Protein AF-A0A2C5YET3-F1 (afdb_monomer)

Mean predicted aligned error: 18.85 Å

Radius of gyration: 35.13 Å; Cα contacts (8 Å, |Δi|>4): 952; chains: 1; bounding box: 105×64×110 Å

pLDDT: mean 70.45, std 21.03, range [26.92, 97.88]

Nearest PDB structures (foldseek):
  9exk-assembly1_A  TM=1.403E-01  e=2.705E+00  synthetic construct

Secondary structure (DSSP, 8-state):
-PPP--EEETTEEEETTEE--S-EEEE-GGGTT-HHHHHHHHHH-TTSSEEEEETTSEEEEES---TTT-EE-TT--EEEE--BTTEEEEETEE--S-EEEE----SSHHHHHHHHHHHHHT-TTSPPP-EEETT-EEES---SSPEE-TT--TT-EEEEE--BTTEEEEETB---S-EEEE-GGGTT-HHHHHHHHHHTGGGT--EEETTSEEES---SSPPBPTT--TT-EEEEE--BTTEEEEETEE--S-EEEE-TT--HHHHHHHHHT-TT--EEETTSEEESS--SSPEEPSS-S-TT-EEEEE-TTSHHHHHH-HHHHHHHHHHHHHHHHHHHHHHH---HHHHHHHHHHHHHHHHHHHHHHHTTSS-HHHHHHHHHHHHHHHHHHHHHHHHTHHHHHHSS-GGG--TTTHHHHHHHHHHHHHHT-HHHHHHHHHHHHHHHHHHHHHHHHHHHHHHH-SSHHHHHHHHHHHHHHHHHHSS---STTGGGS-HHHHHHHHHHHHHHHHS-TTTHHHHHHHHTT-S-HHHHHHHHHHHHHHHHHHHHHHHHTTT-HHHHHHHHHHHHHHHH--HHHHHHHHHHHHHHHTTS-----------------------

Sequence (619 aa):
MSIPTGTRDGSFVKFEGWDIPGNDVAYYNKYQGDVKRLKDIVSIDKKWAFCAFNTNGWVKAVPFINGSSFKQAPGTDLYVRVEYPGWKFFAGKDHSGNDLYRITEYNTFPSLTAEIDSRTALKTEDPQVAAFNTNGYVKYKIQFPLYDWTSASSLDGIYVKTDFLGFNFFPQADSPSNDIARVTAMARDVPSLIQECRKRDDQGALGFNTWGWVKNRITVPPPAATSVDETEGIYVQTEWPDFVYLPGVDSNGSDNARLEGKNVAELIKEARKDAKNVAFNTNGWIKNDVADKAQVFSPLPSVLFGTYVKVPTEPKLLQANPALALRMSLFILKGTAAFWAFYMLPDSAARLEYSKAVAEGCKEITEYVAQSKLKVEEGVQMALNLRQQLLVWARQKSSALGQELFQKDYAGLTRLQTPQVMKAVLEHAGRASPKITLALKGAGMLCKALVPMSVANSLVSVAIAPDWDPELAEQMSAWSRAISSRSLPREGGVLMSKPGAILGGIAGTIVATIVDNNQFPVLTDWFYGGTSRESASAVLGHVYEPTRQAVIHMLEATGKEHHVHGVYASHVAAIEGDDSRAAEIAEAIVSTSGKGGQSADDEVPPPLIGNTATSDCLC

Solvent-accessible surface area (backbone atoms only — not comparable to full-atom values): 33700 Å² total; per-residue (Å²): 104,72,58,72,84,42,46,84,52,85,57,26,31,38,28,82,36,26,36,60,83,67,54,66,77,46,77,39,69,96,40,45,70,37,57,69,61,50,50,52,56,51,70,66,56,78,91,44,35,35,37,28,34,35,36,68,22,41,31,26,45,38,53,73,90,53,24,74,53,55,39,85,31,82,95,28,35,22,35,38,53,63,52,51,94,51,35,48,56,40,67,30,24,40,71,87,67,56,59,76,50,70,53,87,86,59,57,20,59,57,56,43,51,49,51,50,47,56,65,49,71,76,36,97,80,58,75,50,73,31,29,34,35,73,84,30,41,31,14,39,51,50,58,76,80,61,45,78,38,87,85,46,42,61,83,26,23,24,35,36,52,55,63,46,93,41,34,48,66,38,68,29,15,38,50,87,64,53,63,80,42,78,42,59,94,38,35,42,20,60,54,59,44,51,51,55,28,61,76,31,46,92,74,20,37,41,25,35,33,42,68,19,39,27,19,48,51,71,58,64,82,45,49,75,42,95,84,52,54,93,87,28,22,25,36,37,55,62,47,50,99,55,32,46,63,26,48,32,21,44,51,70,64,52,66,74,47,75,44,76,95,53,52,70,48,54,47,50,54,60,33,65,76,37,87,58,37,41,25,34,35,68,81,24,39,33,11,54,49,72,34,96,56,61,43,71,55,80,80,60,94,32,79,71,37,22,23,36,33,47,48,58,79,46,68,66,49,38,70,75,38,42,70,59,28,34,50,43,28,44,33,54,30,48,24,49,50,50,40,48,31,61,76,58,34,61,50,66,65,49,32,48,53,52,51,47,54,53,51,50,53,48,48,51,45,51,50,33,35,74,69,68,76,32,56,57,70,53,38,27,51,50,31,48,50,49,36,53,51,49,50,54,49,42,61,54,35,80,72,45,49,30,45,66,81,72,72,26,56,36,71,67,54,51,87,76,53,42,55,55,56,49,50,53,53,53,57,56,58,32,76,78,34,73,66,51,38,49,51,51,48,46,49,50,50,48,51,66,48,42,40,59,50,16,51,51,39,32,51,49,51,25,73,70,36,96,58,37,68,66,44,43,52,49,36,52,48,31,24,50,50,8,33,74,62,58,37,74,73,84,60,85,62,47,87,73,46,58,72,22,29,41,39,23,19,53,35,22,17,51,49,48,68,68,52,52,82,85,49,40,60,56,54,49,33,51,76,72,74,45,98,48,76,67,60,52,40,73,76,40,43,93,52,47,55,65,52,50,50,53,48,50,56,55,33,55,75,67,73,53,60,72,54,60,56,51,56,50,30,59,50,46,41,74,71,69,75,43,63,67,62,28,45,56,50,49,49,52,48,54,63,58,58,66,75,77,70,80,80,87,79,86,87,85,84,85,88,82,90,80,89,74,90,77,91,78,84,90,134

Structure (mmCIF, N/CA/C/O backbone):
data_AF-A0A2C5YET3-F1
#
_entry.id   AF-A0A2C5YET3-F1
#
loop_
_atom_site.group_PDB
_atom_site.id
_atom_site.type_symbol
_atom_site.label_atom_id
_atom_site.label_alt_id
_atom_site.label_comp_id
_atom_site.label_asym_id
_atom_site.label_entity_id
_atom_site.label_seq_id
_atom_site.pdbx_PDB_ins_code
_atom_site.Cartn_x
_atom_site.Cartn_y
_atom_site.Cartn_z
_atom_site.occupancy
_atom_site.B_iso_or_equiv
_atom_site.auth_seq_id
_atom_site.auth_comp_id
_atom_site.auth_asym_id
_atom_site.auth_atom_id
_atom_site.pdbx_PDB_model_num
ATOM 1 N N . MET A 1 1 ? 11.191 9.296 -35.577 1.00 77.00 1 MET A N 1
ATOM 2 C CA . MET A 1 1 ? 11.703 7.908 -35.508 1.00 77.00 1 MET A CA 1
ATOM 3 C C . MET A 1 1 ? 10.740 7.097 -34.664 1.00 77.00 1 MET A C 1
ATOM 5 O O . MET A 1 1 ? 10.255 7.637 -33.674 1.00 77.00 1 MET A O 1
ATOM 9 N N . SER A 1 2 ? 10.435 5.862 -35.064 1.00 86.75 2 SER A N 1
ATOM 10 C CA . SER A 1 2 ? 9.678 4.915 -34.238 1.00 86.75 2 SER A CA 1
ATOM 11 C C . SER A 1 2 ? 10.538 4.418 -33.074 1.00 86.75 2 SER A C 1
ATOM 13 O O . SER A 1 2 ? 11.762 4.362 -33.193 1.00 86.75 2 SER A O 1
ATOM 15 N N . ILE A 1 3 ? 9.909 4.083 -31.946 1.00 88.44 3 ILE A N 1
ATOM 16 C CA . ILE A 1 3 ? 10.585 3.387 -30.842 1.00 88.44 3 ILE A CA 1
ATOM 17 C C . ILE A 1 3 ? 10.988 1.992 -31.354 1.00 88.44 3 ILE A C 1
ATOM 19 O O . ILE A 1 3 ? 10.165 1.345 -32.010 1.00 88.44 3 ILE A O 1
ATOM 23 N N . PRO A 1 4 ? 12.234 1.537 -31.128 1.00 92.31 4 PRO A N 1
ATOM 24 C CA . PRO A 1 4 ? 12.650 0.199 -31.532 1.00 92.31 4 PRO A CA 1
ATOM 25 C C . PRO A 1 4 ? 11.820 -0.878 -30.835 1.00 92.31 4 PRO A C 1
ATOM 27 O O . PRO A 1 4 ? 11.287 -0.661 -29.752 1.00 92.31 4 PRO A O 1
ATOM 30 N N . THR A 1 5 ? 11.707 -2.057 -31.439 1.00 93.62 5 THR A N 1
ATOM 31 C CA . THR A 1 5 ? 10.966 -3.165 -30.828 1.00 93.62 5 THR A CA 1
ATOM 32 C C . THR A 1 5 ? 11.719 -3.681 -29.603 1.00 93.62 5 THR A C 1
ATOM 34 O O . THR A 1 5 ? 12.829 -4.193 -29.725 1.00 93.62 5 THR A O 1
ATOM 37 N N . GLY A 1 6 ? 11.119 -3.533 -28.423 1.00 92.88 6 GLY A N 1
ATOM 38 C CA . GLY A 1 6 ? 11.618 -4.107 -27.177 1.00 92.88 6 GLY A CA 1
ATOM 39 C C . GLY A 1 6 ? 10.924 -5.419 -26.806 1.00 92.88 6 GLY A C 1
ATOM 40 O O . GLY A 1 6 ? 9.817 -5.704 -27.261 1.00 92.88 6 GLY A O 1
ATOM 41 N N . THR A 1 7 ? 11.564 -6.207 -25.942 1.00 93.75 7 THR A N 1
ATOM 42 C CA . THR A 1 7 ? 11.032 -7.469 -25.400 1.00 93.75 7 THR A CA 1
ATOM 43 C C . THR A 1 7 ? 10.668 -7.303 -23.926 1.00 93.75 7 THR A C 1
ATOM 45 O O . THR A 1 7 ? 11.432 -6.716 -23.159 1.00 93.75 7 THR A O 1
ATOM 48 N N . ARG A 1 8 ? 9.503 -7.814 -23.508 1.00 89.88 8 ARG A N 1
ATOM 49 C CA . ARG A 1 8 ? 9.072 -7.784 -22.102 1.00 89.88 8 ARG A CA 1
ATOM 50 C C . ARG A 1 8 ? 10.014 -8.622 -21.237 1.00 89.88 8 ARG A C 1
ATOM 52 O O . ARG A 1 8 ? 10.281 -9.772 -21.562 1.00 89.88 8 ARG A O 1
ATOM 59 N N . ASP A 1 9 ? 10.462 -8.063 -20.118 1.00 91.38 9 ASP A N 1
ATOM 60 C CA . ASP A 1 9 ? 11.334 -8.748 -19.164 1.00 91.38 9 ASP A CA 1
ATOM 61 C C . ASP A 1 9 ? 10.977 -8.360 -17.717 1.00 91.38 9 ASP A C 1
ATOM 63 O O . ASP A 1 9 ? 11.537 -7.427 -17.124 1.00 91.38 9 ASP A O 1
ATOM 67 N N . GLY A 1 10 ? 9.994 -9.069 -17.154 1.00 88.44 10 GLY A N 1
ATOM 68 C CA . GLY A 1 10 ? 9.436 -8.769 -15.833 1.00 88.44 10 GLY A CA 1
ATOM 69 C C . GLY A 1 10 ? 8.844 -7.364 -15.811 1.00 88.44 10 GLY A C 1
ATOM 70 O O . GLY A 1 10 ? 8.123 -7.005 -16.727 1.00 88.44 10 GLY A O 1
ATOM 71 N N . SER A 1 11 ? 9.202 -6.537 -14.828 1.00 87.25 11 SER A N 1
ATOM 72 C CA . SER A 1 11 ? 8.753 -5.138 -14.719 1.00 87.25 11 SER A CA 1
ATOM 73 C C . SER A 1 11 ? 9.398 -4.167 -15.729 1.00 87.25 11 SER A C 1
ATOM 75 O O . SER A 1 11 ? 9.132 -2.962 -15.693 1.00 87.25 11 SER A O 1
ATOM 77 N N . PHE A 1 12 ? 10.217 -4.674 -16.658 1.00 93.06 12 PHE A N 1
ATOM 78 C CA . PHE A 1 12 ? 10.981 -3.895 -17.635 1.00 93.06 12 PHE A CA 1
ATOM 79 C C . PHE A 1 12 ? 10.658 -4.286 -19.084 1.00 93.06 12 PHE A C 1
ATOM 81 O O . PHE A 1 12 ? 10.035 -5.316 -19.359 1.00 93.06 12 PHE A O 1
ATOM 88 N N . VAL A 1 13 ? 11.088 -3.442 -20.018 1.00 93.25 13 VAL A N 1
ATOM 89 C CA . VAL A 1 13 ? 11.182 -3.735 -21.451 1.00 93.25 13 VAL A CA 1
ATOM 90 C C . VAL A 1 13 ? 12.647 -3.602 -21.857 1.00 93.25 13 VAL A C 1
ATOM 92 O O . VAL A 1 13 ? 13.256 -2.555 -21.636 1.00 93.25 13 VAL A O 1
ATOM 95 N N . LYS A 1 14 ? 13.207 -4.677 -22.412 1.00 96.38 14 LYS A N 1
ATOM 96 C CA . LYS A 1 14 ? 14.585 -4.772 -22.895 1.00 96.38 14 LYS A CA 1
ATOM 97 C C . LYS A 1 14 ? 14.669 -4.332 -24.359 1.00 96.38 14 LYS A C 1
ATOM 99 O O . LYS A 1 14 ? 13.904 -4.823 -25.185 1.00 96.38 14 LYS A O 1
ATOM 104 N N . PHE A 1 15 ? 15.647 -3.497 -24.689 1.00 96.81 15 PHE A N 1
ATOM 105 C CA . PHE A 1 15 ? 16.007 -3.095 -26.047 1.00 96.81 15 PHE A CA 1
ATOM 106 C C . PHE A 1 15 ? 17.456 -3.503 -26.320 1.00 96.81 15 PHE A C 1
ATOM 108 O O . PHE A 1 15 ? 18.386 -2.923 -25.761 1.00 96.81 15 PHE A O 1
ATOM 115 N N . GLU A 1 16 ? 17.637 -4.527 -27.150 1.00 97.44 16 GLU A N 1
ATOM 116 C CA . GLU A 1 16 ? 18.946 -5.131 -27.416 1.00 97.44 16 GLU A CA 1
ATOM 117 C C . GLU A 1 16 ? 19.807 -4.266 -28.344 1.00 97.44 16 GLU A C 1
ATOM 119 O O . GLU A 1 16 ? 19.353 -3.876 -29.421 1.00 97.44 16 GLU A O 1
ATOM 124 N N . GLY A 1 17 ? 21.038 -3.954 -27.931 1.00 97.06 17 GLY A N 1
ATOM 125 C CA . GLY A 1 17 ? 21.948 -3.098 -28.707 1.00 97.06 17 GLY A CA 1
ATOM 126 C C . GLY A 1 17 ? 21.512 -1.631 -28.807 1.00 97.06 17 GLY A C 1
ATOM 127 O O . GLY A 1 17 ? 21.958 -0.908 -29.701 1.00 97.06 17 GLY A O 1
ATOM 128 N N . TRP A 1 18 ? 20.625 -1.182 -27.921 1.00 97.56 18 TRP A N 1
ATOM 129 C CA . TRP A 1 18 ? 20.150 0.198 -27.870 1.00 97.56 18 TRP A CA 1
ATOM 130 C C . TRP A 1 18 ? 20.550 0.867 -26.563 1.00 97.56 18 TRP A C 1
ATOM 132 O O . TRP A 1 18 ? 20.660 0.226 -25.522 1.00 97.56 18 TRP A O 1
ATOM 142 N N . ASP A 1 19 ? 20.691 2.187 -26.619 1.00 96.50 19 ASP A N 1
ATOM 143 C CA . ASP A 1 19 ? 20.823 3.045 -25.451 1.00 96.50 19 ASP A CA 1
ATOM 144 C C . ASP A 1 19 ? 19.995 4.327 -25.617 1.00 96.50 19 ASP A C 1
ATOM 146 O O . ASP A 1 19 ? 19.553 4.673 -26.718 1.00 96.50 19 ASP A O 1
ATOM 150 N N . ILE A 1 20 ? 19.812 5.053 -24.517 1.00 93.56 20 ILE A N 1
ATOM 151 C CA . ILE A 1 20 ? 19.370 6.450 -24.524 1.00 93.56 20 ILE A CA 1
ATOM 152 C C . ILE A 1 20 ? 20.550 7.299 -24.036 1.00 93.56 20 ILE A C 1
ATOM 154 O O . ILE A 1 20 ? 20.786 7.365 -22.828 1.00 93.56 20 ILE A O 1
ATOM 158 N N . PRO A 1 21 ? 21.336 7.918 -24.936 1.00 90.88 21 PRO A N 1
ATOM 159 C CA . PRO A 1 21 ? 22.508 8.688 -24.529 1.00 90.88 21 PRO A CA 1
ATOM 160 C C . PRO A 1 21 ? 22.153 9.918 -23.691 1.00 90.88 21 PRO A C 1
ATOM 162 O O . PRO A 1 21 ? 21.168 10.611 -23.958 1.00 90.88 21 PRO A O 1
ATOM 165 N N . GLY A 1 22 ? 23.000 10.205 -22.701 1.00 87.31 22 GLY A N 1
ATOM 166 C CA . GLY A 1 22 ? 22.760 11.251 -21.713 1.00 87.31 22 GLY A CA 1
ATOM 167 C C . GLY A 1 22 ? 21.665 10.877 -20.713 1.00 87.31 22 GLY A C 1
ATOM 168 O O . GLY A 1 22 ? 21.253 9.722 -20.615 1.00 87.31 22 GLY A O 1
ATOM 169 N N . ASN A 1 23 ? 21.185 11.876 -19.965 1.00 84.19 23 ASN A N 1
ATOM 170 C CA . ASN A 1 23 ? 20.199 11.702 -18.887 1.00 84.19 23 ASN A CA 1
ATOM 171 C C . ASN A 1 23 ? 20.642 10.711 -17.796 1.00 84.19 23 ASN A C 1
ATOM 173 O O . ASN A 1 23 ? 19.810 10.148 -17.082 1.00 84.19 23 ASN A O 1
ATOM 177 N N . ASP A 1 24 ? 21.949 10.491 -17.683 1.00 92.31 24 ASP A N 1
ATOM 178 C CA . ASP A 1 24 ? 22.550 9.628 -16.683 1.00 92.31 24 ASP A CA 1
ATOM 179 C C . ASP A 1 24 ? 22.443 10.304 -15.311 1.00 92.31 24 ASP A C 1
ATOM 181 O O . ASP A 1 24 ? 22.915 11.424 -15.113 1.00 92.31 24 ASP A O 1
ATOM 185 N N . VAL A 1 25 ? 21.805 9.629 -14.360 1.00 90.31 25 VAL A N 1
ATOM 186 C CA . VAL A 1 25 ? 21.631 10.124 -12.983 1.00 90.31 25 VAL A CA 1
ATOM 187 C C . VAL A 1 25 ? 22.514 9.396 -11.984 1.00 90.31 25 VAL A C 1
ATOM 189 O O . VAL A 1 25 ? 22.769 9.909 -10.897 1.00 90.31 25 VAL A O 1
ATOM 192 N N . ALA A 1 26 ? 22.993 8.208 -12.345 1.00 92.12 26 ALA A N 1
ATOM 193 C CA . ALA A 1 26 ? 23.941 7.454 -11.548 1.00 92.12 26 ALA A CA 1
ATOM 194 C C . ALA A 1 26 ? 24.716 6.462 -12.418 1.00 92.12 26 ALA A C 1
ATOM 196 O O . ALA A 1 26 ? 24.238 6.010 -13.460 1.00 92.12 26 ALA A O 1
ATOM 197 N N . TYR A 1 27 ? 25.903 6.089 -11.944 1.00 95.00 27 TYR A N 1
ATOM 198 C CA . TYR A 1 27 ? 26.736 5.066 -12.557 1.00 95.00 27 TYR A CA 1
ATOM 199 C C . TYR A 1 27 ? 27.133 4.020 -11.527 1.00 95.00 27 TYR A C 1
ATOM 201 O O . TYR A 1 27 ? 27.705 4.342 -10.484 1.00 95.00 27 TYR A O 1
ATOM 209 N N . TYR A 1 28 ? 26.855 2.759 -11.837 1.00 92.94 28 TYR A N 1
ATOM 210 C CA . TYR A 1 28 ? 27.158 1.625 -10.979 1.00 92.94 28 TYR A CA 1
ATOM 211 C C . TYR A 1 28 ? 28.111 0.660 -11.681 1.00 92.94 28 TYR A C 1
ATOM 213 O O . TYR A 1 28 ? 27.729 -0.455 -12.030 1.00 92.94 28 TYR A O 1
ATOM 221 N N . ASN A 1 29 ? 29.372 1.073 -11.844 1.00 95.88 29 ASN A N 1
ATOM 222 C CA . ASN A 1 29 ? 30.411 0.268 -12.504 1.00 95.88 29 ASN A CA 1
ATOM 223 C C . ASN A 1 29 ? 30.504 -1.176 -11.974 1.00 95.88 29 ASN A C 1
ATOM 225 O O . ASN A 1 29 ? 30.633 -2.119 -12.744 1.00 95.88 29 ASN A O 1
ATOM 229 N N . LYS A 1 30 ? 30.370 -1.363 -10.658 1.00 95.56 30 LYS A N 1
ATOM 230 C CA . LYS A 1 30 ? 30.446 -2.662 -9.981 1.00 95.56 30 LYS A CA 1
ATOM 231 C C . LYS A 1 30 ? 29.319 -3.632 -10.342 1.00 95.56 30 LYS A C 1
ATOM 233 O O . LYS A 1 30 ? 29.406 -4.797 -9.978 1.00 95.56 30 LYS A O 1
ATOM 238 N N . TYR A 1 31 ? 28.260 -3.152 -10.993 1.00 95.00 31 TYR A N 1
ATOM 239 C CA . TYR A 1 31 ? 27.114 -3.956 -11.418 1.00 95.00 31 TYR A CA 1
ATOM 240 C C . TYR A 1 31 ? 26.980 -3.998 -12.947 1.00 95.00 31 TYR A C 1
ATOM 242 O O . TYR A 1 31 ? 25.924 -4.361 -13.460 1.00 95.00 31 TYR A O 1
ATOM 250 N N . GLN A 1 32 ? 28.030 -3.631 -13.689 1.00 96.44 32 GLN A N 1
ATOM 251 C CA . GLN A 1 32 ? 28.064 -3.800 -15.139 1.00 96.44 32 GLN A CA 1
ATOM 252 C C . GLN A 1 32 ? 27.833 -5.276 -15.506 1.00 96.44 32 GLN A C 1
ATOM 254 O O . GLN A 1 32 ? 28.480 -6.173 -14.972 1.00 96.44 32 GLN A O 1
ATOM 259 N N . GLY A 1 33 ? 26.873 -5.524 -16.396 1.00 94.31 33 GLY A N 1
ATOM 260 C CA . GLY A 1 33 ? 26.420 -6.862 -16.786 1.00 94.31 33 GLY A CA 1
ATOM 261 C C . GLY A 1 33 ? 25.474 -7.546 -15.788 1.00 94.31 33 GLY A C 1
ATOM 262 O O . GLY A 1 33 ? 24.764 -8.472 -16.177 1.00 94.31 33 GLY A O 1
ATOM 263 N N . ASP A 1 34 ? 25.379 -7.078 -14.538 1.00 96.62 34 ASP A N 1
ATOM 264 C CA . ASP A 1 34 ? 24.451 -7.613 -13.532 1.00 96.62 34 ASP A CA 1
ATOM 265 C C . ASP A 1 34 ? 23.062 -6.970 -13.676 1.00 96.62 34 ASP A C 1
ATOM 267 O O . ASP A 1 34 ? 22.635 -6.099 -12.911 1.00 96.62 34 ASP A O 1
ATOM 271 N N . VAL A 1 35 ? 22.340 -7.417 -14.708 1.00 96.56 35 VAL A N 1
ATOM 272 C CA . VAL A 1 35 ? 20.994 -6.932 -15.053 1.00 96.56 35 VAL A CA 1
ATOM 273 C C . VAL A 1 35 ? 20.036 -7.048 -13.872 1.00 96.56 35 VAL A C 1
ATOM 275 O O . VAL A 1 35 ? 19.236 -6.143 -13.646 1.00 96.56 35 VAL A O 1
ATOM 278 N N . LYS A 1 36 ? 20.107 -8.142 -13.105 1.00 94.12 36 LYS A N 1
ATOM 279 C CA . LYS A 1 36 ? 19.218 -8.351 -11.960 1.00 94.12 36 LYS A CA 1
ATOM 280 C C . LYS A 1 36 ? 19.441 -7.262 -10.913 1.00 94.12 36 LYS A C 1
ATOM 282 O O . LYS A 1 36 ? 18.480 -6.614 -10.505 1.00 94.12 36 LYS A O 1
ATOM 287 N N . ARG A 1 37 ? 20.696 -6.993 -10.540 1.00 89.81 37 ARG A N 1
ATOM 288 C CA . ARG A 1 37 ? 21.003 -5.964 -9.540 1.00 89.81 37 ARG A CA 1
ATOM 289 C C . ARG A 1 37 ? 20.649 -4.558 -10.013 1.00 89.81 37 ARG A C 1
ATOM 291 O O . ARG A 1 37 ? 20.166 -3.755 -9.216 1.00 89.81 37 ARG A O 1
ATOM 298 N N . LEU A 1 38 ? 20.852 -4.259 -11.295 1.00 92.69 38 LEU A N 1
ATOM 299 C CA . LEU A 1 38 ? 20.462 -2.974 -11.878 1.00 92.69 38 LEU A CA 1
ATOM 300 C C . LEU A 1 38 ? 18.933 -2.790 -11.904 1.00 92.69 38 LEU A C 1
ATOM 302 O O . LEU A 1 38 ? 18.459 -1.701 -11.573 1.00 92.69 38 LEU A O 1
ATOM 306 N N . LYS A 1 39 ? 18.155 -3.849 -12.190 1.00 92.50 39 LYS A N 1
ATOM 307 C CA . LYS A 1 39 ? 16.685 -3.829 -12.054 1.00 92.50 39 LYS A CA 1
ATOM 308 C C . LYS A 1 39 ? 16.252 -3.524 -10.629 1.00 92.50 39 LYS A C 1
ATOM 310 O O . LYS A 1 39 ? 15.347 -2.708 -10.454 1.00 92.50 39 LYS A O 1
ATOM 315 N N . ASP A 1 40 ? 16.890 -4.135 -9.632 1.00 85.50 40 ASP A N 1
ATOM 316 C CA . ASP A 1 40 ? 16.572 -3.885 -8.224 1.00 85.50 40 ASP A CA 1
ATOM 317 C C . ASP A 1 40 ? 16.796 -2.403 -7.882 1.00 85.50 40 ASP A C 1
ATOM 319 O O . ASP A 1 40 ? 15.875 -1.734 -7.415 1.00 85.50 40 ASP A O 1
ATOM 323 N N . ILE A 1 41 ? 17.977 -1.857 -8.210 1.00 85.38 41 ILE A N 1
ATOM 324 C CA . ILE A 1 41 ? 18.342 -0.446 -7.967 1.00 85.38 41 ILE A CA 1
ATOM 325 C C . ILE A 1 41 ? 17.326 0.507 -8.598 1.00 85.38 41 ILE A C 1
ATOM 327 O O . ILE A 1 41 ? 16.806 1.408 -7.939 1.00 85.38 41 ILE A O 1
ATOM 331 N N . VAL A 1 42 ? 17.008 0.285 -9.873 1.00 85.38 42 VAL A N 1
ATOM 332 C CA . VAL A 1 42 ? 16.056 1.111 -10.619 1.00 85.38 42 VAL A CA 1
ATOM 333 C C . VAL A 1 42 ? 14.618 0.959 -10.102 1.00 85.38 42 VAL A C 1
ATOM 335 O O . VAL A 1 42 ? 13.814 1.893 -10.177 1.00 85.38 42 VAL A O 1
ATOM 338 N N . SER A 1 43 ? 14.273 -0.194 -9.535 1.00 79.94 43 SER A N 1
ATOM 339 C CA . SER A 1 43 ? 12.950 -0.423 -8.954 1.00 79.94 43 SER A CA 1
ATOM 340 C C . SER A 1 43 ? 12.745 0.331 -7.634 1.00 79.94 43 SER A C 1
ATOM 342 O O . SER A 1 43 ? 11.605 0.706 -7.324 1.00 79.94 43 SER A O 1
ATOM 344 N N . ILE A 1 44 ? 13.834 0.603 -6.904 1.00 67.44 44 ILE A N 1
ATOM 345 C CA . ILE A 1 44 ? 13.855 1.290 -5.604 1.00 67.44 44 ILE A CA 1
ATOM 346 C C . ILE A 1 44 ? 13.738 2.812 -5.752 1.00 67.44 44 ILE A C 1
ATOM 348 O O . ILE A 1 44 ? 12.973 3.439 -5.012 1.00 67.44 44 ILE A O 1
ATOM 352 N N . ASP A 1 45 ? 14.470 3.420 -6.692 1.00 63.84 45 ASP A N 1
ATOM 353 C CA . ASP A 1 45 ? 14.506 4.880 -6.812 1.00 63.84 45 ASP A CA 1
ATOM 354 C C . ASP A 1 45 ? 13.242 5.424 -7.496 1.00 63.84 45 ASP A C 1
ATOM 356 O O . ASP A 1 45 ? 13.088 5.399 -8.718 1.00 63.84 45 ASP A O 1
ATOM 360 N N . LYS A 1 46 ? 12.309 5.916 -6.673 1.00 59.72 46 LYS A N 1
ATOM 361 C CA . LYS A 1 46 ? 11.045 6.530 -7.111 1.00 59.72 46 LYS A CA 1
ATOM 362 C C . LYS A 1 46 ? 11.183 8.003 -7.486 1.00 59.72 46 LYS A C 1
ATOM 364 O O . LYS A 1 46 ? 10.177 8.623 -7.827 1.00 59.72 46 LYS A O 1
ATOM 369 N N . LYS A 1 47 ? 12.377 8.596 -7.371 1.00 56.62 47 LYS A N 1
ATOM 370 C CA . LYS A 1 47 ? 12.548 10.022 -7.674 1.00 56.62 47 LYS A CA 1
ATOM 371 C C . LYS A 1 47 ? 12.436 10.324 -9.162 1.00 56.62 47 LYS A C 1
ATOM 373 O O . LYS A 1 47 ? 12.200 11.480 -9.505 1.00 56.62 47 LYS A O 1
ATOM 378 N N . TRP A 1 48 ? 12.591 9.322 -10.027 1.00 55.41 48 TRP A N 1
ATOM 379 C CA . TRP A 1 48 ? 12.744 9.552 -11.455 1.00 55.41 48 TRP A CA 1
ATOM 380 C C . TRP A 1 48 ? 11.618 8.975 -12.308 1.00 55.41 48 TRP A C 1
ATOM 382 O O . TRP A 1 48 ? 10.927 8.020 -11.969 1.00 55.41 48 TRP A O 1
ATOM 392 N N . ALA A 1 49 ? 11.469 9.642 -13.443 1.00 51.09 49 ALA A N 1
ATOM 393 C CA . ALA A 1 49 ? 10.344 9.657 -14.347 1.00 51.09 49 ALA A CA 1
ATOM 394 C C . ALA A 1 49 ? 10.068 8.339 -15.088 1.00 51.09 49 ALA A C 1
ATOM 396 O O . ALA A 1 49 ? 9.086 7.637 -14.851 1.00 51.09 49 ALA A O 1
ATOM 397 N N . PHE A 1 50 ? 10.984 8.008 -15.986 1.00 62.69 50 PHE A N 1
ATOM 398 C CA . PHE A 1 50 ? 11.224 6.680 -16.499 1.00 62.69 50 PHE A CA 1
ATOM 399 C C . PHE A 1 50 ? 12.641 6.360 -16.087 1.00 62.69 50 PHE A C 1
ATOM 401 O O . PHE A 1 50 ? 13.601 6.944 -16.597 1.00 62.69 50 PHE A O 1
ATOM 408 N N . CYS A 1 51 ? 12.757 5.473 -15.111 1.00 80.19 51 CYS A N 1
ATOM 409 C CA . CYS A 1 51 ? 14.045 4.923 -14.782 1.00 80.19 51 CYS A CA 1
ATOM 410 C C . CYS A 1 51 ? 14.360 3.865 -15.836 1.00 80.19 51 CYS A C 1
ATOM 412 O O 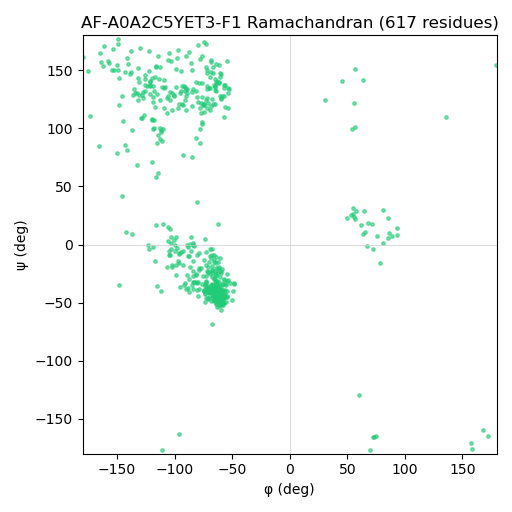. CYS A 1 51 ? 13.644 2.867 -15.979 1.00 80.19 51 CYS A O 1
ATOM 414 N N . ALA A 1 52 ? 15.426 4.105 -16.577 1.00 90.44 52 ALA A N 1
ATOM 415 C CA . ALA A 1 52 ? 16.037 3.098 -17.410 1.00 90.44 52 ALA A CA 1
ATOM 416 C C . ALA A 1 52 ? 17.432 2.795 -16.876 1.00 90.44 52 ALA A C 1
ATOM 418 O O . ALA A 1 52 ? 18.009 3.569 -16.113 1.00 90.44 52 ALA A O 1
ATOM 419 N N . PHE A 1 53 ? 17.991 1.672 -17.277 1.00 94.75 53 PHE A N 1
ATOM 420 C CA . PHE A 1 53 ? 19.418 1.451 -17.138 1.00 94.75 53 PHE A CA 1
ATOM 421 C C . PHE A 1 53 ? 19.933 0.740 -18.369 1.00 94.75 53 PHE A C 1
ATOM 423 O O . PHE A 1 53 ? 19.176 0.051 -19.052 1.00 94.75 53 PHE A O 1
ATOM 430 N N . ASN A 1 54 ? 21.218 0.897 -18.642 1.00 97.12 54 ASN A N 1
ATOM 431 C CA . ASN A 1 54 ? 21.883 0.080 -19.638 1.00 97.12 54 ASN A CA 1
ATOM 432 C C . ASN A 1 54 ? 22.786 -0.963 -18.962 1.00 97.12 54 ASN A C 1
ATOM 434 O O . ASN A 1 54 ? 23.161 -0.816 -17.796 1.00 97.12 54 ASN A O 1
ATOM 438 N N . THR A 1 55 ? 23.126 -2.043 -19.662 1.00 97.31 55 THR A N 1
ATOM 439 C CA . THR A 1 55 ? 23.969 -3.121 -19.109 1.00 97.31 55 THR A CA 1
ATOM 440 C C . THR A 1 55 ? 25.371 -2.660 -18.732 1.00 97.31 55 THR A C 1
ATOM 442 O O . THR A 1 55 ? 26.040 -3.353 -17.974 1.00 97.31 55 THR A O 1
ATOM 445 N N . ASN A 1 56 ? 25.806 -1.484 -19.187 1.00 97.00 56 ASN A N 1
ATOM 446 C CA . ASN A 1 56 ? 27.043 -0.860 -18.725 1.00 97.00 56 ASN A CA 1
ATOM 447 C C . ASN A 1 56 ? 26.948 -0.292 -17.299 1.00 97.00 56 ASN A C 1
ATOM 449 O O . ASN A 1 56 ? 27.964 0.105 -16.746 1.00 97.00 56 ASN A O 1
ATOM 453 N N . GLY A 1 57 ? 25.766 -0.289 -16.675 1.00 95.25 57 GLY A N 1
ATOM 454 C CA . GLY A 1 57 ? 25.563 0.150 -15.292 1.00 95.25 57 GLY A CA 1
ATOM 455 C C . GLY A 1 57 ? 25.174 1.621 -15.153 1.00 95.25 57 GLY A C 1
ATOM 456 O O . GLY A 1 57 ? 25.115 2.131 -14.031 1.00 95.25 57 GLY A O 1
ATOM 457 N N . TRP A 1 58 ? 24.898 2.315 -16.260 1.00 96.31 58 TRP A N 1
ATOM 458 C CA . TRP A 1 58 ? 24.356 3.671 -16.228 1.00 96.31 58 TRP A CA 1
ATOM 459 C C . TRP A 1 58 ? 22.860 3.628 -15.958 1.00 96.31 58 TRP A C 1
ATOM 461 O O . TRP A 1 58 ? 22.110 3.006 -16.711 1.00 96.31 58 TRP A O 1
ATOM 471 N N . VAL A 1 59 ? 22.429 4.308 -14.897 1.00 94.00 59 VAL A N 1
ATOM 472 C CA . VAL A 1 59 ? 21.017 4.547 -14.599 1.00 94.00 59 VAL A CA 1
ATOM 473 C C . VAL A 1 59 ? 20.627 5.893 -15.178 1.00 94.00 59 VAL A C 1
ATOM 475 O O . VAL A 1 59 ? 21.308 6.899 -14.972 1.00 94.00 59 VAL A O 1
ATOM 478 N N . LYS A 1 60 ? 19.507 5.899 -15.889 1.00 91.81 60 LYS A N 1
ATOM 479 C CA . LYS A 1 60 ? 19.024 7.011 -16.693 1.00 91.81 60 LYS A CA 1
ATOM 480 C C . LYS A 1 60 ? 17.655 7.442 -16.206 1.00 91.81 60 LYS A C 1
ATOM 482 O O . LYS A 1 60 ? 16.790 6.605 -15.948 1.00 91.81 60 LYS A O 1
ATOM 487 N N . ALA A 1 61 ? 17.463 8.749 -16.119 1.00 86.50 61 ALA A N 1
ATOM 488 C CA . ALA A 1 61 ? 16.187 9.367 -15.805 1.00 86.50 61 ALA A CA 1
ATOM 489 C C . ALA A 1 61 ? 15.762 10.232 -16.980 1.00 86.50 61 ALA A C 1
ATOM 491 O O . ALA A 1 61 ? 16.218 11.362 -17.133 1.00 86.50 61 ALA A O 1
ATOM 492 N N . VAL A 1 62 ? 14.868 9.707 -17.807 1.00 76.19 62 VAL A N 1
ATOM 493 C CA . VAL A 1 62 ? 14.327 10.461 -18.937 1.00 76.19 62 VAL A CA 1
ATOM 494 C C . VAL A 1 62 ? 12.919 10.927 -18.610 1.00 76.19 62 VAL A C 1
ATOM 496 O O . VAL A 1 62 ? 12.114 10.106 -18.165 1.00 76.19 62 VAL A O 1
ATOM 499 N N . PRO A 1 63 ? 12.595 12.216 -18.823 1.00 67.19 63 PRO A N 1
ATOM 500 C CA . PRO A 1 63 ? 11.223 12.669 -18.691 1.00 67.19 63 PRO A CA 1
ATOM 501 C C . PRO A 1 63 ? 10.357 11.956 -19.740 1.00 67.19 63 PRO A C 1
ATOM 503 O O . PRO A 1 63 ? 9.418 11.232 -19.427 1.00 67.19 63 PRO A O 1
ATOM 506 N N . PHE A 1 64 ? 10.745 12.035 -21.006 1.00 72.19 64 PHE A N 1
ATOM 507 C CA . PHE A 1 64 ? 9.971 11.451 -22.087 1.00 72.19 64 PHE A CA 1
ATOM 508 C C . PHE A 1 64 ? 10.825 10.506 -22.925 1.00 72.19 64 PHE A C 1
ATOM 510 O O . PHE A 1 64 ? 11.935 10.850 -23.340 1.00 72.19 64 PHE A O 1
ATOM 517 N N . ILE A 1 65 ? 10.291 9.313 -23.190 1.00 78.50 65 ILE A N 1
ATOM 518 C CA . ILE A 1 65 ? 10.899 8.345 -24.097 1.00 78.50 65 ILE A CA 1
ATOM 519 C C . ILE A 1 65 ? 10.141 8.397 -25.417 1.00 78.50 65 ILE A C 1
ATOM 521 O O . ILE A 1 65 ? 8.969 8.047 -25.492 1.00 78.50 65 ILE A O 1
ATOM 525 N N . ASN A 1 66 ? 10.831 8.812 -26.474 1.00 84.88 66 ASN A N 1
ATOM 526 C CA . ASN A 1 66 ? 10.343 8.697 -27.842 1.00 84.88 66 ASN A CA 1
ATOM 527 C C . ASN A 1 66 ? 11.411 8.051 -28.719 1.00 84.88 66 ASN A C 1
ATOM 529 O O . ASN A 1 66 ? 12.567 7.927 -28.319 1.00 84.88 66 ASN A O 1
ATOM 533 N N . GLY A 1 67 ? 11.043 7.675 -29.943 1.00 85.69 67 GLY A N 1
ATOM 534 C CA . GLY A 1 67 ? 11.967 6.981 -30.838 1.00 85.69 67 GLY A CA 1
ATOM 535 C C . GLY A 1 67 ? 13.223 7.777 -31.209 1.00 85.69 67 GLY A C 1
ATOM 536 O O . GLY A 1 67 ? 14.203 7.174 -31.622 1.00 85.69 67 GLY A O 1
ATOM 537 N N . SER A 1 68 ? 13.244 9.109 -31.055 1.00 88.94 68 SER A N 1
ATOM 538 C CA . SER A 1 68 ? 14.459 9.909 -31.296 1.00 88.94 68 SER A CA 1
ATOM 539 C C . SER A 1 68 ? 15.468 9.860 -30.143 1.00 88.94 68 SER A C 1
ATOM 541 O O . SER A 1 68 ? 16.653 10.113 -30.374 1.00 88.94 68 SER A O 1
ATOM 543 N N . SER A 1 69 ? 15.019 9.486 -28.938 1.00 90.38 69 SER A N 1
ATOM 544 C CA . SER A 1 69 ? 15.871 9.297 -27.759 1.00 90.38 69 SER A CA 1
ATOM 545 C C . SER A 1 69 ? 16.761 8.057 -27.876 1.00 90.38 69 SER A C 1
ATOM 547 O O . SER A 1 69 ? 17.806 7.995 -27.237 1.00 90.38 69 SER A O 1
ATOM 549 N N . PHE A 1 70 ? 16.366 7.078 -28.693 1.00 94.06 70 PHE A N 1
ATOM 550 C CA . PHE A 1 70 ? 17.103 5.832 -28.870 1.00 94.06 70 PHE A CA 1
ATOM 551 C C . PHE A 1 70 ? 18.260 6.008 -29.850 1.00 94.06 70 PHE A C 1
ATOM 553 O O . PHE A 1 70 ? 18.091 6.524 -30.960 1.00 94.06 70 PHE A O 1
ATOM 560 N N . LYS A 1 71 ? 19.438 5.521 -29.462 1.00 96.44 71 LYS A N 1
ATOM 561 C CA . LYS A 1 71 ? 20.605 5.383 -30.335 1.00 96.44 71 LYS A CA 1
ATOM 562 C C . LYS A 1 71 ? 21.105 3.950 -30.294 1.00 96.44 71 LYS A C 1
ATOM 564 O O . LYS A 1 71 ? 21.086 3.307 -29.250 1.00 96.44 71 LYS A O 1
ATOM 569 N N . GLN A 1 72 ? 21.545 3.467 -31.449 1.00 97.06 72 GLN A N 1
ATOM 570 C CA . GLN A 1 72 ? 22.260 2.202 -31.541 1.00 97.06 72 GLN A CA 1
ATOM 571 C C . GLN A 1 72 ? 23.532 2.291 -30.699 1.00 97.06 72 GLN A C 1
ATOM 573 O O . GLN A 1 72 ? 24.311 3.234 -30.845 1.00 97.06 72 GLN A O 1
ATOM 578 N N . ALA A 1 73 ? 23.711 1.320 -29.814 1.00 95.81 73 ALA A N 1
ATOM 579 C CA . ALA A 1 73 ? 24.831 1.228 -28.896 1.00 95.81 73 ALA A CA 1
ATOM 580 C C . ALA A 1 73 ? 25.251 -0.247 -28.788 1.00 95.81 73 ALA A C 1
ATOM 582 O O . ALA A 1 73 ? 24.841 -0.951 -27.864 1.00 95.81 73 ALA A O 1
ATOM 583 N N . PRO A 1 74 ? 26.042 -0.745 -29.756 1.00 94.50 74 PRO A N 1
ATOM 584 C CA . PRO A 1 74 ? 26.505 -2.125 -29.740 1.00 94.50 74 PRO A CA 1
ATOM 585 C C . PRO A 1 74 ? 27.242 -2.447 -28.436 1.00 94.50 74 PRO A C 1
ATOM 587 O O . PRO A 1 74 ? 28.049 -1.651 -27.957 1.00 94.50 74 PRO A O 1
ATOM 590 N N . GLY A 1 75 ? 26.973 -3.624 -27.869 1.00 93.62 75 GLY A N 1
ATOM 591 C CA . GLY A 1 75 ? 27.592 -4.067 -26.617 1.00 93.62 75 GLY A CA 1
ATOM 592 C C . GLY A 1 75 ? 26.891 -3.584 -25.346 1.00 93.62 75 GLY A C 1
ATOM 593 O O . GLY A 1 75 ? 27.388 -3.847 -24.253 1.00 93.62 75 GLY A O 1
ATOM 594 N N . THR A 1 76 ? 25.737 -2.919 -25.456 1.00 96.56 76 THR A N 1
ATOM 595 C CA . THR A 1 76 ? 24.868 -2.670 -24.307 1.00 96.56 76 THR A CA 1
ATOM 596 C C . THR A 1 76 ? 23.396 -2.866 -24.643 1.00 96.56 76 THR A C 1
ATOM 598 O O . THR A 1 76 ? 22.954 -2.556 -25.743 1.00 96.56 76 THR A O 1
ATOM 601 N N . ASP A 1 77 ? 22.632 -3.329 -23.657 1.00 97.88 77 ASP A N 1
ATOM 602 C CA . ASP A 1 77 ? 21.174 -3.401 -23.734 1.00 97.88 77 ASP A CA 1
ATOM 603 C C . ASP A 1 77 ? 20.561 -2.363 -22.803 1.00 97.88 77 ASP A C 1
ATOM 605 O O . ASP A 1 77 ? 21.053 -2.167 -21.689 1.00 97.88 77 ASP A O 1
ATOM 609 N N . LEU A 1 78 ? 19.474 -1.733 -23.234 1.00 97.25 78 LEU A N 1
ATOM 610 C CA . LEU A 1 78 ? 18.701 -0.794 -22.430 1.00 97.25 78 LEU A CA 1
ATOM 611 C C . LEU A 1 78 ? 17.481 -1.492 -21.831 1.00 97.25 78 LEU A C 1
ATOM 613 O O . LEU A 1 78 ? 16.739 -2.179 -22.526 1.00 97.25 78 LEU A O 1
ATOM 617 N N . TYR A 1 79 ? 17.225 -1.253 -20.554 1.00 96.25 79 TYR A N 1
ATOM 618 C CA . TYR A 1 79 ? 16.046 -1.720 -19.839 1.00 96.25 79 TYR A CA 1
ATOM 619 C C . TYR A 1 79 ? 15.245 -0.517 -19.374 1.00 96.25 79 TYR A C 1
ATOM 621 O O . TYR A 1 79 ? 15.732 0.278 -18.577 1.00 96.25 79 TYR A O 1
ATOM 629 N N . VAL A 1 80 ? 14.006 -0.397 -19.843 1.00 92.50 80 VAL A N 1
ATOM 630 C CA . VAL A 1 80 ? 13.080 0.668 -19.442 1.00 92.50 80 VAL A CA 1
ATOM 631 C C . VAL A 1 80 ? 12.049 0.086 -18.486 1.00 92.50 80 VAL A C 1
ATOM 633 O O . VAL A 1 80 ? 11.385 -0.897 -18.817 1.00 92.50 80 VAL A O 1
ATOM 636 N N . ARG A 1 81 ? 11.909 0.669 -17.293 1.00 90.25 81 ARG A N 1
ATOM 637 C CA . ARG A 1 81 ? 10.875 0.268 -16.335 1.00 90.25 81 ARG A CA 1
ATOM 638 C C . ARG A 1 81 ? 9.492 0.658 -16.857 1.00 90.25 81 ARG A C 1
ATOM 640 O O . ARG A 1 81 ? 9.298 1.792 -17.282 1.00 90.25 81 ARG A O 1
ATOM 647 N N . VAL A 1 82 ? 8.532 -0.259 -16.765 1.00 86.81 82 VAL A N 1
ATOM 648 C CA . VAL A 1 82 ? 7.128 -0.001 -17.141 1.00 86.81 82 VAL A CA 1
ATOM 649 C C . VAL A 1 82 ? 6.127 -0.586 -16.141 1.00 86.81 82 VAL A C 1
ATOM 651 O O . VAL A 1 82 ? 4.945 -0.623 -16.419 1.00 86.81 82 VAL A O 1
ATOM 654 N N . GLU A 1 83 ? 6.556 -1.082 -14.981 1.00 83.62 83 GLU A N 1
ATOM 655 C CA . GLU A 1 83 ? 5.647 -1.471 -13.892 1.00 83.62 83 GLU A CA 1
ATOM 656 C C . GLU A 1 83 ? 5.955 -0.686 -12.625 1.00 83.62 83 GLU A C 1
ATOM 658 O O . GLU A 1 83 ? 7.118 -0.466 -12.259 1.00 83.62 83 GLU A O 1
ATOM 663 N N . TYR A 1 84 ? 4.892 -0.282 -11.936 1.00 80.31 84 TYR A N 1
ATOM 664 C CA . TYR A 1 84 ? 4.964 0.605 -10.787 1.00 80.31 84 TYR A CA 1
ATOM 665 C C . TYR A 1 84 ? 4.014 0.119 -9.687 1.00 80.31 84 TYR A C 1
ATOM 667 O O . TYR A 1 84 ? 2.968 -0.448 -9.993 1.00 80.31 84 TYR A O 1
ATOM 675 N N . PRO A 1 85 ? 4.344 0.328 -8.399 1.00 71.69 85 PRO A N 1
ATOM 676 C CA . PRO A 1 85 ? 3.499 -0.132 -7.300 1.00 71.69 85 PRO A CA 1
ATOM 677 C C . PRO A 1 85 ? 2.053 0.363 -7.431 1.00 71.69 85 PRO A C 1
ATOM 679 O O . PRO A 1 85 ? 1.833 1.555 -7.642 1.00 71.69 85 PRO A O 1
ATOM 682 N N . GLY A 1 86 ? 1.092 -0.552 -7.298 1.00 73.12 86 GLY A N 1
ATOM 683 C CA . GLY A 1 86 ? -0.340 -0.281 -7.441 1.00 73.12 86 GLY A CA 1
ATOM 684 C C . GLY A 1 86 ? -0.866 -0.233 -8.876 1.00 73.12 86 GLY A C 1
ATOM 685 O O . GLY A 1 86 ? -2.063 -0.005 -9.063 1.00 73.12 86 GLY A O 1
ATOM 686 N N . TRP A 1 87 ? -0.009 -0.466 -9.876 1.00 81.88 87 TRP A N 1
ATOM 687 C CA . TRP A 1 87 ? -0.362 -0.428 -11.294 1.00 81.88 87 TRP A CA 1
ATOM 688 C C . TRP A 1 87 ? 0.245 -1.611 -12.056 1.00 81.88 87 TRP A C 1
ATOM 690 O O . TRP A 1 87 ? 1.455 -1.834 -12.027 1.00 81.88 87 TRP A O 1
ATOM 700 N N . LYS A 1 88 ? -0.585 -2.329 -12.815 1.00 83.81 88 LYS A N 1
ATOM 701 C CA . LYS A 1 88 ? -0.149 -3.362 -13.764 1.00 83.81 88 LYS A CA 1
ATOM 702 C C . LYS A 1 88 ? -0.165 -2.791 -15.177 1.00 83.81 88 LYS A C 1
ATOM 704 O O . LYS A 1 88 ? -1.174 -2.230 -15.600 1.00 83.81 88 LYS A O 1
ATOM 709 N N . PHE A 1 89 ? 0.944 -2.928 -15.896 1.00 88.25 89 PHE A N 1
ATOM 710 C CA . PHE A 1 89 ? 1.068 -2.447 -17.270 1.00 88.25 89 PHE A CA 1
ATOM 711 C C . PHE A 1 89 ? 0.785 -3.554 -18.278 1.00 88.25 89 PHE A C 1
ATOM 713 O O . PHE A 1 89 ? 1.367 -4.636 -18.212 1.00 88.25 89 PHE A O 1
ATOM 720 N N . PHE A 1 90 ? -0.075 -3.250 -19.242 1.00 87.62 90 PHE A N 1
ATOM 721 C CA . PHE A 1 90 ? -0.420 -4.122 -20.352 1.00 87.62 90 PHE A CA 1
ATOM 722 C C . PHE A 1 90 ? 0.134 -3.513 -21.643 1.00 87.62 90 PHE A C 1
ATOM 724 O O . PHE A 1 90 ? -0.466 -2.609 -22.231 1.00 87.62 90 PHE A O 1
ATOM 731 N N . ALA A 1 91 ? 1.307 -3.997 -22.054 1.00 88.75 91 ALA A N 1
ATOM 732 C CA . ALA A 1 91 ? 2.014 -3.521 -23.241 1.00 88.75 91 ALA A CA 1
ATOM 733 C C . ALA A 1 91 ? 1.220 -3.814 -24.522 1.00 88.75 91 ALA A C 1
ATOM 735 O O . ALA A 1 91 ? 0.683 -4.910 -24.687 1.00 88.75 91 ALA A O 1
ATOM 736 N N . GLY A 1 92 ? 1.148 -2.838 -25.425 1.00 89.81 92 GLY A N 1
ATOM 737 C CA . GLY A 1 92 ? 0.412 -2.944 -26.685 1.00 89.81 92 GLY A CA 1
ATOM 738 C C . GLY A 1 92 ? -1.103 -3.079 -26.524 1.00 89.81 92 GLY A C 1
ATOM 739 O O . GLY A 1 92 ? -1.790 -3.398 -27.490 1.00 89.81 92 GLY A O 1
ATOM 740 N N . LYS A 1 93 ? -1.637 -2.869 -25.317 1.00 93.19 93 LYS A N 1
ATOM 741 C CA . LYS A 1 93 ? -3.066 -2.975 -25.016 1.00 93.19 93 LYS A CA 1
ATOM 742 C C . LYS A 1 93 ? -3.655 -1.617 -24.669 1.00 93.19 93 LYS A C 1
ATOM 744 O O . LYS A 1 93 ? -2.971 -0.755 -24.122 1.00 93.19 93 LYS A O 1
ATOM 749 N N . ASP A 1 94 ? -4.944 -1.450 -24.927 1.00 93.12 94 ASP A N 1
ATOM 750 C CA . ASP A 1 94 ? -5.706 -0.291 -24.463 1.00 93.12 94 ASP A CA 1
ATOM 751 C C . ASP A 1 94 ? -7.180 -0.666 -24.212 1.00 93.12 94 ASP A C 1
ATOM 753 O O . ASP A 1 94 ? -7.611 -1.806 -24.418 1.00 93.12 94 ASP A O 1
ATOM 757 N N . HIS A 1 95 ? -7.951 0.301 -23.721 1.00 90.56 95 HIS A N 1
ATOM 758 C CA . HIS A 1 95 ? -9.392 0.225 -23.531 1.00 90.56 95 HIS A CA 1
ATOM 759 C C . HIS A 1 95 ? -10.065 1.502 -24.053 1.00 90.56 95 HIS A C 1
ATOM 761 O O . HIS A 1 95 ? -9.669 2.607 -23.693 1.00 90.56 95 HIS A O 1
ATOM 767 N N . SER A 1 96 ? -11.111 1.387 -24.871 1.00 87.38 96 SER A N 1
ATOM 768 C CA . SER A 1 96 ? -11.669 2.527 -25.604 1.00 87.38 96 SER A CA 1
ATOM 769 C C . SER A 1 96 ? -12.787 3.174 -24.798 1.00 87.38 96 SER A C 1
ATOM 771 O O . SER A 1 96 ? -13.639 2.471 -24.255 1.00 87.38 96 SER A O 1
ATOM 773 N N . GLY A 1 97 ? -12.815 4.507 -24.747 1.00 87.88 97 GLY A N 1
ATOM 774 C CA . GLY A 1 97 ? -13.803 5.258 -23.975 1.00 87.88 97 GLY A CA 1
ATOM 775 C C . GLY A 1 97 ? -13.571 5.197 -22.461 1.00 87.88 97 GLY A C 1
ATOM 776 O O . GLY A 1 97 ? -12.498 4.811 -21.992 1.00 87.88 97 GLY A O 1
ATOM 777 N N . ASN A 1 98 ? -14.598 5.598 -21.700 1.00 87.25 98 ASN A N 1
ATOM 778 C CA . ASN A 1 98 ? -14.553 5.824 -20.245 1.00 87.25 98 ASN A CA 1
ATOM 779 C C . ASN A 1 98 ? -13.451 6.804 -19.805 1.00 87.25 98 ASN A C 1
ATOM 781 O O . ASN A 1 98 ? -12.954 6.726 -18.678 1.00 87.25 98 ASN A O 1
ATOM 785 N N . ASP A 1 99 ? -13.060 7.708 -20.701 1.00 91.56 99 ASP A N 1
ATOM 786 C CA . ASP A 1 99 ? -12.044 8.715 -20.440 1.00 91.56 99 ASP A CA 1
ATOM 787 C C . ASP A 1 99 ? -12.635 9.804 -19.539 1.00 91.56 99 ASP A C 1
ATOM 789 O O . ASP A 1 99 ? -13.627 10.443 -19.882 1.00 91.56 99 ASP A O 1
ATOM 793 N N . LEU A 1 100 ? -12.029 10.010 -18.373 1.00 87.25 100 LEU A N 1
ATOM 794 C CA . LEU A 1 100 ? -12.347 11.123 -17.481 1.00 87.25 100 LEU A CA 1
ATOM 795 C C . LEU A 1 100 ? -11.799 12.432 -18.044 1.00 87.25 100 LEU A C 1
ATOM 797 O O . LEU A 1 100 ? -12.481 13.451 -18.093 1.00 87.25 100 LEU A O 1
ATOM 801 N N . TYR A 1 101 ? -10.527 12.402 -18.422 1.00 88.62 101 TYR A N 1
ATOM 802 C CA . TYR A 1 101 ? -9.788 13.519 -18.984 1.00 88.62 101 TYR A CA 1
ATOM 803 C C . TYR A 1 101 ? -8.504 12.987 -19.616 1.00 88.62 101 TYR A C 1
ATOM 805 O O . TYR A 1 101 ? -8.063 11.866 -19.349 1.00 88.62 101 TYR A O 1
ATOM 813 N N . ARG A 1 102 ? -7.881 13.820 -20.446 1.00 89.69 102 ARG A N 1
ATOM 814 C CA . ARG A 1 102 ? -6.549 13.564 -20.978 1.00 89.69 102 ARG A CA 1
ATOM 815 C C . ARG A 1 102 ? -5.561 14.486 -20.288 1.00 89.69 102 ARG A C 1
ATOM 817 O O . ARG A 1 102 ? -5.747 15.700 -20.290 1.00 89.69 102 ARG A O 1
ATOM 824 N N . ILE A 1 103 ? -4.514 13.918 -19.712 1.00 83.94 103 ILE A N 1
ATOM 825 C CA . ILE A 1 103 ? -3.347 14.690 -19.299 1.00 83.94 103 ILE A CA 1
ATOM 826 C C . ILE A 1 103 ? -2.471 14.791 -20.547 1.00 83.94 103 ILE A C 1
ATOM 828 O O . ILE A 1 103 ? -2.119 13.772 -21.119 1.00 83.94 103 ILE A O 1
ATOM 832 N N . THR A 1 104 ? -2.193 15.996 -21.036 1.00 80.38 104 THR A N 1
ATOM 833 C CA . THR A 1 104 ? -1.355 16.217 -22.235 1.00 80.38 104 THR A CA 1
ATOM 834 C C . THR A 1 104 ? 0.061 16.660 -21.884 1.00 80.38 104 THR A C 1
ATOM 836 O O . THR A 1 104 ? 0.965 16.522 -22.698 1.00 80.38 104 THR A O 1
ATOM 839 N N . GLU A 1 105 ? 0.250 17.165 -20.666 1.00 68.50 105 GLU A N 1
ATOM 840 C CA . GLU A 1 105 ? 1.500 17.735 -20.163 1.00 68.50 105 GLU A CA 1
ATOM 841 C C . GLU A 1 105 ? 2.042 16.897 -19.002 1.00 68.50 105 GLU A C 1
ATOM 843 O O . GLU A 1 105 ? 2.204 17.370 -17.880 1.00 68.50 105 GLU A O 1
ATOM 848 N N . TYR A 1 106 ? 2.284 15.612 -19.243 1.00 65.69 106 TYR A N 1
ATOM 849 C CA . TYR A 1 106 ? 3.016 14.791 -18.287 1.00 65.69 106 TYR A CA 1
ATOM 850 C C . TYR A 1 106 ? 4.378 14.470 -18.869 1.00 65.69 106 TYR A C 1
ATOM 852 O O . TYR A 1 106 ? 4.528 13.804 -19.890 1.00 65.69 106 TYR A O 1
ATOM 860 N N . ASN A 1 107 ? 5.386 14.952 -18.160 1.00 53.34 107 ASN A N 1
ATOM 861 C CA . ASN A 1 107 ? 6.763 14.689 -18.507 1.00 53.34 107 ASN A CA 1
ATOM 862 C C . ASN A 1 107 ? 7.230 13.359 -17.938 1.00 53.34 107 ASN A C 1
ATOM 864 O O . ASN A 1 107 ? 8.407 13.118 -18.066 1.00 53.34 107 ASN A O 1
ATOM 868 N N . THR A 1 108 ? 6.419 12.576 -17.210 1.00 57.56 108 THR A N 1
ATOM 869 C CA . THR A 1 108 ? 6.871 11.364 -16.505 1.00 57.56 108 THR A CA 1
ATOM 870 C C . THR A 1 108 ? 5.696 10.457 -16.078 1.00 57.56 108 THR A C 1
ATOM 872 O O . THR A 1 108 ? 4.591 10.961 -15.859 1.00 57.56 108 THR A O 1
ATOM 875 N N . PHE A 1 109 ? 5.917 9.150 -15.865 1.00 65.44 109 PHE A N 1
ATOM 876 C CA . PHE A 1 109 ? 4.916 8.279 -15.220 1.00 65.44 109 PHE A CA 1
ATOM 877 C C . PHE A 1 109 ? 4.603 8.703 -13.763 1.00 65.44 109 PHE A C 1
ATOM 879 O O . PHE A 1 109 ? 3.426 8.874 -13.455 1.00 65.44 109 PHE A O 1
ATOM 886 N N . PRO A 1 110 ? 5.587 8.975 -12.876 1.00 64.25 110 PRO A N 1
ATOM 887 C CA . PRO A 1 110 ? 5.338 9.492 -11.528 1.00 64.25 110 PRO A CA 1
ATOM 888 C C . PRO A 1 110 ? 4.532 10.790 -11.470 1.00 64.25 110 PRO A C 1
ATOM 890 O O . PRO A 1 110 ? 3.689 10.926 -10.596 1.00 64.25 110 PRO A O 1
ATOM 893 N N . SER A 1 111 ? 4.758 11.741 -12.381 1.00 66.25 111 SER A N 1
ATOM 894 C CA . SER A 1 111 ? 3.977 12.984 -12.466 1.00 66.25 111 SER A CA 1
ATOM 895 C C . SER A 1 111 ? 2.559 12.708 -12.935 1.00 66.25 111 SER A C 1
ATOM 897 O O . SER A 1 111 ? 1.638 13.347 -12.452 1.00 66.25 111 SER A O 1
ATOM 899 N N . LEU A 1 112 ? 2.376 11.738 -13.836 1.00 73.12 112 LEU A N 1
ATOM 900 C CA . LEU A 1 112 ? 1.053 11.307 -14.268 1.00 73.12 112 LEU A CA 1
ATOM 901 C C . LEU A 1 112 ? 0.296 10.644 -13.110 1.00 73.12 112 LEU A C 1
ATOM 903 O O . LEU A 1 112 ? -0.833 11.031 -12.831 1.00 73.12 112 LEU A O 1
ATOM 907 N N . THR A 1 113 ? 0.927 9.721 -12.375 1.00 71.69 113 THR A N 1
ATOM 908 C CA . THR A 1 113 ? 0.313 9.109 -11.188 1.00 71.69 113 THR A CA 1
ATOM 909 C C . THR A 1 113 ? 0.115 10.102 -10.054 1.00 71.69 113 THR A C 1
ATOM 911 O O . THR A 1 113 ? -0.921 10.057 -9.416 1.00 71.69 113 THR A O 1
ATOM 914 N N . ALA A 1 114 ? 1.051 11.023 -9.816 1.00 69.94 114 ALA A N 1
ATOM 915 C CA . ALA A 1 114 ? 0.915 12.047 -8.783 1.00 69.94 114 ALA A CA 1
ATOM 916 C C . ALA A 1 114 ? -0.188 13.052 -9.127 1.00 69.94 114 ALA A C 1
ATOM 918 O O . ALA A 1 114 ? -0.889 13.499 -8.230 1.00 69.94 114 ALA A O 1
ATOM 919 N N . GLU A 1 115 ? -0.369 13.381 -10.407 1.00 75.06 115 GLU A N 1
ATOM 920 C CA . GLU A 1 115 ? -1.472 14.218 -10.878 1.00 75.06 115 GLU A CA 1
ATOM 921 C C . GLU A 1 115 ? -2.815 13.480 -10.792 1.00 75.06 115 GLU A C 1
ATOM 923 O O . GLU A 1 115 ? -3.830 14.049 -10.398 1.00 75.06 115 GLU A O 1
ATOM 928 N N . ILE A 1 116 ? -2.830 12.185 -11.105 1.00 75.44 116 ILE A N 1
ATOM 929 C CA . ILE A 1 116 ? -3.993 11.321 -10.881 1.00 75.44 116 ILE A CA 1
ATOM 930 C C . ILE A 1 116 ? -4.328 11.259 -9.384 1.00 75.44 116 ILE A C 1
ATOM 932 O O . ILE A 1 116 ? -5.484 11.443 -8.999 1.00 75.44 116 ILE A O 1
ATOM 936 N N . ASP A 1 117 ? -3.331 11.037 -8.532 1.00 71.56 117 ASP A N 1
ATOM 937 C CA . ASP A 1 117 ? -3.486 10.945 -7.083 1.00 71.56 117 ASP A CA 1
ATOM 938 C C . ASP A 1 117 ? -3.901 12.298 -6.486 1.00 71.56 117 ASP A C 1
ATOM 940 O O . ASP A 1 117 ? -4.787 12.334 -5.639 1.00 71.56 117 ASP A O 1
ATOM 944 N N . SER A 1 118 ? -3.350 13.423 -6.956 1.00 69.44 118 SER A N 1
ATOM 945 C CA . SER A 1 118 ? -3.721 14.768 -6.491 1.00 69.44 118 SER A CA 1
ATOM 946 C C . SER A 1 118 ? -5.172 15.100 -6.845 1.00 69.44 118 SER A C 1
ATOM 948 O O . SER A 1 118 ? -5.928 15.573 -5.994 1.00 69.44 118 SER A O 1
ATOM 950 N N . ARG A 1 119 ? -5.600 14.782 -8.073 1.00 70.31 119 ARG A N 1
ATOM 951 C CA . ARG A 1 119 ? -6.975 15.007 -8.540 1.00 70.31 119 ARG A CA 1
ATOM 952 C C . ARG A 1 119 ? -7.983 14.101 -7.842 1.00 70.31 119 ARG A C 1
ATOM 954 O O . ARG A 1 119 ? -9.104 14.536 -7.592 1.00 70.31 119 ARG A O 1
ATOM 961 N N . THR A 1 120 ? -7.596 12.869 -7.514 1.00 65.31 120 THR A N 1
ATOM 962 C CA . THR A 1 120 ? -8.481 11.901 -6.843 1.00 65.31 120 THR A CA 1
ATOM 963 C C . THR A 1 120 ? -8.521 12.069 -5.324 1.00 65.31 120 THR A C 1
ATOM 965 O O . THR A 1 120 ? -9.575 11.875 -4.726 1.00 65.31 120 THR A O 1
ATOM 968 N N . ALA A 1 121 ? -7.429 12.499 -4.683 1.00 58.41 121 ALA A N 1
ATOM 969 C CA . ALA A 1 121 ? -7.387 12.751 -3.240 1.00 58.41 121 ALA A CA 1
ATOM 970 C C . ALA A 1 121 ? -8.313 13.899 -2.800 1.00 58.41 121 ALA A C 1
ATOM 972 O O . ALA A 1 121 ? -8.777 13.916 -1.663 1.00 58.41 121 ALA A O 1
ATOM 973 N N . LEU A 1 122 ? -8.598 14.848 -3.696 1.00 47.34 122 LEU A N 1
ATOM 974 C CA . LEU A 1 122 ? -9.431 16.017 -3.408 1.00 47.34 122 LEU A CA 1
ATOM 975 C C . LEU A 1 122 ? -10.939 15.738 -3.450 1.00 47.34 122 LEU A C 1
ATOM 977 O O . LEU A 1 122 ? -11.723 16.600 -3.058 1.00 47.34 122 LEU A O 1
ATOM 981 N N . LYS A 1 123 ? -11.367 14.561 -3.917 1.00 51.62 123 LYS A N 1
ATOM 982 C CA . LYS A 1 123 ? -12.786 14.249 -4.093 1.00 51.62 123 LYS A CA 1
ATOM 983 C C . LYS A 1 123 ? -13.091 12.843 -3.597 1.00 51.62 123 LYS A C 1
ATOM 985 O O . LYS A 1 123 ? -12.930 11.856 -4.306 1.00 51.62 123 LYS A O 1
ATOM 990 N N . THR A 1 124 ? -13.602 12.773 -2.374 1.00 51.69 124 THR A N 1
ATOM 991 C CA . THR A 1 124 ? -14.030 11.538 -1.699 1.00 51.69 124 THR A CA 1
ATOM 992 C C . THR A 1 124 ? -15.158 10.785 -2.416 1.00 51.69 124 THR A C 1
ATOM 994 O O . THR A 1 124 ? -15.424 9.637 -2.068 1.00 51.69 124 THR A O 1
ATOM 997 N N . GLU A 1 125 ? -15.794 11.401 -3.419 1.00 48.59 125 GLU A N 1
ATOM 998 C CA . GLU A 1 125 ? -16.932 10.851 -4.167 1.00 48.59 125 GLU A CA 1
ATOM 999 C C . GLU A 1 125 ? -16.681 10.669 -5.682 1.00 48.59 125 GLU A C 1
ATOM 1001 O O . GLU A 1 125 ? -17.563 10.160 -6.371 1.00 48.59 125 GLU A O 1
ATOM 1006 N N . ASP A 1 126 ? -15.511 11.047 -6.227 1.00 50.34 126 ASP A N 1
ATOM 1007 C CA . ASP A 1 126 ? -15.267 10.944 -7.682 1.00 50.34 126 ASP A CA 1
ATOM 1008 C C . ASP A 1 126 ? -15.068 9.477 -8.126 1.00 50.34 126 ASP A C 1
ATOM 1010 O O . ASP A 1 126 ? -14.588 8.644 -7.341 1.00 50.34 126 ASP A O 1
ATOM 1014 N N . PRO A 1 127 ? -15.387 9.136 -9.394 1.00 54.94 127 PRO A N 1
ATOM 1015 C CA . PRO A 1 127 ? -15.085 7.831 -9.961 1.00 54.94 127 PRO A CA 1
ATOM 1016 C C . PRO A 1 127 ? -13.598 7.533 -9.780 1.00 54.94 127 PRO A C 1
ATOM 1018 O O . PRO A 1 127 ? -12.736 8.254 -10.290 1.00 54.94 127 PRO A O 1
ATOM 1021 N N . GLN A 1 128 ? -13.290 6.484 -9.019 1.00 71.69 128 GLN A N 1
ATOM 1022 C CA . GLN A 1 128 ? -11.908 6.102 -8.770 1.00 71.69 128 GLN A CA 1
ATOM 1023 C C . GLN A 1 128 ? -11.234 5.813 -10.110 1.00 71.69 128 GLN A C 1
ATOM 1025 O O . GLN A 1 128 ? -11.747 5.032 -10.910 1.00 71.69 128 GLN A O 1
ATOM 1030 N N . VAL A 1 129 ? -10.088 6.449 -10.360 1.00 84.00 129 VAL A N 1
ATOM 1031 C CA . VAL A 1 129 ? -9.291 6.166 -11.555 1.00 84.00 129 VAL A CA 1
ATOM 1032 C C . VAL A 1 129 ? -8.963 4.675 -11.574 1.00 84.00 129 VAL A C 1
ATOM 1034 O O . VAL A 1 129 ? -8.318 4.163 -10.658 1.00 84.00 129 VAL A O 1
ATOM 1037 N N . ALA A 1 130 ? -9.433 3.996 -12.618 1.00 84.69 130 ALA A N 1
ATOM 1038 C CA . ALA A 1 130 ? -9.238 2.570 -12.839 1.00 84.69 130 ALA A CA 1
ATOM 1039 C C . ALA A 1 130 ? -7.985 2.299 -13.666 1.00 84.69 130 ALA A C 1
ATOM 1041 O O . ALA A 1 130 ? -7.344 1.265 -13.502 1.00 84.69 130 ALA A O 1
ATOM 1042 N N . ALA A 1 131 ? -7.659 3.211 -14.581 1.00 89.69 131 ALA A N 1
ATOM 1043 C CA . ALA A 1 131 ? -6.531 3.062 -15.478 1.00 89.69 131 ALA A CA 1
ATOM 1044 C C . ALA A 1 131 ? -6.099 4.388 -16.093 1.00 89.69 131 ALA A C 1
ATOM 1046 O O . ALA A 1 131 ? -6.814 5.388 -16.037 1.00 89.69 131 ALA A O 1
ATOM 1047 N N . PHE A 1 132 ? -4.959 4.363 -16.764 1.00 91.31 132 PHE A N 1
ATOM 1048 C CA . PHE A 1 132 ? -4.606 5.352 -17.768 1.00 91.31 132 PHE A CA 1
ATOM 1049 C C . PHE A 1 132 ? -3.717 4.719 -18.828 1.00 91.31 132 PHE A C 1
ATOM 1051 O O . PHE A 1 132 ? -2.967 3.785 -18.542 1.00 91.31 132 PHE A O 1
ATOM 1058 N N . ASN A 1 133 ? -3.789 5.218 -20.055 1.00 91.75 133 ASN A N 1
ATOM 1059 C CA . ASN A 1 133 ? -2.882 4.778 -21.106 1.00 91.75 133 ASN A CA 1
ATOM 1060 C C . ASN A 1 133 ? -1.691 5.729 -21.263 1.00 91.75 133 ASN A C 1
ATOM 1062 O O . ASN A 1 133 ? -1.645 6.841 -20.739 1.00 91.75 133 ASN A O 1
ATOM 1066 N N . THR A 1 134 ? -0.706 5.258 -22.006 1.00 87.44 134 THR A N 1
ATOM 1067 C CA . THR A 1 134 ? 0.548 5.960 -22.324 1.00 87.44 134 THR A CA 1
ATOM 1068 C C . THR A 1 134 ? 0.368 7.186 -23.223 1.00 87.44 134 THR A C 1
ATOM 1070 O O . THR A 1 134 ? 1.299 7.979 -23.321 1.00 87.44 134 THR A O 1
ATOM 1073 N N . ASN A 1 135 ? -0.837 7.406 -23.773 1.00 87.12 135 ASN A N 1
ATOM 1074 C CA . ASN A 1 135 ? -1.268 8.646 -24.441 1.00 87.12 135 ASN A CA 1
ATOM 1075 C C . ASN A 1 135 ? -1.898 9.685 -23.486 1.00 87.12 135 ASN A C 1
ATOM 1077 O O . ASN A 1 135 ? -2.335 10.756 -23.938 1.00 87.12 135 ASN A O 1
ATOM 1081 N N . GLY A 1 136 ? -1.985 9.355 -22.193 1.00 87.75 136 GLY A N 1
ATOM 1082 C CA . GLY A 1 136 ? -2.416 10.256 -21.128 1.00 87.75 136 GLY A CA 1
ATOM 1083 C C . GLY A 1 136 ? -3.917 10.255 -20.883 1.00 87.75 136 GLY A C 1
ATOM 1084 O O . GLY A 1 136 ? -4.407 11.080 -20.112 1.00 87.75 136 GLY A O 1
ATOM 1085 N N . TYR A 1 137 ? -4.668 9.362 -21.532 1.00 90.94 137 TYR A N 1
ATOM 1086 C CA . TYR A 1 137 ? -6.097 9.217 -21.279 1.00 90.94 137 TYR A CA 1
ATOM 1087 C C . TYR A 1 137 ? -6.300 8.498 -19.950 1.00 90.94 137 TYR A C 1
ATOM 1089 O O . TYR A 1 137 ? -5.938 7.328 -19.814 1.00 90.94 137 TYR A O 1
ATOM 1097 N N . VAL A 1 138 ? -6.870 9.207 -18.979 1.00 90.56 138 VAL A N 1
ATOM 1098 C CA . VAL A 1 138 ? -7.200 8.688 -17.650 1.00 90.56 138 VAL A CA 1
ATOM 1099 C C . VAL A 1 138 ? -8.622 8.153 -17.675 1.00 90.56 138 VAL A C 1
ATOM 1101 O O . VAL A 1 138 ? -9.530 8.836 -18.142 1.00 90.56 138 VAL A O 1
ATOM 1104 N N . LYS A 1 139 ? -8.829 6.943 -17.159 1.00 90.25 139 LYS A N 1
ATOM 1105 C CA . LYS A 1 139 ? -10.076 6.188 -17.294 1.00 90.25 139 LYS A CA 1
ATOM 1106 C C . LYS A 1 139 ? -10.665 5.853 -15.930 1.00 90.25 139 LYS A C 1
ATOM 1108 O O . LYS A 1 139 ? -9.949 5.401 -15.035 1.00 90.25 139 LYS A O 1
ATOM 1113 N N . TYR A 1 140 ? -11.977 6.022 -15.778 1.00 86.12 140 TYR A N 1
ATOM 1114 C CA . TYR A 1 140 ? -12.687 5.648 -14.544 1.00 86.12 140 TYR A CA 1
ATOM 1115 C C . TYR A 1 140 ? -13.160 4.195 -14.519 1.00 86.12 140 TYR A C 1
ATOM 1117 O O . TYR A 1 140 ? -13.621 3.715 -13.490 1.00 86.12 140 TYR A O 1
ATOM 1125 N N . LYS A 1 141 ? -13.080 3.499 -15.654 1.00 83.56 141 LYS A N 1
ATOM 1126 C CA . LYS A 1 141 ? -13.538 2.120 -15.816 1.00 83.56 141 LYS A CA 1
ATOM 1127 C C . LYS A 1 141 ? -12.673 1.400 -16.839 1.00 83.56 141 LYS A C 1
ATOM 1129 O O . LYS A 1 141 ? -12.299 1.982 -17.858 1.00 83.56 141 LYS A O 1
ATOM 1134 N N . ILE A 1 142 ? -12.420 0.121 -16.581 1.00 83.12 142 ILE A N 1
ATOM 1135 C CA . ILE A 1 142 ? -11.798 -0.815 -17.518 1.00 83.12 142 ILE A CA 1
ATOM 1136 C C . ILE A 1 142 ? -12.766 -1.954 -17.793 1.00 83.12 142 ILE A C 1
ATOM 1138 O O . ILE A 1 142 ? -13.484 -2.395 -16.900 1.00 83.12 142 ILE A O 1
ATOM 1142 N N . GLN A 1 143 ? -12.780 -2.427 -19.033 1.00 81.19 143 GLN A N 1
ATOM 1143 C CA . GLN A 1 143 ? -13.458 -3.652 -19.418 1.00 81.19 143 GLN A CA 1
ATOM 1144 C C . GLN A 1 143 ? -12.435 -4.603 -20.036 1.00 81.19 143 GLN A C 1
ATOM 1146 O O . GLN A 1 143 ? -11.683 -4.219 -20.928 1.00 81.19 143 GLN A O 1
ATOM 1151 N N . PHE A 1 144 ? -12.407 -5.843 -19.553 1.00 78.06 144 PHE A N 1
ATOM 1152 C CA . PHE A 1 144 ? -11.615 -6.911 -20.160 1.00 78.06 144 PHE A CA 1
ATOM 1153 C C . PHE A 1 144 ? -12.480 -7.733 -21.140 1.00 78.06 144 PHE A C 1
ATOM 1155 O O . PHE A 1 144 ? -13.683 -7.897 -20.887 1.00 78.06 144 PHE A O 1
ATOM 1162 N N . PRO A 1 145 ? -11.898 -8.309 -22.211 1.00 83.88 145 PRO A N 1
ATOM 1163 C CA . PRO A 1 145 ? -10.477 -8.237 -22.568 1.00 83.88 145 PRO A CA 1
ATOM 1164 C C . PRO A 1 145 ? -10.074 -6.848 -23.087 1.00 83.88 145 PRO A C 1
ATOM 1166 O O . PRO A 1 145 ? -10.874 -6.159 -23.714 1.00 83.88 145 PRO A O 1
ATOM 1169 N N . LEU A 1 146 ? -8.826 -6.449 -22.825 1.00 86.31 146 LEU A N 1
ATOM 1170 C CA . LEU A 1 146 ? -8.236 -5.258 -23.442 1.00 86.31 146 LEU A CA 1
ATOM 1171 C C . LEU A 1 146 ? -8.009 -5.523 -24.937 1.00 86.31 146 LEU A C 1
ATOM 1173 O O . LEU A 1 146 ? -7.634 -6.640 -25.309 1.00 86.31 146 LEU A O 1
ATOM 1177 N N . TYR A 1 147 ? -8.198 -4.514 -25.788 1.00 89.88 147 TYR A N 1
ATOM 1178 C CA . TYR A 1 147 ? -7.969 -4.674 -27.226 1.00 89.88 147 TYR A CA 1
ATOM 1179 C C . TYR A 1 147 ? -6.502 -4.427 -27.590 1.00 89.88 147 TYR A C 1
ATOM 1181 O O . TYR A 1 147 ? -5.774 -3.735 -26.875 1.00 89.88 147 TYR A O 1
ATOM 1189 N N . ASP A 1 148 ? -6.077 -5.000 -28.717 1.00 93.06 148 ASP A N 1
ATOM 1190 C CA . ASP A 1 148 ? -4.751 -4.770 -29.285 1.00 93.06 148 ASP A CA 1
ATOM 1191 C C . ASP A 1 148 ? -4.649 -3.368 -29.879 1.00 93.06 148 ASP A C 1
ATOM 1193 O O . ASP A 1 148 ? -5.329 -3.019 -30.848 1.00 93.06 148 ASP A O 1
ATOM 1197 N N . TRP A 1 149 ? -3.761 -2.558 -29.319 1.00 91.75 149 TRP A N 1
ATOM 1198 C CA . TRP A 1 149 ? -3.435 -1.255 -29.861 1.00 91.75 149 TRP A CA 1
ATOM 1199 C C . TRP A 1 149 ? -2.429 -1.438 -31.001 1.00 91.75 149 TRP A C 1
ATOM 1201 O O . TRP A 1 149 ? -1.220 -1.455 -30.811 1.00 91.75 149 TRP A O 1
ATOM 1211 N N . THR A 1 150 ? -2.941 -1.578 -32.223 1.00 89.94 150 THR A N 1
ATOM 1212 C CA . THR A 1 150 ? -2.150 -1.974 -33.404 1.00 89.94 150 THR A CA 1
ATOM 1213 C C . THR A 1 150 ? -1.018 -1.017 -33.782 1.00 89.94 150 THR A C 1
ATOM 1215 O O . THR A 1 150 ? -0.074 -1.429 -34.450 1.0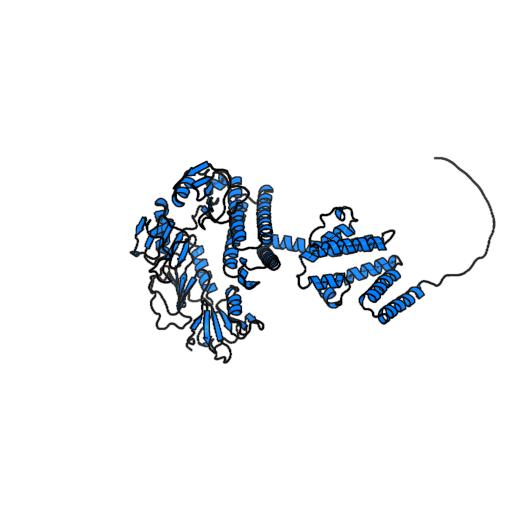0 89.94 150 THR A O 1
ATOM 1218 N N . SER A 1 151 ? -1.095 0.251 -33.373 1.00 89.00 151 SER A N 1
ATOM 1219 C CA . SER A 1 151 ? -0.049 1.252 -33.605 1.00 89.00 151 SER A CA 1
ATOM 1220 C C . SER A 1 151 ? 0.873 1.464 -32.398 1.00 89.00 151 SER A C 1
ATOM 1222 O O . SER A 1 151 ? 1.657 2.412 -32.410 1.00 89.00 151 SER A O 1
ATOM 1224 N N . ALA A 1 152 ? 0.735 0.657 -31.344 1.00 88.88 152 ALA A N 1
ATOM 1225 C CA . ALA A 1 152 ? 1.540 0.748 -30.135 1.00 88.88 152 ALA A CA 1
ATOM 1226 C C . ALA A 1 152 ? 2.978 0.278 -30.385 1.00 88.88 152 ALA A C 1
ATOM 1228 O O . ALA A 1 152 ? 3.223 -0.765 -30.994 1.00 88.88 152 ALA A O 1
ATOM 1229 N N . SER A 1 153 ? 3.942 1.025 -29.859 1.00 89.50 153 SER A N 1
ATOM 1230 C CA . SER A 1 153 ? 5.291 0.529 -29.613 1.00 89.50 153 SER A CA 1
ATOM 1231 C C . SER A 1 153 ? 5.328 -0.405 -28.398 1.00 89.50 153 SER A C 1
ATOM 1233 O O . SER A 1 153 ? 4.359 -0.534 -27.652 1.00 89.50 153 SER A O 1
ATOM 1235 N N . SER A 1 154 ? 6.484 -1.014 -28.131 1.00 87.44 154 SER A N 1
ATOM 1236 C CA . SER A 1 154 ? 6.691 -1.843 -26.934 1.00 87.44 154 SER A CA 1
ATOM 1237 C C . SER A 1 154 ? 6.641 -1.066 -25.609 1.00 87.44 154 SER A C 1
ATOM 1239 O O . SER A 1 154 ? 6.667 -1.688 -24.549 1.00 87.44 154 SER A O 1
ATOM 1241 N N . LEU A 1 155 ? 6.611 0.272 -25.651 1.00 88.88 155 LEU A N 1
ATOM 1242 C CA . LEU A 1 155 ? 6.412 1.134 -24.478 1.00 88.88 155 LEU A CA 1
ATOM 1243 C C . LEU A 1 155 ? 5.004 1.714 -24.399 1.00 88.88 155 LEU A C 1
ATOM 1245 O O . LEU A 1 155 ? 4.661 2.292 -23.371 1.00 88.88 155 LEU A O 1
ATOM 1249 N N . ASP A 1 156 ? 4.204 1.550 -25.448 1.00 89.31 156 ASP A N 1
ATOM 1250 C CA . ASP A 1 156 ? 2.813 1.965 -25.448 1.00 89.31 156 ASP A CA 1
ATOM 1251 C C . ASP A 1 156 ? 1.949 0.859 -24.838 1.00 89.31 156 ASP A C 1
ATOM 1253 O O . ASP A 1 156 ? 2.265 -0.331 -24.883 1.00 89.31 156 ASP A O 1
ATOM 1257 N N . GLY A 1 157 ? 0.856 1.261 -24.213 1.00 91.19 157 GLY A N 1
ATOM 1258 C CA . GLY A 1 157 ? 0.007 0.372 -23.434 1.00 91.19 157 GLY A CA 1
ATOM 1259 C C . GLY A 1 157 ? -0.829 1.103 -22.394 1.00 91.19 157 GLY A C 1
ATOM 1260 O O . GLY A 1 157 ? -0.860 2.341 -22.346 1.00 91.19 157 GLY A O 1
ATOM 1261 N N . ILE A 1 158 ? -1.470 0.315 -21.536 1.00 90.62 158 ILE A N 1
ATOM 1262 C CA . ILE A 1 158 ? -2.369 0.786 -20.485 1.00 90.62 158 ILE A CA 1
ATOM 1263 C C . ILE A 1 158 ? -1.928 0.296 -19.108 1.00 90.62 158 ILE A C 1
ATOM 1265 O O . ILE A 1 158 ? -1.569 -0.865 -18.921 1.00 90.62 158 ILE A O 1
ATOM 1269 N N . TYR A 1 159 ? -1.967 1.198 -18.135 1.00 89.38 159 TYR A N 1
ATOM 1270 C CA . TYR A 1 159 ? -1.749 0.914 -16.727 1.00 89.38 159 TYR A CA 1
ATOM 1271 C C . TYR A 1 159 ? -3.095 0.756 -16.048 1.00 89.38 159 TYR A C 1
ATOM 1273 O O . TYR A 1 159 ? -3.871 1.707 -15.997 1.00 89.38 159 TYR A O 1
ATOM 1281 N N . VAL A 1 160 ? -3.369 -0.430 -15.517 1.00 85.75 160 VAL A N 1
ATOM 1282 C CA . VAL A 1 160 ? -4.585 -0.725 -14.758 1.00 85.75 160 VAL A CA 1
ATOM 1283 C C . VAL A 1 160 ? -4.240 -0.735 -13.278 1.00 85.75 160 VAL A C 1
ATOM 1285 O O . VAL A 1 160 ? -3.268 -1.367 -12.859 1.00 85.75 160 VAL A O 1
ATOM 1288 N N . LYS A 1 161 ? -5.031 -0.019 -12.486 1.00 83.56 161 LYS A N 1
ATOM 1289 C CA . LYS A 1 161 ? -4.861 0.065 -11.041 1.00 83.56 161 LYS A CA 1
ATOM 1290 C C . LYS A 1 161 ? -5.158 -1.296 -10.417 1.00 83.56 161 LYS A C 1
ATOM 1292 O O . LYS A 1 161 ? -6.229 -1.859 -10.632 1.00 83.56 161 LYS A O 1
ATOM 1297 N N . THR A 1 162 ? -4.213 -1.829 -9.653 1.00 74.00 162 THR A N 1
ATOM 1298 C CA . THR A 1 162 ? -4.382 -3.093 -8.915 1.00 74.00 162 THR A CA 1
ATOM 1299 C C . THR A 1 162 ? -4.738 -2.857 -7.457 1.00 74.00 162 THR A C 1
ATOM 1301 O O . THR A 1 162 ? -5.409 -3.690 -6.851 1.00 74.00 162 THR A O 1
ATOM 1304 N N . ASP A 1 163 ? -4.334 -1.708 -6.915 1.00 69.94 163 ASP A N 1
ATOM 1305 C CA . ASP A 1 163 ? -4.478 -1.390 -5.500 1.00 69.94 163 ASP A CA 1
ATOM 1306 C C . ASP A 1 163 ? -5.595 -0.367 -5.315 1.00 69.94 163 ASP A C 1
ATOM 1308 O O . ASP A 1 163 ? -5.480 0.797 -5.710 1.00 69.94 163 ASP A O 1
ATOM 1312 N N . PHE A 1 164 ? -6.677 -0.794 -4.673 1.00 74.56 164 PHE A N 1
ATOM 1313 C CA . PHE A 1 164 ? -7.782 0.079 -4.306 1.00 74.56 164 PHE A CA 1
ATOM 1314 C C . PHE A 1 164 ? -7.804 0.244 -2.792 1.00 74.56 164 PHE A C 1
ATOM 1316 O O . PHE A 1 164 ? -7.641 -0.718 -2.048 1.00 74.56 164 PHE A O 1
ATOM 1323 N N . LEU A 1 165 ? -7.983 1.475 -2.310 1.00 68.94 165 LEU A N 1
ATOM 1324 C CA . LEU A 1 165 ? -7.969 1.733 -0.871 1.00 68.94 165 LEU A CA 1
ATOM 1325 C C . LEU A 1 165 ? -9.074 0.920 -0.175 1.00 68.94 165 LEU A C 1
ATOM 1327 O O . LEU A 1 165 ? -10.247 0.989 -0.558 1.00 68.94 165 LEU A O 1
ATOM 1331 N N . GLY A 1 166 ? -8.677 0.152 0.837 1.00 72.44 166 GLY A N 1
ATOM 1332 C CA . GLY A 1 166 ? -9.540 -0.765 1.571 1.00 72.44 166 GLY A CA 1
ATOM 1333 C C . GLY A 1 166 ? -9.889 -2.072 0.865 1.00 72.44 166 GLY A C 1
ATOM 1334 O O . GLY A 1 166 ? -10.704 -2.813 1.406 1.00 72.44 166 GLY A O 1
ATOM 1335 N N . PHE A 1 167 ? -9.291 -2.378 -0.292 1.00 80.88 167 PHE A N 1
ATOM 1336 C CA . PHE A 1 167 ? -9.441 -3.665 -0.970 1.00 80.88 167 PHE A CA 1
ATOM 1337 C C . PHE A 1 167 ? -8.087 -4.229 -1.404 1.00 80.88 167 PHE A C 1
ATOM 1339 O O . PHE A 1 167 ? -7.312 -3.572 -2.095 1.00 80.88 167 PHE A O 1
ATOM 1346 N N . ASN A 1 168 ? -7.834 -5.492 -1.071 1.00 76.50 168 ASN A N 1
ATOM 1347 C CA . ASN A 1 168 ? -6.671 -6.223 -1.563 1.00 76.50 168 ASN A CA 1
ATOM 1348 C C . ASN A 1 168 ? -7.087 -7.145 -2.709 1.00 76.50 168 ASN A C 1
ATOM 1350 O O . ASN A 1 168 ? -8.023 -7.932 -2.553 1.00 76.50 168 ASN A O 1
ATOM 1354 N N . PHE A 1 169 ? -6.377 -7.071 -3.836 1.00 81.62 169 PHE A N 1
ATOM 1355 C CA . PHE A 1 169 ? -6.574 -7.982 -4.958 1.00 81.62 169 PHE A CA 1
ATOM 1356 C C . PHE A 1 169 ? -5.780 -9.274 -4.770 1.00 81.62 169 PHE A C 1
ATOM 1358 O O . PHE A 1 169 ? -4.578 -9.243 -4.507 1.00 81.62 169 PHE A O 1
ATOM 1365 N N . PHE A 1 170 ? -6.446 -10.407 -4.958 1.00 76.62 170 PHE A N 1
ATOM 1366 C CA . PHE A 1 170 ? -5.837 -11.727 -5.012 1.00 76.62 170 PHE A CA 1
ATOM 1367 C C . PHE A 1 170 ? -5.994 -12.256 -6.443 1.00 76.62 170 PHE A C 1
ATOM 1369 O O . PHE A 1 170 ? -7.090 -12.699 -6.807 1.00 76.62 170 PHE A O 1
ATOM 1376 N N . PRO A 1 171 ? -4.937 -12.160 -7.272 1.00 77.00 171 PRO A N 1
ATOM 1377 C CA . PRO A 1 171 ? -4.995 -12.599 -8.657 1.00 77.00 171 PRO A CA 1
ATOM 1378 C C . PRO A 1 171 ? -5.168 -14.112 -8.724 1.00 77.00 171 PRO A C 1
ATOM 1380 O O . PRO A 1 171 ? -4.663 -14.849 -7.877 1.00 77.00 171 PRO A O 1
ATOM 1383 N N . GLN A 1 172 ? -5.879 -14.560 -9.752 1.00 84.44 172 GLN A N 1
ATOM 1384 C CA . GLN A 1 172 ? -6.159 -15.962 -10.039 1.00 84.44 172 GLN A CA 1
ATOM 1385 C C . GLN A 1 172 ? -6.784 -16.734 -8.870 1.00 84.44 172 GLN A C 1
ATOM 1387 O O . GLN A 1 172 ? -6.650 -17.952 -8.766 1.00 84.44 172 GLN A O 1
ATOM 1392 N N . ALA A 1 173 ? -7.467 -16.025 -7.978 1.00 84.69 173 ALA A N 1
ATOM 1393 C CA . ALA A 1 173 ? -8.123 -16.592 -6.819 1.00 84.69 173 ALA A CA 1
ATOM 1394 C C . ALA A 1 173 ? -9.612 -16.259 -6.837 1.00 84.69 173 ALA A C 1
ATOM 1396 O O . ALA A 1 173 ? -10.032 -15.209 -7.324 1.00 84.69 173 ALA A O 1
ATOM 1397 N N . ASP A 1 174 ? -10.415 -17.149 -6.272 1.00 90.44 174 ASP A N 1
ATOM 1398 C CA . ASP A 1 174 ? -11.835 -16.912 -6.045 1.00 90.44 174 ASP A CA 1
ATOM 1399 C C . ASP A 1 174 ? -12.234 -17.519 -4.702 1.00 90.44 174 ASP A C 1
ATOM 1401 O O . ASP A 1 174 ? -11.551 -18.380 -4.157 1.00 90.44 174 ASP A O 1
ATOM 1405 N N . SER A 1 175 ? -13.356 -17.079 -4.151 1.00 85.88 175 SER A N 1
ATOM 1406 C CA . SER A 1 175 ? -13.969 -17.731 -2.998 1.00 85.88 175 SER A CA 1
ATOM 1407 C C . SER A 1 175 ? -15.301 -18.316 -3.441 1.00 85.88 175 SER A C 1
ATOM 1409 O O . SER A 1 175 ? -16.290 -17.581 -3.459 1.00 85.88 175 SER A O 1
ATOM 1411 N N . PRO A 1 176 ? -15.355 -19.599 -3.837 1.00 84.12 176 PRO A N 1
ATOM 1412 C CA . PRO A 1 176 ? -16.581 -20.186 -4.356 1.00 84.12 176 PRO A CA 1
ATOM 1413 C C . PRO A 1 176 ? -17.699 -20.141 -3.306 1.00 84.12 176 PRO A C 1
ATOM 1415 O O . PRO A 1 176 ? -17.463 -20.368 -2.117 1.00 84.12 176 PRO A O 1
ATOM 1418 N N . SER A 1 177 ? -18.932 -19.919 -3.768 1.00 83.44 177 SER A N 1
ATOM 1419 C CA . SER A 1 177 ? -20.138 -19.752 -2.937 1.00 83.44 177 SER A CA 1
ATOM 1420 C C . SER A 1 177 ? -20.169 -18.448 -2.120 1.00 83.44 177 SER A C 1
ATOM 1422 O O . SER A 1 177 ? -19.268 -17.616 -2.199 1.00 83.44 177 SER A O 1
ATOM 1424 N N . ASN A 1 178 ? -21.215 -18.291 -1.297 1.00 86.62 178 ASN A N 1
ATOM 1425 C CA . ASN A 1 178 ? -21.445 -17.128 -0.424 1.00 86.62 178 ASN A CA 1
ATOM 1426 C C . ASN A 1 178 ? -21.670 -15.813 -1.187 1.00 86.62 178 ASN A C 1
ATOM 1428 O O . ASN A 1 178 ? -21.359 -14.723 -0.699 1.00 86.62 178 ASN A O 1
ATOM 1432 N N . ASP A 1 179 ? -22.211 -15.929 -2.397 1.00 93.81 179 ASP A N 1
ATOM 1433 C CA . ASP A 1 179 ? -22.580 -14.794 -3.221 1.00 93.81 179 ASP A CA 1
ATOM 1434 C C . ASP A 1 179 ? -23.892 -14.196 -2.705 1.00 93.81 179 ASP A C 1
ATOM 1436 O O . ASP A 1 179 ? -24.919 -14.872 -2.637 1.00 93.81 179 ASP A O 1
ATOM 1440 N N . ILE A 1 180 ? -23.863 -12.917 -2.346 1.00 94.00 180 ILE A N 1
ATOM 1441 C CA . ILE A 1 180 ? -25.060 -12.154 -1.961 1.00 94.00 180 ILE A CA 1
ATOM 1442 C C . ILE A 1 180 ? -25.628 -11.347 -3.123 1.00 94.00 180 ILE A C 1
ATOM 1444 O O . ILE A 1 180 ? -26.769 -10.892 -3.066 1.00 94.00 180 ILE A O 1
ATOM 1448 N N . ALA A 1 181 ? -24.844 -11.165 -4.185 1.00 96.62 181 ALA A N 1
ATOM 1449 C CA . ALA A 1 181 ? -25.300 -10.536 -5.408 1.00 96.62 181 ALA A CA 1
ATOM 1450 C C . ALA A 1 181 ? -24.482 -10.998 -6.610 1.00 96.62 181 ALA A C 1
ATOM 1452 O O . ALA A 1 181 ? -23.283 -11.264 -6.512 1.00 96.62 181 ALA A O 1
ATOM 1453 N N . ARG A 1 182 ? -25.145 -11.011 -7.766 1.00 96.81 182 ARG A N 1
ATOM 1454 C CA . ARG A 1 182 ? -24.527 -11.206 -9.073 1.00 96.81 182 ARG A CA 1
ATOM 1455 C C . ARG A 1 182 ? -24.787 -9.970 -9.930 1.00 96.81 182 ARG A C 1
ATOM 1457 O O . ARG A 1 182 ? -25.900 -9.777 -10.410 1.00 96.81 182 ARG A O 1
ATOM 1464 N N . VAL A 1 183 ? -23.762 -9.156 -10.146 1.00 95.00 183 VAL A N 1
ATOM 1465 C CA . VAL A 1 183 ? -23.807 -7.917 -10.936 1.00 95.00 183 VAL A CA 1
ATOM 1466 C C . VAL A 1 183 ? -22.943 -8.043 -12.190 1.00 95.00 183 VAL A C 1
ATOM 1468 O O . VAL A 1 183 ? -21.992 -7.300 -12.400 1.00 95.00 183 VAL A O 1
ATOM 1471 N N . THR A 1 184 ? -23.276 -8.991 -13.070 1.00 91.94 184 THR A N 1
ATOM 1472 C CA . THR A 1 184 ? -22.479 -9.273 -14.283 1.00 91.94 184 THR A CA 1
ATOM 1473 C C . THR A 1 184 ? -22.342 -8.084 -15.231 1.00 91.94 184 THR A C 1
ATOM 1475 O O . THR A 1 184 ? -21.364 -8.014 -15.965 1.00 91.94 184 THR A O 1
ATOM 1478 N N . ALA A 1 185 ? -23.274 -7.126 -15.209 1.00 90.94 185 ALA A N 1
ATOM 1479 C CA . ALA A 1 185 ? -23.147 -5.874 -15.964 1.00 90.94 185 ALA A CA 1
ATOM 1480 C C . ALA A 1 185 ? -21.958 -5.004 -15.498 1.00 90.94 185 ALA A C 1
ATOM 1482 O O . ALA A 1 185 ? -21.482 -4.147 -16.242 1.00 90.94 185 ALA A O 1
ATOM 1483 N N . MET A 1 186 ? -21.476 -5.235 -14.274 1.00 90.56 186 MET A N 1
ATOM 1484 C CA . MET A 1 186 ? -20.294 -4.613 -13.675 1.00 90.56 186 MET A CA 1
ATOM 1485 C C . MET A 1 186 ? -19.082 -5.553 -13.679 1.00 90.56 186 MET A C 1
ATOM 1487 O O . MET A 1 186 ? -18.059 -5.220 -13.088 1.00 90.56 186 MET A O 1
ATOM 1491 N N . ALA A 1 187 ? -19.161 -6.732 -14.309 1.00 89.00 187 ALA A N 1
ATOM 1492 C CA . ALA A 1 187 ? -18.008 -7.620 -14.406 1.00 89.00 187 ALA A CA 1
ATOM 1493 C C . ALA A 1 187 ? -16.819 -6.853 -15.002 1.00 89.00 187 ALA A C 1
ATOM 1495 O O . ALA A 1 187 ? -16.972 -6.113 -15.977 1.00 89.00 187 ALA A O 1
ATOM 1496 N N . ARG A 1 188 ? -15.646 -7.030 -14.389 1.00 83.06 188 ARG A N 1
ATOM 1497 C CA . ARG A 1 188 ? -14.365 -6.393 -14.727 1.00 83.06 188 ARG A CA 1
ATOM 1498 C C . ARG A 1 188 ? -14.298 -4.875 -14.497 1.00 83.06 188 ARG A C 1
ATOM 1500 O O . ARG A 1 188 ? -13.226 -4.301 -14.642 1.00 83.06 188 ARG A O 1
ATOM 1507 N N . ASP A 1 189 ? -15.382 -4.251 -14.041 1.00 85.75 189 ASP A N 1
ATOM 1508 C CA . ASP A 1 189 ? -15.439 -2.844 -13.643 1.00 85.75 189 ASP A CA 1
ATOM 1509 C C . ASP A 1 189 ? -15.179 -2.696 -12.137 1.00 85.75 189 ASP A C 1
ATOM 1511 O O . ASP A 1 189 ? -16.101 -2.542 -11.333 1.00 85.75 189 ASP A O 1
ATOM 1515 N N . VAL A 1 190 ? -13.905 -2.798 -11.745 1.00 85.75 190 VAL A N 1
ATOM 1516 C CA . VAL A 1 190 ? -13.497 -2.842 -10.330 1.00 85.75 190 VAL A CA 1
ATOM 1517 C C . VAL A 1 190 ? -14.026 -1.651 -9.513 1.00 85.75 190 VAL A C 1
ATOM 1519 O O . VAL A 1 190 ? -14.579 -1.902 -8.443 1.00 85.75 190 VAL A O 1
ATOM 1522 N N . PRO A 1 191 ? -13.966 -0.382 -9.971 1.00 84.12 191 PRO A N 1
ATOM 1523 C CA . PRO A 1 191 ? -14.554 0.730 -9.221 1.00 84.12 191 PRO A CA 1
ATOM 1524 C C . PRO A 1 191 ? -16.061 0.593 -8.985 1.00 84.12 191 PRO A C 1
ATOM 1526 O O . PRO A 1 191 ? -16.522 0.814 -7.863 1.00 84.12 191 PRO A O 1
ATOM 1529 N N . SER A 1 192 ? -16.835 0.191 -9.999 1.00 87.19 192 SER A N 1
ATOM 1530 C CA . SER A 1 192 ? -18.276 -0.040 -9.823 1.00 87.19 192 SER A CA 1
ATOM 1531 C C . SER A 1 192 ? -18.550 -1.215 -8.889 1.00 87.19 192 SER A C 1
ATOM 1533 O O . SER A 1 192 ? -19.457 -1.139 -8.063 1.00 87.19 192 SER A O 1
ATOM 1535 N N . LEU A 1 193 ? -17.738 -2.274 -8.952 1.00 91.50 193 LEU A N 1
ATOM 1536 C CA . LEU A 1 193 ? -17.840 -3.410 -8.037 1.00 91.50 193 LEU A CA 1
ATOM 1537 C C . LEU A 1 193 ? -17.478 -3.038 -6.593 1.00 91.50 193 LEU A C 1
ATOM 1539 O O . LEU A 1 193 ? -18.132 -3.520 -5.673 1.00 91.50 193 LEU A O 1
ATOM 1543 N N . ILE A 1 194 ? -16.520 -2.130 -6.373 1.00 88.38 194 ILE A N 1
ATOM 1544 C CA . ILE A 1 194 ? -16.237 -1.553 -5.047 1.00 88.38 194 ILE A CA 1
ATOM 1545 C C . ILE A 1 194 ? -17.461 -0.807 -4.522 1.00 88.38 194 ILE A C 1
ATOM 1547 O O . ILE A 1 194 ? -17.845 -0.996 -3.367 1.00 88.38 194 ILE A O 1
ATOM 1551 N N . GLN A 1 195 ? -18.081 0.037 -5.351 1.00 89.12 195 GLN A N 1
ATOM 1552 C CA . GLN A 1 195 ? -19.288 0.763 -4.956 1.00 89.12 195 GLN A CA 1
ATOM 1553 C C . GLN A 1 195 ? -20.439 -0.196 -4.644 1.00 89.12 195 GLN A C 1
ATOM 1555 O O . GLN A 1 195 ? -21.120 -0.018 -3.637 1.00 89.12 195 GLN A O 1
ATOM 1560 N N . GLU A 1 196 ? -20.643 -1.225 -5.466 1.00 93.62 196 GLU A N 1
ATOM 1561 C CA . GLU A 1 196 ? -21.680 -2.233 -5.244 1.00 93.62 196 GLU A CA 1
ATOM 1562 C C . GLU A 1 196 ? -21.420 -3.067 -3.984 1.00 93.62 196 GLU A C 1
ATOM 1564 O O . GLU A 1 196 ? -22.347 -3.327 -3.220 1.00 93.62 196 GLU A O 1
ATOM 1569 N N . CYS A 1 197 ? -20.163 -3.436 -3.726 1.00 91.81 197 CYS A N 1
ATOM 1570 C CA . CYS A 1 197 ? -19.757 -4.102 -2.492 1.00 91.81 197 CYS A CA 1
ATOM 1571 C C . CYS A 1 197 ? -20.107 -3.235 -1.276 1.00 91.81 197 CYS A C 1
ATOM 1573 O O . CYS A 1 197 ? -20.820 -3.695 -0.390 1.00 91.81 197 CYS A O 1
ATOM 1575 N N . ARG A 1 198 ? -19.718 -1.951 -1.291 1.00 87.69 198 ARG A N 1
ATOM 1576 C CA . ARG A 1 198 ? -19.994 -0.995 -0.202 1.00 87.69 198 ARG A CA 1
ATOM 1577 C C . ARG A 1 198 ? -21.484 -0.740 0.024 1.00 87.69 198 ARG A C 1
ATOM 1579 O O . ARG A 1 198 ? -21.926 -0.634 1.164 1.00 87.69 198 ARG A O 1
ATOM 1586 N N . LYS A 1 199 ? -22.288 -0.676 -1.045 1.00 89.19 199 LYS A N 1
ATOM 1587 C CA . LYS A 1 199 ? -23.759 -0.562 -0.945 1.00 89.19 199 LYS A CA 1
ATOM 1588 C C . LYS A 1 199 ? -24.393 -1.727 -0.185 1.00 89.19 199 LYS A C 1
ATOM 1590 O O . LYS A 1 199 ? -25.514 -1.586 0.288 1.00 89.19 199 LYS A O 1
ATOM 1595 N N . ARG A 1 200 ? -23.691 -2.859 -0.093 1.00 90.75 200 ARG A N 1
ATOM 1596 C CA . ARG A 1 200 ? -24.135 -4.102 0.546 1.00 90.75 200 ARG A CA 1
ATOM 1597 C C . ARG A 1 200 ? -23.380 -4.407 1.838 1.00 90.75 200 ARG A C 1
ATOM 1599 O O . ARG A 1 200 ? -23.435 -5.538 2.329 1.00 90.75 200 ARG A O 1
ATOM 1606 N N . ASP A 1 201 ? -22.711 -3.419 2.432 1.00 82.94 201 ASP A N 1
ATOM 1607 C CA . ASP A 1 201 ? -22.106 -3.549 3.765 1.00 82.94 201 ASP A CA 1
ATOM 1608 C C . ASP A 1 201 ? -23.158 -3.994 4.808 1.00 82.94 201 ASP A C 1
ATOM 1610 O O . ASP A 1 201 ? -22.892 -4.807 5.700 1.00 82.94 201 ASP A O 1
ATOM 1614 N N . ASP A 1 202 ? -24.405 -3.537 4.654 1.00 78.62 202 ASP A N 1
ATOM 1615 C CA . ASP A 1 202 ? -25.569 -3.915 5.466 1.00 78.62 202 ASP A CA 1
ATOM 1616 C C . ASP A 1 202 ? -26.011 -5.380 5.286 1.00 78.62 202 ASP A C 1
ATOM 1618 O O . ASP A 1 202 ? -26.661 -5.941 6.169 1.00 78.62 202 ASP A O 1
ATOM 1622 N N . GLN A 1 203 ? -25.591 -6.037 4.206 1.00 83.25 203 GLN A N 1
ATOM 1623 C CA . GLN A 1 203 ? -25.765 -7.468 3.921 1.00 83.25 203 GLN A CA 1
ATOM 1624 C C . GLN A 1 203 ? -24.502 -8.276 4.245 1.00 83.25 203 GLN A C 1
ATOM 1626 O O . GLN A 1 203 ? -24.488 -9.501 4.136 1.00 83.25 203 GLN A O 1
ATOM 1631 N N . GLY A 1 204 ? -23.458 -7.595 4.719 1.00 79.44 204 GLY A N 1
ATOM 1632 C CA . GLY A 1 204 ? -22.197 -8.195 5.118 1.00 79.44 204 GLY A CA 1
ATOM 1633 C C . GLY A 1 204 ? -21.255 -8.492 3.961 1.00 79.44 204 GLY A C 1
ATOM 1634 O O . GLY A 1 204 ? -20.497 -9.450 4.058 1.00 79.44 204 GLY A O 1
ATOM 1635 N N . ALA A 1 205 ? -21.305 -7.712 2.878 1.00 89.25 205 ALA A N 1
ATOM 1636 C CA . ALA A 1 205 ? -20.317 -7.797 1.809 1.00 89.25 205 ALA A CA 1
ATOM 1637 C C . ALA A 1 205 ? -18.885 -7.689 2.372 1.00 89.25 205 ALA A C 1
ATOM 1639 O O . ALA A 1 205 ? -18.594 -6.842 3.213 1.00 89.25 205 ALA A O 1
ATOM 1640 N N . LEU A 1 206 ? -18.005 -8.582 1.922 1.00 86.12 206 LEU A N 1
ATOM 1641 C CA . LEU A 1 206 ? -16.591 -8.649 2.305 1.00 86.12 206 LEU A CA 1
ATOM 1642 C C . LEU A 1 206 ? -15.659 -8.533 1.097 1.00 86.12 206 LEU A C 1
ATOM 1644 O O . LEU A 1 206 ? -14.442 -8.560 1.252 1.00 86.12 206 LEU A O 1
ATOM 1648 N N . GLY A 1 207 ? -16.205 -8.462 -0.112 1.00 91.56 207 GLY A N 1
ATOM 1649 C CA . GLY A 1 207 ? -15.429 -8.414 -1.336 1.00 91.56 207 GLY A CA 1
ATOM 1650 C C . GLY A 1 207 ? -16.235 -8.849 -2.547 1.00 91.56 207 GLY A C 1
ATOM 1651 O O . GLY A 1 207 ? -17.433 -9.131 -2.469 1.00 91.56 207 GLY A O 1
ATOM 1652 N N . PHE A 1 208 ? -15.560 -8.913 -3.683 1.00 94.81 208 PHE A N 1
ATOM 1653 C CA . PHE A 1 208 ? -16.148 -9.321 -4.948 1.00 94.81 208 PHE A CA 1
ATOM 1654 C C . PHE A 1 208 ? -15.082 -9.929 -5.849 1.00 94.81 208 PHE A C 1
ATOM 1656 O O . PHE A 1 208 ? -13.913 -9.552 -5.781 1.00 94.81 208 PHE A O 1
ATOM 1663 N N . ASN A 1 209 ? -15.472 -10.855 -6.718 1.00 94.06 209 ASN A N 1
ATOM 1664 C CA . ASN A 1 209 ? -14.584 -11.294 -7.790 1.00 94.06 209 ASN A CA 1
ATOM 1665 C C . ASN A 1 209 ? -14.776 -10.448 -9.054 1.00 94.06 209 ASN A C 1
ATOM 1667 O O . ASN A 1 209 ? -15.784 -9.756 -9.227 1.00 94.06 209 ASN A O 1
ATOM 1671 N N . THR A 1 210 ? -13.801 -10.498 -9.957 1.00 90.94 210 THR A N 1
ATOM 1672 C CA . THR A 1 210 ? -13.822 -9.723 -11.207 1.00 90.94 210 THR A CA 1
ATOM 1673 C C . THR A 1 210 ? -14.970 -10.115 -12.140 1.00 90.94 210 THR A C 1
ATOM 1675 O O . THR A 1 210 ? -15.254 -9.389 -13.085 1.00 90.94 210 THR A O 1
ATOM 1678 N N . TRP A 1 211 ? -15.689 -11.208 -11.876 1.00 92.19 211 TRP A N 1
ATOM 1679 C CA . TRP A 1 211 ? -16.864 -11.640 -12.644 1.00 92.19 211 TRP A CA 1
ATOM 1680 C C . TRP A 1 211 ? -18.173 -11.000 -12.151 1.00 92.19 211 TRP A C 1
ATOM 1682 O O . TRP A 1 211 ? -19.247 -11.255 -12.701 1.00 92.19 211 TRP A O 1
ATOM 1692 N N . GLY A 1 212 ? -18.088 -10.144 -11.130 1.00 94.38 212 GLY A N 1
ATOM 1693 C CA . GLY A 1 212 ? -19.217 -9.402 -10.585 1.00 94.38 212 GLY A CA 1
ATOM 1694 C C . GLY A 1 212 ? -20.022 -10.166 -9.541 1.00 94.38 212 GLY A C 1
ATOM 1695 O O . GLY A 1 212 ? -21.191 -9.852 -9.324 1.00 94.38 212 GLY A O 1
ATOM 1696 N N . TRP A 1 213 ? -19.434 -11.169 -8.893 1.00 96.06 213 TRP A N 1
ATOM 1697 C CA . TRP A 1 213 ? -20.049 -11.812 -7.736 1.00 96.06 213 TRP A CA 1
ATOM 1698 C C . TRP A 1 213 ? -19.609 -11.107 -6.457 1.00 96.06 213 TRP A C 1
ATOM 1700 O O . TRP A 1 213 ? -18.421 -11.114 -6.134 1.00 96.06 213 TRP A O 1
ATOM 1710 N N . VAL A 1 214 ? -20.558 -10.499 -5.741 1.00 96.00 214 VAL A N 1
ATOM 1711 C CA . VAL A 1 214 ? -20.324 -9.864 -4.433 1.00 96.00 214 VAL A CA 1
ATOM 1712 C C . VAL A 1 214 ? -20.531 -10.907 -3.348 1.00 96.00 214 VAL A C 1
ATOM 1714 O O . VAL A 1 214 ? -21.560 -11.585 -3.329 1.00 96.00 214 VAL A O 1
ATOM 1717 N N . LYS A 1 215 ? -19.570 -11.023 -2.434 1.00 93.25 215 LYS A N 1
ATOM 1718 C CA . LYS A 1 215 ? -19.473 -12.137 -1.489 1.00 93.25 215 LYS A CA 1
ATOM 1719 C C . LYS A 1 215 ? -19.569 -11.645 -0.054 1.00 93.25 215 LYS A C 1
ATOM 1721 O O . LYS A 1 215 ? -18.917 -10.666 0.298 1.00 93.25 215 LYS A O 1
ATOM 1726 N N . ASN A 1 216 ? -20.336 -12.340 0.786 1.00 88.31 216 ASN A N 1
ATOM 1727 C CA . ASN A 1 216 ? -20.423 -12.049 2.227 1.00 88.31 216 ASN A CA 1
ATOM 1728 C C . ASN A 1 216 ? -19.527 -12.943 3.097 1.00 88.31 216 ASN A C 1
ATOM 1730 O O . ASN A 1 216 ? -19.455 -12.780 4.315 1.00 88.31 216 ASN A O 1
ATOM 1734 N N . ARG A 1 217 ? -18.832 -13.898 2.476 1.00 82.75 217 ARG A N 1
ATOM 1735 C CA . ARG A 1 217 ? -17.834 -14.746 3.121 1.00 82.75 217 ARG A CA 1
ATOM 1736 C C . ARG A 1 217 ? -16.726 -15.055 2.130 1.00 82.75 217 ARG A C 1
ATOM 1738 O O . ARG A 1 217 ? -16.989 -15.521 1.025 1.00 82.75 217 ARG A O 1
ATOM 1745 N N . ILE A 1 218 ? -15.491 -14.801 2.546 1.00 77.81 218 ILE A N 1
ATOM 1746 C CA . ILE A 1 218 ? -14.295 -15.053 1.748 1.00 77.81 218 ILE A CA 1
ATOM 1747 C C . ILE A 1 218 ? -13.288 -15.799 2.618 1.00 77.81 218 ILE A C 1
ATOM 1749 O O . ILE A 1 218 ? -12.937 -15.336 3.703 1.00 77.81 218 ILE A O 1
ATOM 1753 N N . THR A 1 219 ? -12.838 -16.963 2.155 1.00 69.94 219 THR A N 1
ATOM 1754 C CA . THR A 1 219 ? -11.669 -17.633 2.743 1.00 69.94 219 THR A CA 1
ATOM 1755 C C . THR A 1 219 ? -10.430 -16.826 2.378 1.00 69.94 219 THR A C 1
ATOM 1757 O O . THR A 1 219 ? -10.301 -16.430 1.227 1.00 69.94 219 THR A O 1
ATOM 1760 N N . VAL A 1 220 ? -9.526 -16.563 3.325 1.00 56.75 220 VAL A N 1
ATOM 1761 C CA . VAL A 1 220 ? -8.291 -15.814 3.044 1.00 56.75 220 VAL A CA 1
ATOM 1762 C C . VAL A 1 220 ? -7.056 -16.577 3.564 1.00 56.75 220 VAL A C 1
ATOM 1764 O O . VAL A 1 220 ? -7.030 -16.936 4.746 1.00 56.75 220 VAL A O 1
ATOM 1767 N N . PRO A 1 221 ? -6.023 -16.788 2.720 1.00 58.84 221 PRO A N 1
ATOM 1768 C CA . PRO A 1 221 ? -6.000 -16.408 1.306 1.00 58.84 221 PRO A CA 1
ATOM 1769 C C . PRO A 1 221 ? -7.086 -17.165 0.513 1.00 58.84 221 PRO A C 1
ATOM 1771 O O . PRO A 1 221 ? -7.366 -18.326 0.824 1.00 58.84 221 PRO A O 1
ATOM 1774 N N . PRO A 1 222 ? -7.759 -16.499 -0.441 1.00 73.62 222 PRO A N 1
ATOM 1775 C CA . PRO A 1 222 ? -8.750 -17.154 -1.279 1.00 73.62 222 PRO A CA 1
ATOM 1776 C C . PRO A 1 222 ? -8.073 -18.269 -2.077 1.00 73.62 222 PRO A C 1
ATOM 1778 O O . PRO A 1 222 ? -6.928 -18.095 -2.508 1.00 73.62 222 PRO A O 1
ATOM 1781 N N . PRO A 1 223 ? -8.724 -19.435 -2.227 1.00 77.56 223 PRO A N 1
ATOM 1782 C CA . PRO A 1 223 ? -8.148 -20.530 -2.986 1.00 77.56 223 PRO A CA 1
ATOM 1783 C C . PRO A 1 223 ? -7.904 -20.105 -4.436 1.00 77.56 223 PRO A C 1
ATOM 1785 O O . PRO A 1 223 ? -8.651 -19.305 -5.004 1.00 77.56 223 PRO A O 1
ATOM 1788 N N . ALA A 1 224 ? -6.856 -20.667 -5.040 1.00 82.94 224 ALA A N 1
ATOM 1789 C CA . ALA A 1 224 ? -6.611 -20.498 -6.464 1.00 82.94 224 ALA A CA 1
ATOM 1790 C C . ALA A 1 224 ? -7.831 -20.990 -7.258 1.00 82.94 224 ALA A C 1
ATOM 1792 O O . ALA A 1 224 ? -8.378 -22.061 -6.980 1.00 82.94 224 ALA A O 1
ATOM 1793 N N . ALA A 1 225 ? -8.254 -20.207 -8.243 1.00 85.94 225 ALA A N 1
ATOM 1794 C CA . ALA A 1 225 ? -9.323 -20.571 -9.152 1.00 85.94 225 ALA A CA 1
ATOM 1795 C C . ALA A 1 225 ? -8.731 -21.279 -10.377 1.00 85.94 225 ALA A C 1
ATOM 1797 O O . ALA A 1 225 ? -7.717 -20.872 -10.937 1.00 85.94 225 ALA A O 1
ATOM 1798 N N . THR A 1 226 ? -9.363 -22.374 -10.792 1.00 78.12 226 THR A N 1
ATOM 1799 C CA . THR A 1 226 ? -8.838 -23.275 -11.831 1.00 78.12 226 THR A CA 1
ATOM 1800 C C . THR A 1 226 ? -9.032 -22.762 -13.261 1.00 78.12 226 THR A C 1
ATOM 1802 O O . THR A 1 226 ? -8.520 -23.3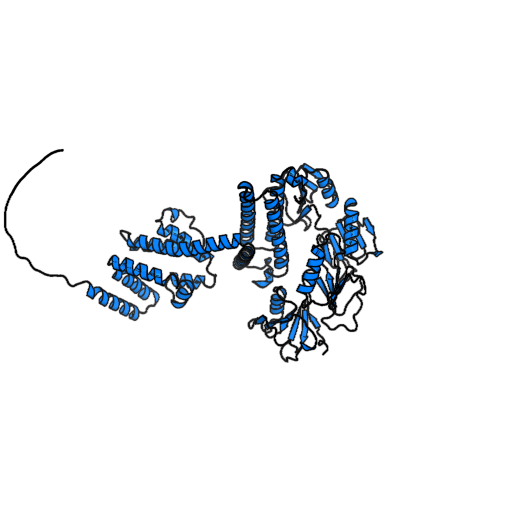77 -14.193 1.00 78.12 226 THR A O 1
ATOM 1805 N N . SER A 1 227 ? -9.765 -21.662 -13.460 1.00 72.94 227 SER A N 1
ATOM 1806 C CA . SER A 1 227 ? -10.217 -21.208 -14.783 1.00 72.94 227 SER A CA 1
ATOM 1807 C C . SER A 1 227 ? -10.268 -19.683 -14.924 1.00 72.94 227 SER A C 1
ATOM 1809 O O . SER A 1 227 ? -11.239 -19.146 -15.455 1.00 72.94 227 SER A O 1
ATOM 1811 N N . VAL A 1 228 ? -9.260 -18.986 -14.407 1.00 77.00 228 VAL A N 1
ATOM 1812 C CA . VAL A 1 228 ? -9.189 -17.519 -14.433 1.00 77.00 228 VAL A CA 1
ATOM 1813 C C . VAL A 1 228 ? -7.881 -17.061 -15.064 1.00 77.00 228 VAL A C 1
ATOM 1815 O O . VAL A 1 228 ? -6.815 -17.635 -14.816 1.00 77.00 228 VAL A O 1
ATOM 1818 N N . ASP A 1 229 ? -7.962 -16.043 -15.916 1.00 80.75 229 ASP A N 1
ATOM 1819 C CA . ASP A 1 229 ? -6.770 -15.433 -16.498 1.00 80.75 229 ASP A CA 1
ATOM 1820 C C . ASP A 1 229 ? -6.004 -14.584 -15.460 1.00 80.75 229 ASP A C 1
ATOM 1822 O O . ASP A 1 229 ? -6.446 -14.371 -14.332 1.00 80.75 229 ASP A O 1
ATOM 1826 N N . GLU A 1 230 ? -4.819 -14.098 -15.824 1.00 72.12 230 GLU A N 1
ATOM 1827 C CA . GLU A 1 230 ? -3.957 -13.300 -14.936 1.00 72.12 230 GLU A CA 1
ATOM 1828 C C . GLU A 1 230 ? -4.507 -11.904 -14.563 1.00 72.12 230 GLU A C 1
ATOM 1830 O O . GLU A 1 230 ? -3.862 -11.152 -13.821 1.00 72.12 230 GLU A O 1
ATOM 1835 N N . THR A 1 231 ? -5.646 -11.511 -15.131 1.00 71.81 231 THR A N 1
ATOM 1836 C CA . THR A 1 231 ? -6.367 -10.259 -14.853 1.00 71.81 231 THR A CA 1
ATOM 1837 C C . THR A 1 231 ? -7.606 -10.492 -13.998 1.00 71.81 231 THR A C 1
ATOM 1839 O O . THR A 1 231 ? -8.218 -9.547 -13.499 1.00 71.81 231 THR A O 1
ATOM 1842 N N . GLU A 1 232 ? -7.957 -11.756 -13.787 1.00 85.00 232 GLU A N 1
ATOM 1843 C CA . GLU A 1 232 ? -9.094 -12.179 -13.001 1.00 85.00 232 GLU A CA 1
ATOM 1844 C C . GLU A 1 232 ? -8.673 -12.587 -11.592 1.00 85.00 232 GLU A C 1
ATOM 1846 O O . GLU A 1 232 ? -7.542 -12.998 -11.333 1.00 85.00 232 GLU A O 1
ATOM 1851 N N . GLY A 1 233 ? -9.586 -12.420 -10.643 1.00 88.69 233 GLY A N 1
ATOM 1852 C CA . GLY A 1 233 ? -9.310 -12.698 -9.244 1.00 88.69 233 GLY A CA 1
ATOM 1853 C C . GLY A 1 233 ? -10.398 -12.159 -8.332 1.00 88.69 233 GLY A C 1
ATOM 1854 O O . GLY A 1 233 ? -11.513 -11.857 -8.769 1.00 88.69 233 GLY A O 1
ATOM 1855 N N . ILE A 1 234 ? -10.053 -11.989 -7.061 1.00 88.75 234 ILE A N 1
ATOM 1856 C CA . ILE A 1 234 ? -10.973 -11.525 -6.026 1.00 88.75 234 ILE A CA 1
ATOM 1857 C C . ILE A 1 234 ? -10.396 -10.335 -5.266 1.00 88.75 234 ILE A C 1
ATOM 1859 O O . ILE A 1 234 ? -9.250 -10.346 -4.826 1.00 88.75 234 ILE A O 1
ATOM 1863 N N . TYR A 1 235 ? -11.208 -9.296 -5.115 1.00 89.19 235 TYR A N 1
ATOM 1864 C CA . TYR A 1 235 ? -10.940 -8.160 -4.249 1.00 89.19 235 TYR A CA 1
ATOM 1865 C C . TYR A 1 235 ? -11.587 -8.423 -2.898 1.00 89.19 235 TYR A C 1
ATOM 1867 O O . TYR A 1 235 ? -12.801 -8.601 -2.811 1.00 89.19 235 TYR A O 1
ATOM 1875 N N . VAL A 1 236 ? -10.779 -8.439 -1.844 1.00 84.88 236 VAL A N 1
ATOM 1876 C CA . VAL A 1 236 ? -11.245 -8.619 -0.466 1.00 84.88 236 VAL A CA 1
ATOM 1877 C C . VAL A 1 236 ? -11.167 -7.284 0.244 1.00 84.88 236 VAL A C 1
ATOM 1879 O O . VAL A 1 236 ? -10.115 -6.646 0.234 1.00 84.88 236 VAL A O 1
ATOM 1882 N N . GLN A 1 237 ? -12.266 -6.871 0.860 1.00 84.56 237 GLN A N 1
ATOM 1883 C CA . GLN A 1 237 ? -12.319 -5.681 1.688 1.00 84.56 237 GLN A CA 1
ATOM 1884 C C . GLN A 1 237 ? -11.464 -5.895 2.940 1.00 84.56 237 GLN A C 1
ATOM 1886 O O . GLN A 1 237 ? -11.671 -6.836 3.705 1.00 84.56 237 GLN A O 1
ATOM 1891 N N . THR A 1 238 ? -10.474 -5.033 3.125 1.00 71.19 238 THR A N 1
ATOM 1892 C CA . THR A 1 238 ? -9.495 -5.102 4.219 1.00 71.19 238 THR A CA 1
ATOM 1893 C C . THR A 1 238 ? -9.558 -3.902 5.150 1.00 71.19 238 THR A C 1
ATOM 1895 O O . THR A 1 238 ? -9.010 -3.956 6.251 1.00 71.19 238 THR A O 1
ATOM 1898 N N . GLU A 1 239 ? -10.239 -2.832 4.743 1.00 69.38 239 GLU A N 1
ATOM 1899 C CA . GLU A 1 239 ? -10.445 -1.649 5.568 1.00 69.38 239 GLU A CA 1
ATOM 1900 C C . GLU A 1 239 ? -11.925 -1.264 5.556 1.00 69.38 239 GLU A C 1
ATOM 1902 O O . GLU A 1 239 ? -12.606 -1.298 4.525 1.00 69.38 239 GLU A O 1
ATOM 1907 N N . TRP A 1 240 ? -12.413 -0.868 6.726 1.00 77.25 240 TRP A N 1
ATOM 1908 C CA . TRP A 1 240 ? -13.717 -0.248 6.892 1.00 77.25 240 TRP A CA 1
ATOM 1909 C C . TRP A 1 240 ? -13.477 1.194 7.345 1.00 77.25 240 TRP A C 1
ATOM 1911 O O . TRP A 1 240 ? -12.545 1.424 8.114 1.00 77.25 240 TRP A O 1
ATOM 1921 N N . PRO A 1 241 ? -14.268 2.181 6.890 1.00 74.00 241 PRO A N 1
ATOM 1922 C CA . PRO A 1 241 ? -13.979 3.596 7.154 1.00 74.00 241 PRO A CA 1
ATOM 1923 C C . PRO A 1 241 ? -13.807 3.935 8.643 1.00 74.00 241 PRO A C 1
ATOM 1925 O O . PRO A 1 241 ? -13.032 4.816 9.003 1.00 74.00 241 PRO A O 1
ATOM 1928 N N . ASP A 1 242 ? -14.519 3.206 9.497 1.00 84.56 242 ASP A N 1
ATOM 1929 C CA . ASP A 1 242 ? -14.563 3.348 10.945 1.00 84.56 242 ASP A CA 1
ATOM 1930 C C . ASP A 1 242 ? -13.791 2.254 11.693 1.00 84.56 242 ASP A C 1
ATOM 1932 O O . ASP A 1 242 ? -13.798 2.286 12.916 1.00 84.56 242 ASP A O 1
ATOM 1936 N N . PHE A 1 243 ? -13.106 1.315 11.021 1.00 88.69 243 PHE A N 1
ATOM 1937 C CA . PHE A 1 243 ? -12.263 0.304 11.676 1.00 88.69 243 PHE A CA 1
ATOM 1938 C C . PHE A 1 243 ? -10.907 0.117 10.990 1.00 88.69 243 PHE A C 1
ATOM 1940 O O . PHE A 1 243 ? -10.803 -0.113 9.787 1.00 88.69 243 PHE A O 1
ATOM 1947 N N . VAL A 1 244 ? -9.852 0.080 11.802 1.00 86.88 244 VAL A N 1
ATOM 1948 C CA . VAL A 1 244 ? -8.532 -0.396 11.394 1.00 86.88 244 VAL A CA 1
ATOM 1949 C C . VAL A 1 244 ? -8.412 -1.882 11.676 1.00 86.88 244 VAL A C 1
ATOM 1951 O O . VAL A 1 244 ? -8.534 -2.311 12.824 1.00 86.88 244 VAL A O 1
ATOM 1954 N N . TYR A 1 245 ? -8.090 -2.653 10.642 1.00 88.50 245 TYR A N 1
ATOM 1955 C CA . TYR A 1 245 ? -7.680 -4.036 10.807 1.00 88.50 245 TYR A CA 1
ATOM 1956 C C . TYR A 1 245 ? -6.206 -4.138 11.220 1.00 88.50 245 TYR A C 1
ATOM 1958 O O . TYR A 1 245 ? -5.321 -3.584 10.563 1.00 88.50 245 TYR A O 1
ATOM 1966 N N . LEU A 1 246 ? -5.946 -4.861 12.307 1.00 88.19 246 LEU A N 1
ATOM 1967 C CA . LEU A 1 246 ? -4.619 -5.203 12.805 1.00 88.19 246 LEU A CA 1
ATOM 1968 C C . LEU A 1 246 ? -4.426 -6.720 12.655 1.00 88.19 246 LEU A C 1
ATOM 1970 O O . LEU A 1 246 ? -4.810 -7.482 13.554 1.00 88.19 246 LEU A O 1
ATOM 1974 N N . PRO A 1 247 ? -3.875 -7.179 11.516 1.00 80.88 247 PRO A N 1
ATOM 1975 C CA . PRO A 1 247 ? -3.664 -8.596 11.280 1.00 80.88 247 PRO A CA 1
ATOM 1976 C C . PRO A 1 247 ? -2.717 -9.172 12.316 1.00 80.88 247 PRO A C 1
ATOM 1978 O O . PRO A 1 247 ? -1.745 -8.549 12.727 1.00 80.88 247 PRO A O 1
ATOM 1981 N N . GLY A 1 248 ? -3.035 -10.370 12.770 1.00 82.06 248 GLY A N 1
ATOM 1982 C CA . GLY A 1 248 ? -2.252 -11.125 13.722 1.00 82.06 248 GLY A CA 1
ATOM 1983 C C . GLY A 1 248 ? -2.102 -10.524 15.108 1.00 82.06 248 GLY A C 1
ATOM 1984 O O . GLY A 1 248 ? -1.299 -11.032 15.885 1.00 82.06 248 GLY A O 1
ATOM 1985 N N . VAL A 1 249 ? -2.838 -9.461 15.420 1.00 90.00 249 VAL A N 1
ATOM 1986 C CA . VAL A 1 249 ? -2.761 -8.756 16.698 1.00 90.00 249 VAL A CA 1
ATOM 1987 C C . VAL A 1 249 ? -4.024 -9.028 17.511 1.00 90.00 249 VAL A C 1
ATOM 1989 O O . VAL A 1 249 ? -5.126 -8.909 16.975 1.00 90.00 249 VAL A O 1
ATOM 1992 N N . ASP A 1 250 ? -3.878 -9.339 18.800 1.00 92.19 250 ASP A N 1
ATOM 1993 C CA . ASP A 1 250 ? -4.943 -9.234 19.804 1.00 92.19 250 ASP A CA 1
ATOM 1994 C C . ASP A 1 250 ? -4.770 -8.007 20.696 1.00 92.19 250 ASP A C 1
ATOM 1996 O O . ASP A 1 250 ? -3.661 -7.512 20.938 1.00 92.19 250 ASP A O 1
ATOM 2000 N N . SER A 1 251 ? -5.893 -7.610 21.279 1.00 92.38 251 SER A N 1
ATOM 2001 C CA . SER A 1 251 ? -5.958 -6.777 22.469 1.00 92.38 251 SER A CA 1
ATOM 2002 C C . SER A 1 251 ? -6.472 -7.619 23.636 1.00 92.38 251 SER A C 1
ATOM 2004 O O . SER A 1 251 ? -7.681 -7.799 23.762 1.00 92.38 251 SER A O 1
ATOM 2006 N N . ASN A 1 252 ? -5.600 -8.121 24.509 1.00 88.50 252 ASN A N 1
ATOM 2007 C CA . ASN A 1 252 ? -6.043 -8.970 25.621 1.00 88.50 252 ASN A CA 1
ATOM 2008 C C . ASN A 1 252 ? -6.962 -8.252 26.610 1.00 88.50 252 ASN A C 1
ATOM 2010 O O . ASN A 1 252 ? -6.677 -7.132 27.031 1.00 88.50 252 ASN A O 1
ATOM 2014 N N . GLY A 1 253 ? -8.001 -8.965 27.049 1.00 87.81 253 GLY A N 1
ATOM 2015 C CA . GLY A 1 253 ? -8.965 -8.481 28.029 1.00 87.81 253 GLY A CA 1
ATOM 2016 C C . GLY A 1 253 ? -9.952 -7.465 27.459 1.00 87.81 253 GLY A C 1
ATOM 2017 O O . GLY A 1 253 ? -10.105 -7.328 26.242 1.00 87.81 253 GLY A O 1
ATOM 2018 N N . SER A 1 254 ? -10.632 -6.778 28.381 1.00 91.25 254 SER A N 1
ATOM 2019 C CA . SER A 1 254 ? -11.677 -5.784 28.095 1.00 91.25 254 SER A CA 1
ATOM 2020 C C . SER A 1 254 ? -12.806 -6.324 27.214 1.00 91.25 254 SER A C 1
ATOM 2022 O O . SER A 1 254 ? -13.404 -5.599 26.421 1.00 91.25 254 SER A O 1
ATOM 2024 N N . ASP A 1 255 ? -13.088 -7.620 27.348 1.00 94.31 255 ASP A N 1
ATOM 2025 C CA . ASP A 1 255 ? -14.126 -8.316 26.601 1.00 94.31 255 ASP A CA 1
ATOM 2026 C C . ASP A 1 255 ? -15.505 -7.956 27.166 1.00 94.31 255 ASP A C 1
ATOM 2028 O O . ASP A 1 255 ? -15.799 -8.182 28.339 1.00 94.31 255 ASP A O 1
ATOM 2032 N N . ASN A 1 256 ? -16.358 -7.390 26.319 1.00 93.56 256 ASN A N 1
ATOM 2033 C CA . ASN A 1 256 ? -17.746 -7.069 26.633 1.00 93.56 256 ASN A CA 1
ATOM 2034 C C . ASN A 1 256 ? -18.673 -8.264 26.349 1.00 93.56 256 ASN A C 1
ATOM 2036 O O . ASN A 1 256 ? -19.588 -8.550 27.115 1.00 93.56 256 ASN A O 1
ATOM 2040 N N . ALA A 1 257 ? -18.440 -8.970 25.238 1.00 96.00 257 ALA A N 1
ATOM 2041 C CA . ALA A 1 257 ? -19.233 -10.128 24.829 1.00 96.00 257 ALA A CA 1
ATOM 2042 C C . ALA A 1 257 ? -18.448 -11.041 23.878 1.00 96.00 257 ALA A C 1
ATOM 2044 O O . ALA A 1 257 ? -17.548 -10.582 23.175 1.00 96.00 257 ALA A O 1
ATOM 2045 N N . ARG A 1 258 ? -18.844 -12.318 23.794 1.00 96.25 258 ARG A N 1
ATOM 2046 C CA . ARG A 1 258 ? -18.387 -13.254 22.758 1.00 96.25 258 ARG A CA 1
ATOM 2047 C C . ARG A 1 258 ? -19.540 -13.616 21.833 1.00 96.25 258 ARG A C 1
ATOM 2049 O O . ARG A 1 258 ? -20.569 -14.101 22.293 1.00 96.25 258 ARG A O 1
ATOM 2056 N N . LEU A 1 259 ? -19.357 -13.405 20.537 1.00 93.75 259 LEU A N 1
ATOM 2057 C CA . LEU A 1 259 ? -20.346 -13.679 19.501 1.00 93.75 259 LEU A CA 1
ATOM 2058 C C . LEU A 1 259 ? -19.836 -14.790 18.581 1.00 93.75 259 LEU A C 1
ATOM 2060 O O . LEU A 1 259 ? -19.182 -14.536 17.570 1.00 93.75 259 LEU A O 1
ATOM 2064 N N . GLU A 1 260 ? -20.109 -16.035 18.961 1.00 90.31 260 GLU A N 1
ATOM 2065 C CA . GLU A 1 260 ? -19.649 -17.208 18.216 1.00 90.31 260 GLU A CA 1
ATOM 2066 C C . GLU A 1 260 ? -20.347 -17.345 16.856 1.00 90.31 260 GLU A C 1
ATOM 2068 O O . GLU A 1 260 ? -21.499 -16.950 16.679 1.00 90.31 260 GLU A O 1
ATOM 2073 N N . GLY A 1 261 ? -19.628 -17.900 15.876 1.00 81.94 261 GLY A N 1
ATOM 2074 C CA . GLY A 1 261 ? -20.154 -18.176 14.535 1.00 81.94 261 GLY A CA 1
ATOM 2075 C C . GLY A 1 261 ? -20.373 -16.949 13.643 1.00 81.94 261 GLY A C 1
ATOM 2076 O O . GLY A 1 261 ? -20.711 -17.126 12.475 1.00 81.94 261 GLY A O 1
ATOM 2077 N N . LYS A 1 262 ? -20.154 -15.729 14.152 1.00 82.69 262 LYS A N 1
ATOM 2078 C CA . LYS A 1 262 ? -20.302 -14.495 13.375 1.00 82.69 262 LYS A CA 1
ATOM 2079 C C . LYS A 1 262 ? -19.100 -14.237 12.473 1.00 82.69 262 LYS A C 1
ATOM 2081 O O . LYS A 1 262 ? -17.950 -14.408 12.880 1.00 82.69 262 LYS A O 1
ATOM 2086 N N . ASN A 1 263 ? -19.363 -13.780 11.254 1.00 76.69 263 ASN A N 1
ATOM 2087 C CA . ASN A 1 263 ? -18.327 -13.285 10.350 1.00 76.69 263 ASN A CA 1
ATOM 2088 C C . ASN A 1 263 ? -17.914 -11.839 10.702 1.00 76.69 263 ASN A C 1
ATOM 2090 O O . ASN A 1 263 ? -18.545 -11.173 11.522 1.00 76.69 263 ASN A O 1
ATOM 2094 N N . VAL A 1 264 ? -16.851 -11.330 10.067 1.00 81.31 264 VAL A N 1
ATOM 2095 C CA . VAL A 1 264 ? -16.314 -9.985 10.348 1.00 81.31 264 VAL A CA 1
ATOM 2096 C C . VAL A 1 264 ? -17.362 -8.888 10.156 1.00 81.31 264 VAL A C 1
ATOM 2098 O O . VAL A 1 264 ? -17.475 -8.013 11.008 1.00 81.31 264 VAL A O 1
ATOM 2101 N N . ALA A 1 265 ? -18.166 -8.931 9.093 1.00 76.31 265 ALA A N 1
ATOM 2102 C CA . ALA A 1 265 ? -19.156 -7.887 8.849 1.00 76.31 265 ALA A CA 1
ATOM 2103 C C . ALA A 1 265 ? -20.290 -7.900 9.885 1.00 76.31 265 ALA A C 1
ATOM 2105 O O . ALA A 1 265 ? -20.772 -6.847 10.305 1.00 76.31 265 ALA A O 1
ATOM 2106 N N . GLU A 1 266 ? -20.705 -9.081 10.339 1.00 83.06 266 GLU A N 1
ATOM 2107 C CA . GLU A 1 266 ? -21.651 -9.209 11.445 1.00 83.06 266 GLU A CA 1
ATOM 2108 C C . GLU A 1 266 ? -21.052 -8.669 12.747 1.00 83.06 266 GLU A C 1
ATOM 2110 O O . GLU A 1 266 ? -21.730 -7.934 13.462 1.00 83.06 266 GLU A O 1
ATOM 2115 N N . LEU A 1 267 ? -19.778 -8.951 13.032 1.00 89.88 267 LEU A N 1
ATOM 2116 C CA . LEU A 1 267 ? -19.080 -8.405 14.198 1.00 89.88 267 LEU A CA 1
ATOM 2117 C C . LEU A 1 267 ? -18.933 -6.879 14.130 1.00 89.88 267 LEU A C 1
ATOM 2119 O O . LEU A 1 267 ? -19.136 -6.217 15.144 1.00 89.88 267 LEU A O 1
ATOM 2123 N N . ILE A 1 268 ? -18.683 -6.304 12.949 1.00 87.81 268 ILE A N 1
ATOM 2124 C CA . ILE A 1 268 ? -18.687 -4.848 12.735 1.00 87.81 268 ILE A CA 1
ATOM 2125 C C . ILE A 1 268 ? -20.051 -4.258 13.076 1.00 87.81 268 ILE A C 1
ATOM 2127 O O . ILE A 1 268 ? -20.125 -3.272 13.810 1.00 87.81 268 ILE A O 1
ATOM 2131 N N . LYS A 1 269 ? -21.145 -4.857 12.585 1.00 87.50 269 LYS A N 1
ATOM 2132 C CA . LYS A 1 269 ? -22.503 -4.388 12.908 1.00 87.50 269 LYS A CA 1
ATOM 2133 C C . LYS A 1 269 ? -22.756 -4.424 14.409 1.00 87.50 269 LYS A C 1
ATOM 2135 O O . LYS A 1 269 ? -23.284 -3.463 14.953 1.00 87.50 269 LYS A O 1
ATOM 2140 N N . GLU A 1 270 ? -22.362 -5.500 15.080 1.00 92.38 270 GLU A N 1
ATOM 2141 C CA . GLU A 1 270 ? -22.519 -5.638 16.532 1.00 92.38 270 GLU A CA 1
ATOM 2142 C C . GLU A 1 270 ? -21.660 -4.631 17.302 1.00 92.38 270 GLU A C 1
ATOM 2144 O O . GLU A 1 270 ? -22.142 -3.979 18.229 1.00 92.38 270 GLU A O 1
ATOM 2149 N N . ALA A 1 271 ? -20.418 -4.412 16.872 1.00 91.75 271 ALA A N 1
ATOM 2150 C CA . ALA A 1 271 ? -19.552 -3.392 17.442 1.00 91.75 271 ALA A CA 1
ATOM 2151 C C . ALA A 1 271 ? -20.112 -1.974 17.221 1.00 91.75 271 ALA A C 1
ATOM 2153 O O . ALA A 1 271 ? -19.959 -1.119 18.087 1.00 91.75 271 ALA A O 1
ATOM 2154 N N . ARG A 1 272 ? -20.810 -1.696 16.114 1.00 90.25 272 ARG A N 1
ATOM 2155 C CA . ARG A 1 272 ? -21.447 -0.389 15.852 1.00 90.25 272 ARG A CA 1
ATOM 2156 C C . ARG A 1 272 ? -22.680 -0.108 16.717 1.00 90.25 272 ARG A C 1
ATOM 2158 O O . ARG A 1 272 ? -22.995 1.061 16.916 1.00 90.25 272 ARG A O 1
ATOM 2165 N N . LYS A 1 273 ? -23.360 -1.131 17.253 1.00 91.50 273 LYS A N 1
ATOM 2166 C CA . LYS A 1 273 ? -24.582 -0.948 18.069 1.00 91.50 273 LYS A CA 1
ATOM 2167 C C . LYS A 1 273 ? -24.346 -0.184 19.371 1.00 91.50 273 LYS A C 1
ATOM 2169 O O . LYS A 1 273 ? -25.274 0.443 19.869 1.00 91.50 273 LYS A O 1
ATOM 2174 N N . ASP A 1 274 ? -23.134 -0.239 19.917 1.00 89.50 274 ASP A N 1
ATOM 2175 C CA . ASP A 1 274 ? -22.772 0.460 21.149 1.00 89.50 274 ASP A CA 1
ATOM 2176 C C . ASP A 1 2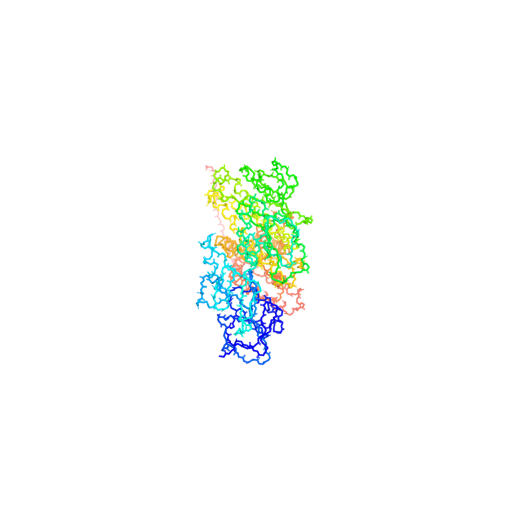74 ? -21.468 1.241 20.948 1.00 89.50 274 ASP A C 1
ATOM 2178 O O . ASP A 1 274 ? -20.451 0.700 20.504 1.00 89.50 274 ASP A O 1
ATOM 2182 N N . ALA A 1 275 ? -21.484 2.529 21.294 1.00 86.94 275 ALA A N 1
ATOM 2183 C CA . ALA A 1 275 ? -20.302 3.386 21.258 1.00 86.94 275 ALA A CA 1
ATOM 2184 C C . ALA A 1 275 ? -19.200 2.900 22.216 1.00 86.94 275 ALA A C 1
ATOM 2186 O O . ALA A 1 275 ? -18.026 3.163 21.969 1.00 86.94 275 ALA A O 1
ATOM 2187 N N . LYS A 1 276 ? -19.562 2.152 23.268 1.00 90.31 276 LYS A N 1
ATOM 2188 C CA . LYS A 1 276 ? -18.610 1.530 24.194 1.00 90.31 276 LYS A CA 1
ATOM 2189 C C . LYS A 1 276 ? -17.819 0.399 23.554 1.00 90.31 276 LYS A C 1
ATOM 2191 O O . LYS A 1 276 ? -16.728 0.126 24.023 1.00 90.31 276 LYS A O 1
ATOM 2196 N N . ASN A 1 277 ? -18.334 -0.258 22.514 1.00 94.06 277 ASN A N 1
ATOM 2197 C CA . ASN A 1 277 ? -17.600 -1.310 21.816 1.00 94.06 277 ASN A CA 1
ATOM 2198 C C . ASN A 1 277 ? -16.545 -0.656 20.922 1.00 94.06 277 ASN A C 1
ATOM 2200 O O . ASN A 1 277 ? -16.880 -0.112 19.872 1.00 94.06 277 ASN A O 1
ATOM 2204 N N . VAL A 1 278 ? -15.281 -0.677 21.325 1.00 93.94 278 VAL A N 1
ATOM 2205 C CA . VAL A 1 278 ? -14.197 0.017 20.615 1.00 93.94 278 VAL A CA 1
ATOM 2206 C C . VAL A 1 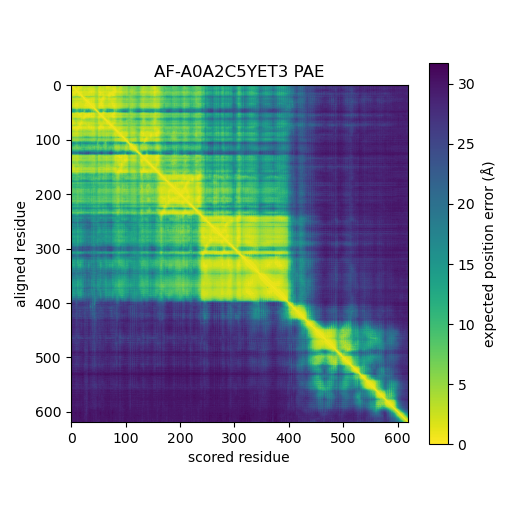278 ? -13.382 -0.890 19.710 1.00 93.94 278 VAL A C 1
ATOM 2208 O O . VAL A 1 278 ? -12.674 -0.402 18.833 1.00 93.94 278 VAL A O 1
ATOM 2211 N N . ALA A 1 279 ? -13.466 -2.200 19.903 1.00 95.19 279 ALA A N 1
ATOM 2212 C CA . ALA A 1 279 ? -12.770 -3.166 19.074 1.00 95.19 279 ALA A CA 1
ATOM 2213 C C . ALA A 1 279 ? -13.509 -4.504 19.060 1.00 95.19 279 ALA A C 1
ATOM 2215 O O . ALA A 1 279 ? -14.409 -4.750 19.862 1.00 95.19 279 ALA A O 1
ATOM 2216 N N . PHE A 1 280 ? -13.114 -5.386 18.156 1.00 95.31 280 PHE A N 1
ATOM 2217 C CA . PHE A 1 280 ? -13.427 -6.803 18.237 1.00 95.31 280 PHE A CA 1
ATOM 2218 C C . PHE A 1 280 ? -12.315 -7.616 17.585 1.00 95.31 280 PHE A C 1
ATOM 2220 O O . PHE A 1 280 ? -11.620 -7.118 16.701 1.00 95.31 280 PHE A O 1
ATOM 2227 N N . ASN A 1 281 ? -12.141 -8.867 17.991 1.00 93.62 281 ASN A N 1
ATOM 2228 C CA . ASN A 1 281 ? -11.252 -9.782 17.281 1.00 93.62 281 ASN A CA 1
ATOM 2229 C C . ASN A 1 281 ? -12.045 -10.802 16.458 1.00 93.62 281 ASN A C 1
ATOM 2231 O O . ASN A 1 281 ? -13.249 -10.999 16.635 1.00 93.62 281 ASN A O 1
ATOM 2235 N N . THR A 1 282 ? -11.363 -11.472 15.537 1.00 88.75 282 THR A N 1
ATOM 2236 C CA . THR A 1 282 ? -11.986 -12.438 14.619 1.00 88.75 282 THR A CA 1
ATOM 2237 C C . THR A 1 282 ? -12.470 -13.731 15.276 1.00 88.75 282 THR A C 1
ATOM 2239 O O . THR A 1 282 ? -13.102 -14.539 14.607 1.00 88.75 282 THR A O 1
ATOM 2242 N N . ASN A 1 283 ? -12.223 -13.921 16.577 1.00 89.31 283 ASN A N 1
ATOM 2243 C CA . ASN A 1 283 ? -12.842 -14.983 17.381 1.00 89.31 283 ASN A CA 1
ATOM 2244 C C . ASN A 1 283 ? -14.233 -14.600 17.915 1.00 89.31 283 ASN A C 1
ATOM 2246 O O . ASN A 1 283 ? -14.844 -15.372 18.657 1.00 89.31 283 ASN A O 1
ATOM 2250 N N . GLY A 1 284 ? -14.714 -13.404 17.572 1.00 92.94 284 GLY A N 1
ATOM 2251 C CA . GLY A 1 284 ? -16.013 -12.896 17.983 1.00 92.94 284 GLY A CA 1
ATOM 2252 C C . GLY A 1 284 ? -16.016 -12.197 19.338 1.00 92.94 284 GLY A C 1
ATOM 2253 O O . GLY A 1 284 ? -17.095 -11.895 19.843 1.00 92.94 284 GLY A O 1
ATOM 2254 N N . TRP A 1 285 ? -14.855 -11.927 19.941 1.00 96.06 285 TRP A N 1
ATOM 2255 C CA . TRP A 1 285 ? -14.793 -11.139 21.172 1.00 96.06 285 TRP A CA 1
ATOM 2256 C C . TRP A 1 285 ? -14.969 -9.658 20.851 1.00 96.06 285 TRP A C 1
ATOM 2258 O O . TRP A 1 285 ? -14.106 -9.063 20.208 1.00 96.06 285 TRP A O 1
ATOM 2268 N N . ILE A 1 286 ? -16.081 -9.073 21.296 1.00 97.25 286 ILE A N 1
ATOM 2269 C CA . ILE A 1 286 ? -16.347 -7.633 21.271 1.00 97.25 286 ILE A CA 1
ATOM 2270 C C . ILE A 1 286 ? -15.704 -7.006 22.505 1.00 97.25 286 ILE A C 1
ATOM 2272 O O . ILE A 1 286 ? -15.886 -7.514 23.609 1.00 97.25 286 ILE A O 1
ATOM 2276 N N . LYS A 1 287 ? -14.988 -5.894 22.333 1.00 96.56 287 LYS A N 1
ATOM 2277 C CA . LYS A 1 287 ? -14.160 -5.271 23.370 1.00 96.56 287 LYS A CA 1
ATOM 2278 C C . LYS A 1 287 ? -14.588 -3.837 23.653 1.00 96.56 287 LYS A C 1
ATOM 2280 O O . LYS A 1 287 ? -14.911 -3.098 22.721 1.00 96.56 287 LYS A O 1
ATOM 2285 N N . ASN A 1 288 ? -14.567 -3.437 24.924 1.00 95.38 288 ASN A N 1
ATOM 2286 C CA . ASN A 1 288 ? -14.916 -2.081 25.365 1.00 95.38 288 ASN A CA 1
ATOM 2287 C C . ASN A 1 288 ? -13.713 -1.158 25.633 1.00 95.38 288 ASN A C 1
ATOM 2289 O O . ASN A 1 288 ? -13.883 0.035 25.873 1.00 95.38 288 ASN A O 1
ATOM 2293 N N . ASP A 1 289 ? -12.503 -1.703 25.546 1.00 95.19 289 ASP A N 1
ATOM 2294 C CA . ASP A 1 289 ? -11.234 -0.984 25.627 1.00 95.19 289 ASP A CA 1
ATOM 2295 C C . ASP A 1 289 ? -10.195 -1.712 24.755 1.00 95.19 289 ASP A C 1
ATOM 2297 O O . ASP A 1 289 ? -10.449 -2.815 24.256 1.00 95.19 289 ASP A O 1
ATOM 2301 N N . VAL A 1 290 ? -9.018 -1.114 24.591 1.00 95.06 290 VAL A N 1
ATOM 2302 C CA . VAL A 1 290 ? -7.841 -1.774 24.023 1.00 95.06 290 VAL A CA 1
ATOM 2303 C C . VAL A 1 290 ? -6.709 -1.842 25.048 1.00 95.06 290 VAL A C 1
ATOM 2305 O O . VAL A 1 290 ? -6.507 -0.928 25.846 1.00 95.06 290 VAL A O 1
ATOM 2308 N N . ALA A 1 291 ? -5.945 -2.929 25.021 1.00 93.31 291 ALA A N 1
ATOM 2309 C CA . ALA A 1 291 ? -4.791 -3.120 25.886 1.00 93.31 291 ALA A CA 1
ATOM 2310 C C . ALA A 1 291 ? -3.672 -2.124 25.543 1.00 93.31 291 ALA A C 1
ATOM 2312 O O . ALA A 1 291 ? -3.487 -1.741 24.392 1.00 93.31 291 ALA A O 1
ATOM 2313 N N . ASP A 1 292 ? -2.830 -1.770 26.514 1.00 88.62 292 ASP A N 1
ATOM 2314 C CA . ASP A 1 292 ? -1.680 -0.887 26.254 1.00 88.62 292 ASP A CA 1
ATOM 2315 C C . ASP A 1 292 ? -0.599 -1.534 25.372 1.00 88.62 292 ASP A C 1
ATOM 2317 O O . ASP A 1 292 ? 0.225 -0.839 24.755 1.00 88.62 292 ASP A O 1
ATOM 2321 N N . LYS A 1 293 ? -0.578 -2.871 25.337 1.00 88.31 293 LYS A N 1
ATOM 2322 C CA . LYS A 1 293 ? 0.357 -3.691 24.566 1.00 88.31 293 LYS A CA 1
ATOM 2323 C C . LYS A 1 293 ? -0.416 -4.533 23.556 1.00 88.31 293 LYS A C 1
ATOM 2325 O O . LYS A 1 293 ? -1.311 -5.282 23.930 1.00 88.31 293 LYS A O 1
ATOM 2330 N N . ALA A 1 294 ? -0.016 -4.438 22.292 1.00 89.00 294 ALA A N 1
ATOM 2331 C CA . ALA A 1 294 ? -0.468 -5.336 21.238 1.00 89.00 294 ALA A CA 1
ATOM 2332 C C . ALA A 1 294 ? 0.167 -6.718 21.431 1.00 89.00 294 ALA A C 1
ATOM 2334 O O . ALA A 1 294 ? 1.394 -6.820 21.524 1.00 89.00 294 ALA A O 1
ATOM 2335 N N . GLN A 1 295 ? -0.648 -7.773 21.484 1.00 88.81 295 GLN A N 1
ATOM 2336 C CA . GLN A 1 295 ? -0.140 -9.142 21.448 1.00 88.81 295 GLN A CA 1
ATOM 2337 C C . GLN A 1 295 ? -0.129 -9.624 20.004 1.00 88.81 295 GLN A C 1
ATOM 2339 O O . GLN A 1 295 ? -1.177 -9.690 19.379 1.00 88.81 295 GLN A O 1
ATOM 2344 N N . VAL A 1 296 ? 1.038 -9.990 19.479 1.00 83.56 296 VAL A N 1
ATOM 2345 C CA . VAL A 1 296 ? 1.130 -10.624 18.159 1.00 83.56 296 VAL A CA 1
ATOM 2346 C C . VAL A 1 296 ? 1.029 -12.136 18.333 1.00 83.56 296 VAL A C 1
ATOM 2348 O O . VAL A 1 296 ? 1.760 -12.720 19.134 1.00 83.56 296 VAL A O 1
ATOM 2351 N N . PHE A 1 297 ? 0.131 -12.776 17.594 1.00 77.44 297 PHE A N 1
ATOM 2352 C CA . PHE A 1 297 ? 0.026 -14.229 17.560 1.00 77.44 297 PHE A CA 1
ATOM 2353 C C . PHE A 1 297 ? 1.147 -14.836 16.708 1.00 77.44 297 PHE A C 1
ATOM 2355 O O . PHE A 1 297 ? 1.492 -14.327 15.643 1.00 77.44 297 PHE A O 1
ATOM 2362 N N . SER A 1 298 ? 1.710 -15.948 17.179 1.00 72.38 298 SER A N 1
ATOM 2363 C CA . SER A 1 298 ? 2.749 -16.700 16.478 1.00 72.38 298 SER A CA 1
ATOM 2364 C C . SER A 1 298 ? 2.627 -18.192 16.809 1.00 72.38 298 SER A C 1
ATOM 2366 O O . SER A 1 298 ? 2.774 -18.541 17.982 1.00 72.38 298 SER A O 1
ATOM 2368 N N . PRO A 1 299 ? 2.416 -19.078 15.816 1.00 68.00 299 PRO A N 1
ATOM 2369 C CA . PRO A 1 299 ? 2.153 -18.775 14.403 1.00 68.00 299 PRO A CA 1
ATOM 2370 C C . PRO A 1 299 ? 0.778 -18.115 14.204 1.00 68.00 299 PRO A C 1
ATOM 2372 O O . PRO A 1 299 ? -0.110 -18.279 15.040 1.00 68.00 299 PRO A O 1
ATOM 2375 N N . LEU A 1 300 ? 0.582 -17.375 13.103 1.00 60.94 300 LEU A N 1
ATOM 2376 C CA . LEU A 1 300 ? -0.757 -16.886 12.769 1.00 60.94 300 LEU A CA 1
ATOM 2377 C C . LEU A 1 300 ? -1.640 -18.029 12.277 1.00 60.94 300 LEU A C 1
ATOM 2379 O O . LEU A 1 300 ? -1.284 -18.667 11.287 1.00 60.94 300 LEU A O 1
ATOM 2383 N N . PRO A 1 301 ? -2.814 -18.251 12.900 1.00 59.47 301 PRO A N 1
ATOM 2384 C CA . PRO A 1 301 ? -3.770 -19.235 12.403 1.00 59.47 301 PRO A CA 1
ATOM 2385 C C . PRO A 1 301 ? -4.258 -18.898 10.986 1.00 59.47 301 PRO A C 1
ATOM 2387 O O . PRO A 1 301 ? -4.565 -19.788 10.201 1.00 59.47 301 PRO A O 1
ATOM 2390 N N . SER A 1 302 ? -4.352 -17.601 10.669 1.00 59.34 302 SER A N 1
ATOM 2391 C CA . SER A 1 302 ? -4.773 -17.059 9.375 1.00 59.34 302 SER A CA 1
ATOM 2392 C C . SER A 1 302 ? -4.330 -15.597 9.254 1.00 59.34 302 SER A C 1
ATOM 2394 O O . SER A 1 302 ? -4.225 -14.897 10.260 1.00 59.34 302 SER A O 1
ATOM 2396 N N . VAL A 1 303 ? -4.132 -15.106 8.027 1.00 50.88 303 VAL A N 1
ATOM 2397 C CA . VAL A 1 303 ? -3.879 -13.679 7.735 1.00 50.88 303 VAL A CA 1
ATOM 2398 C C . VAL A 1 303 ? -5.067 -12.767 8.060 1.00 50.88 303 VAL A C 1
ATOM 2400 O O . VAL A 1 303 ? -4.883 -11.557 8.132 1.00 50.88 303 VAL A O 1
ATOM 2403 N N . LEU A 1 304 ? -6.263 -13.340 8.255 1.00 55.03 304 LEU A N 1
ATOM 2404 C CA . LEU A 1 304 ? -7.438 -12.635 8.771 1.00 55.03 304 LEU A CA 1
ATOM 2405 C C . LEU A 1 304 ? -7.612 -12.772 10.281 1.00 55.03 304 LEU A C 1
ATOM 2407 O O . LEU A 1 304 ? -8.455 -12.086 10.855 1.00 55.03 304 LEU A O 1
ATOM 2411 N N . PHE A 1 305 ? -6.810 -13.594 10.955 1.00 74.12 305 PHE A N 1
ATOM 2412 C CA . PHE A 1 305 ? -6.845 -13.638 12.406 1.00 74.12 305 PHE A CA 1
ATOM 2413 C C . PHE A 1 305 ? -6.295 -12.330 12.964 1.00 74.12 305 PHE A C 1
ATOM 2415 O O . PHE A 1 305 ? -5.156 -11.998 12.668 1.00 74.12 305 PHE A O 1
ATOM 2422 N N . GLY A 1 306 ? -7.071 -11.560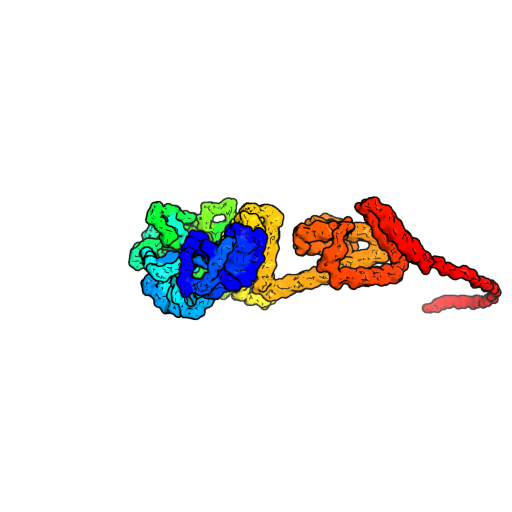 13.720 1.00 87.94 306 GLY A N 1
ATOM 2423 C CA . GLY A 1 306 ? -6.594 -10.281 14.245 1.00 87.94 306 GLY A CA 1
ATOM 2424 C C . GLY A 1 306 ? -7.674 -9.458 14.928 1.00 87.94 306 GLY A C 1
ATOM 2425 O O . GLY A 1 306 ? -8.756 -9.965 15.234 1.00 87.94 306 GLY A O 1
ATOM 2426 N N . THR A 1 307 ? -7.375 -8.179 15.141 1.00 92.44 307 THR A N 1
ATOM 2427 C CA . THR A 1 307 ? -8.260 -7.237 15.837 1.00 92.44 307 THR A CA 1
ATOM 2428 C C . THR A 1 307 ? -8.664 -6.100 14.920 1.00 92.44 307 THR A C 1
ATOM 2430 O O . THR A 1 307 ? -7.831 -5.471 14.274 1.00 92.44 307 THR A O 1
ATOM 2433 N N . TYR A 1 308 ? -9.954 -5.814 14.904 1.00 92.44 308 TYR A N 1
ATOM 2434 C CA . TYR A 1 308 ? -10.545 -4.627 14.321 1.00 92.44 308 TYR A CA 1
ATOM 2435 C C . TYR A 1 308 ? -10.739 -3.597 15.417 1.00 92.44 308 TYR A C 1
ATOM 2437 O O . TYR A 1 308 ? -11.446 -3.857 16.388 1.00 92.44 308 TYR A O 1
ATOM 2445 N N . VAL A 1 309 ? -10.122 -2.431 15.273 1.00 93.44 309 VAL A N 1
ATOM 2446 C CA . VAL A 1 309 ? -10.213 -1.340 16.251 1.00 93.44 309 VAL A CA 1
ATOM 2447 C C . VAL A 1 309 ? -10.921 -0.171 15.598 1.00 93.44 309 VAL A C 1
ATOM 2449 O O . VAL A 1 309 ? -10.531 0.226 14.500 1.00 93.44 309 VAL A O 1
ATOM 2452 N N . LYS A 1 310 ? -11.942 0.386 16.252 1.00 92.12 310 LYS A N 1
ATOM 2453 C CA . LYS A 1 310 ? -12.638 1.564 15.738 1.00 92.12 310 LYS A CA 1
ATOM 2454 C C . LYS A 1 310 ? -11.646 2.706 15.525 1.00 92.12 310 LYS A C 1
ATOM 2456 O O . LYS A 1 310 ? -10.783 2.944 16.367 1.00 92.12 310 LYS A O 1
ATOM 2461 N N . VAL A 1 311 ? -11.760 3.422 14.412 1.00 86.81 311 VAL A N 1
ATOM 2462 C CA . VAL A 1 311 ? -10.971 4.629 14.165 1.00 86.81 311 VAL A CA 1
ATOM 2463 C C . VAL A 1 311 ? -11.573 5.745 15.023 1.00 86.81 311 VAL A C 1
ATOM 2465 O O . VAL A 1 311 ? -12.737 6.100 14.833 1.00 86.81 311 VAL A O 1
ATOM 2468 N N . PRO A 1 312 ? -10.815 6.350 15.948 1.00 79.00 312 PRO A N 1
ATOM 2469 C CA . PRO A 1 312 ? -11.333 7.392 16.826 1.00 79.00 312 PRO A CA 1
ATOM 2470 C C . PRO A 1 312 ? -11.392 8.771 16.142 1.00 79.00 312 PRO A C 1
ATOM 2472 O O . PRO A 1 312 ? -11.124 9.794 16.765 1.00 79.00 312 PRO A O 1
ATOM 2475 N N . THR A 1 313 ? -11.716 8.811 14.848 1.00 66.81 313 THR A N 1
ATOM 2476 C CA . THR A 1 313 ? -11.946 10.049 14.085 1.00 66.81 313 THR A CA 1
ATOM 2477 C C . THR A 1 313 ? -13.395 10.513 14.166 1.00 66.81 313 THR A C 1
ATOM 2479 O O . THR A 1 313 ? -13.695 11.638 13.771 1.00 66.81 313 THR A O 1
ATOM 2482 N N . GLU A 1 314 ? -14.300 9.691 14.706 1.00 67.81 314 GLU A N 1
ATOM 2483 C CA . GLU A 1 314 ? -15.657 10.130 15.002 1.00 67.81 314 GLU A CA 1
ATOM 2484 C C . GLU A 1 314 ? -15.637 11.214 16.093 1.00 67.81 314 GLU A C 1
ATOM 2486 O O . GLU A 1 314 ? -15.223 10.931 17.225 1.00 67.81 314 GLU A O 1
ATOM 2491 N N . PRO A 1 315 ? -16.157 12.430 15.821 1.00 74.94 315 PRO A N 1
ATOM 2492 C CA . PRO A 1 315 ? -16.190 13.513 16.805 1.00 74.94 315 PRO A CA 1
ATOM 2493 C C . PRO A 1 315 ? -16.844 13.101 18.127 1.00 74.94 315 PRO A C 1
ATOM 2495 O O . PRO A 1 315 ? -16.452 13.575 19.187 1.00 74.94 315 PRO A O 1
ATOM 2498 N N . LYS A 1 316 ? -17.807 12.171 18.076 1.00 78.00 316 LYS A N 1
ATOM 2499 C CA . LYS A 1 316 ? -18.518 11.663 19.254 1.00 78.00 316 LYS A CA 1
ATOM 2500 C C . LYS A 1 316 ? -17.610 10.898 20.215 1.00 78.00 316 LYS A C 1
ATOM 2502 O O . LYS A 1 316 ? -17.707 11.126 21.415 1.00 78.00 316 LYS A O 1
ATOM 2507 N N . LEU A 1 317 ? -16.740 10.012 19.720 1.00 78.62 317 LEU A N 1
ATOM 2508 C CA . LEU A 1 317 ? -15.844 9.240 20.589 1.00 78.62 317 LEU A CA 1
ATOM 2509 C C . LEU A 1 317 ? -14.771 10.143 21.201 1.00 78.62 317 LEU A C 1
ATOM 2511 O O . LEU A 1 317 ? -14.497 10.055 22.396 1.00 78.62 317 LEU A O 1
ATOM 2515 N N . LEU A 1 318 ? -14.222 11.044 20.386 1.00 84.88 318 LEU A N 1
ATOM 2516 C CA . LEU A 1 318 ? -13.219 12.017 20.806 1.00 84.88 318 LEU A CA 1
ATOM 2517 C C . LEU A 1 318 ? -13.758 12.957 21.900 1.00 84.88 318 LEU A C 1
ATOM 2519 O O . LEU A 1 318 ? -13.066 13.215 22.878 1.00 84.88 318 LEU A O 1
ATOM 2523 N N . GLN A 1 319 ? -15.014 13.402 21.774 1.00 86.56 319 GLN A N 1
ATOM 2524 C CA . GLN A 1 319 ? -15.691 14.238 22.772 1.00 86.56 319 GLN A CA 1
ATOM 2525 C C . GLN A 1 319 ? -16.099 13.459 24.028 1.00 86.56 319 GLN A C 1
ATOM 2527 O O . GLN A 1 319 ? -15.968 13.973 25.135 1.00 86.56 319 GLN A O 1
ATOM 2532 N N . ALA A 1 320 ? -16.611 12.233 23.873 1.00 88.25 320 ALA A N 1
ATOM 2533 C CA . ALA A 1 320 ? -17.123 11.448 24.993 1.00 88.25 320 ALA A CA 1
ATOM 2534 C C . ALA A 1 320 ? -16.006 10.869 25.870 1.00 88.25 320 ALA A C 1
ATOM 2536 O O . ALA A 1 320 ? -16.153 10.807 27.090 1.00 88.25 320 ALA A O 1
ATOM 2537 N N . ASN A 1 321 ? -14.905 10.414 25.262 1.00 93.31 321 ASN A N 1
ATOM 2538 C CA . ASN A 1 321 ? -13.780 9.831 25.985 1.00 93.31 321 ASN A CA 1
ATOM 2539 C C . ASN A 1 321 ? -12.446 10.071 25.246 1.00 93.31 321 ASN A C 1
ATOM 2541 O O . ASN A 1 321 ? -11.911 9.159 24.603 1.00 93.31 321 ASN A O 1
ATOM 2545 N N . PRO A 1 322 ? -11.873 11.284 25.355 1.00 93.31 322 PRO A N 1
ATOM 2546 C CA . PRO A 1 322 ? -10.639 11.646 24.657 1.00 93.31 322 PRO A CA 1
ATOM 2547 C C . PRO A 1 322 ? -9.454 10.743 25.040 1.00 93.31 322 PRO A C 1
ATOM 2549 O O . PRO A 1 322 ? -8.648 10.369 24.188 1.00 93.31 322 PRO A O 1
ATOM 2552 N N . ALA A 1 323 ? -9.363 10.319 26.304 1.00 94.56 323 ALA A N 1
ATOM 2553 C CA . ALA A 1 323 ? -8.296 9.428 26.762 1.00 94.56 323 ALA A CA 1
ATOM 2554 C C . ALA A 1 323 ? -8.359 8.044 26.090 1.00 94.56 323 ALA A C 1
ATOM 2556 O O . ALA A 1 323 ? -7.328 7.509 25.675 1.00 94.56 323 ALA A O 1
ATOM 2557 N N . LEU A 1 324 ? -9.564 7.480 25.944 1.00 94.19 324 LEU A N 1
ATOM 2558 C CA . LEU A 1 324 ? -9.781 6.217 25.235 1.00 94.19 324 LEU A CA 1
ATOM 2559 C C . LEU A 1 324 ? -9.479 6.355 23.741 1.00 94.19 324 LEU A C 1
ATOM 2561 O O . LEU A 1 324 ? -8.782 5.511 23.183 1.00 94.19 324 LEU A O 1
ATOM 2565 N N . ALA A 1 325 ? -9.917 7.449 23.113 1.00 93.94 325 ALA A N 1
ATOM 2566 C CA . ALA A 1 325 ? -9.601 7.753 21.719 1.00 93.94 325 ALA A CA 1
ATOM 2567 C C . ALA A 1 325 ? -8.081 7.795 21.468 1.00 93.94 325 ALA A C 1
ATOM 2569 O O . ALA A 1 325 ? -7.586 7.175 20.522 1.00 93.94 325 ALA A O 1
ATOM 2570 N N . LEU A 1 326 ? -7.319 8.457 22.347 1.00 95.25 326 LEU A N 1
ATOM 2571 C CA . LEU A 1 326 ? -5.857 8.468 22.272 1.00 95.25 326 LEU A CA 1
ATOM 2572 C C . LEU A 1 326 ? -5.270 7.061 22.422 1.00 95.25 326 LEU A C 1
ATOM 2574 O O . LEU A 1 326 ? -4.438 6.654 21.610 1.00 95.25 326 LEU A O 1
ATOM 2578 N N . ARG A 1 327 ? -5.726 6.292 23.418 1.00 95.50 327 ARG A N 1
ATOM 2579 C CA . ARG A 1 327 ? -5.249 4.922 23.651 1.00 95.50 327 ARG A CA 1
ATOM 2580 C C . ARG A 1 327 ? -5.505 4.011 22.450 1.00 95.50 327 ARG A C 1
ATOM 2582 O O . ARG A 1 327 ? -4.598 3.288 22.046 1.00 95.50 327 ARG A O 1
ATOM 2589 N N . MET A 1 328 ? -6.684 4.100 21.837 1.00 94.75 328 MET A N 1
ATOM 2590 C CA . MET A 1 328 ? -7.038 3.369 20.616 1.00 94.75 328 MET A CA 1
ATOM 2591 C C . MET A 1 328 ? -6.098 3.694 19.458 1.00 94.75 328 MET A C 1
ATOM 2593 O O . MET A 1 328 ? -5.556 2.777 18.841 1.00 94.75 328 MET A O 1
ATOM 2597 N N . SER A 1 329 ? -5.827 4.976 19.199 1.00 94.19 329 SER A N 1
ATOM 2598 C CA . SER A 1 329 ? -4.885 5.390 18.149 1.00 94.19 329 SER A CA 1
ATOM 2599 C C . SER A 1 329 ? -3.461 4.894 18.398 1.00 94.19 329 SER A C 1
ATOM 2601 O O . SER A 1 329 ? -2.790 4.431 17.473 1.00 94.19 329 SER A O 1
ATOM 2603 N N . LEU A 1 330 ? -2.995 4.940 19.650 1.00 95.25 330 LEU A N 1
ATOM 2604 C CA . LEU A 1 330 ? -1.678 4.423 20.027 1.00 95.25 330 LEU A CA 1
ATOM 2605 C C . LEU A 1 330 ? -1.611 2.894 19.924 1.00 95.25 330 LEU A C 1
ATOM 2607 O O . LEU A 1 330 ? -0.593 2.354 19.492 1.00 95.25 330 LEU A O 1
ATOM 2611 N N . PHE A 1 331 ? -2.684 2.183 20.275 1.00 95.56 331 PHE A N 1
ATOM 2612 C CA . PHE A 1 331 ? -2.777 0.737 20.087 1.00 95.56 331 PHE A CA 1
ATOM 2613 C C . PHE A 1 331 ? -2.756 0.362 18.603 1.00 95.56 331 PHE A C 1
ATOM 2615 O O . PHE A 1 331 ? -2.002 -0.523 18.210 1.00 95.56 331 PHE A O 1
ATOM 2622 N N . ILE A 1 332 ? -3.506 1.081 17.766 1.00 93.31 332 ILE A N 1
ATOM 2623 C CA . ILE A 1 332 ? -3.497 0.937 16.306 1.00 93.31 332 ILE A CA 1
ATOM 2624 C C . ILE A 1 332 ? -2.077 1.115 15.740 1.00 93.31 332 ILE A C 1
ATOM 2626 O O . ILE A 1 332 ? -1.627 0.304 14.922 1.00 93.31 332 ILE A O 1
ATOM 2630 N N . LEU A 1 333 ? -1.349 2.138 16.199 1.00 91.81 333 LEU A N 1
ATOM 2631 C CA . LEU A 1 333 ? 0.045 2.385 15.823 1.00 91.81 333 LEU A CA 1
ATOM 2632 C C . LEU A 1 333 ? 0.961 1.222 16.244 1.00 91.81 333 LEU A C 1
ATOM 2634 O O . LEU A 1 333 ? 1.661 0.654 15.402 1.00 91.81 333 LEU A O 1
ATOM 2638 N N . LYS A 1 334 ? 0.914 0.825 17.522 1.00 93.50 334 LYS A N 1
ATOM 2639 C CA . LYS A 1 334 ? 1.716 -0.283 18.070 1.00 93.50 334 LYS A CA 1
ATOM 2640 C C . LYS A 1 334 ? 1.409 -1.613 17.391 1.00 93.50 334 LYS A C 1
ATOM 2642 O O . LYS A 1 334 ? 2.337 -2.332 17.049 1.00 93.50 334 LYS A O 1
ATOM 2647 N N . GLY A 1 335 ? 0.136 -1.940 17.181 1.00 90.56 335 GLY A N 1
ATOM 2648 C CA . GLY A 1 335 ? -0.293 -3.180 16.537 1.00 90.56 335 GLY A CA 1
ATOM 2649 C C . GLY A 1 335 ? 0.175 -3.259 15.088 1.00 90.56 335 GLY A C 1
ATOM 2650 O O . GLY A 1 335 ? 0.737 -4.273 14.681 1.00 90.56 335 GLY A O 1
ATOM 2651 N N . THR A 1 336 ? 0.044 -2.160 14.336 1.00 86.12 336 THR A N 1
ATOM 2652 C CA . THR A 1 336 ? 0.544 -2.085 12.953 1.00 86.12 336 THR A CA 1
ATOM 2653 C C . THR A 1 336 ? 2.057 -2.305 12.906 1.00 86.12 336 THR A C 1
ATOM 2655 O O . THR A 1 336 ? 2.547 -3.111 12.114 1.00 86.12 336 THR A O 1
ATOM 2658 N N . ALA A 1 337 ? 2.796 -1.624 13.784 1.00 84.31 337 ALA A N 1
ATOM 2659 C CA . ALA A 1 337 ? 4.238 -1.785 13.902 1.00 84.31 337 ALA A CA 1
ATOM 2660 C C . ALA A 1 337 ? 4.634 -3.209 14.311 1.00 84.31 337 ALA A C 1
ATOM 2662 O O . ALA A 1 337 ? 5.523 -3.790 13.702 1.00 84.31 337 ALA A O 1
ATOM 2663 N N . ALA A 1 338 ? 3.976 -3.787 15.316 1.00 85.19 338 ALA A N 1
ATOM 2664 C CA . ALA A 1 338 ? 4.306 -5.106 15.841 1.00 85.19 338 ALA A CA 1
ATOM 2665 C C . ALA A 1 338 ? 4.069 -6.209 14.802 1.00 85.19 338 ALA A C 1
ATOM 2667 O O . ALA A 1 338 ? 4.943 -7.053 14.605 1.00 85.19 338 ALA A O 1
ATOM 2668 N N . PHE A 1 339 ? 2.937 -6.165 14.088 1.00 81.88 339 PHE A N 1
ATOM 2669 C CA . PHE A 1 339 ? 2.681 -7.061 12.960 1.00 81.88 339 PHE A CA 1
ATOM 2670 C C . PHE A 1 339 ? 3.778 -6.928 11.904 1.00 81.88 339 PHE A C 1
ATOM 2672 O O . PHE A 1 339 ? 4.389 -7.917 11.503 1.00 81.88 339 PHE A O 1
ATOM 2679 N N . TRP A 1 340 ? 4.080 -5.697 11.492 1.00 77.50 340 TRP A N 1
ATOM 2680 C CA . TRP A 1 340 ? 5.095 -5.467 10.473 1.00 77.50 340 TRP A CA 1
ATOM 2681 C C . TRP A 1 340 ? 6.473 -5.968 10.909 1.00 77.50 340 TRP A C 1
ATOM 2683 O O . TRP A 1 340 ? 7.132 -6.678 10.157 1.00 77.50 340 TRP A O 1
ATOM 2693 N N . ALA A 1 341 ? 6.879 -5.662 12.139 1.00 74.38 341 ALA A N 1
ATOM 2694 C CA . ALA A 1 341 ? 8.137 -6.111 12.711 1.00 74.38 341 ALA A CA 1
ATOM 2695 C C . ALA A 1 341 ? 8.235 -7.637 12.715 1.00 74.38 341 ALA A C 1
ATOM 2697 O O . ALA A 1 341 ? 9.261 -8.195 12.339 1.00 74.38 341 ALA A O 1
ATOM 2698 N N . PHE A 1 342 ? 7.160 -8.313 13.122 1.00 73.56 342 PHE A N 1
ATOM 2699 C CA . PHE A 1 342 ? 7.106 -9.767 13.173 1.00 73.56 342 PHE A CA 1
ATOM 2700 C C . PHE A 1 342 ? 7.322 -10.400 11.794 1.00 73.56 342 PHE A C 1
ATOM 2702 O O . PHE A 1 342 ? 8.151 -11.298 11.661 1.00 73.56 342 PHE A O 1
ATOM 2709 N N . TYR A 1 343 ? 6.621 -9.903 10.774 1.00 64.88 343 TYR A N 1
ATOM 2710 C CA . TYR A 1 343 ? 6.655 -10.476 9.427 1.00 64.88 343 TYR A CA 1
ATOM 2711 C C . TYR A 1 343 ? 7.861 -10.069 8.600 1.00 64.88 343 TYR A C 1
ATOM 2713 O O . TYR A 1 343 ? 8.333 -10.838 7.768 1.00 64.88 343 TYR A O 1
ATOM 2721 N N . MET A 1 344 ? 8.333 -8.847 8.805 1.00 66.00 344 MET A N 1
ATOM 2722 C CA . MET A 1 344 ? 9.343 -8.255 7.945 1.00 66.00 344 MET A CA 1
ATOM 2723 C C . MET A 1 344 ? 10.706 -8.222 8.593 1.00 66.00 344 MET A C 1
ATOM 2725 O O . MET A 1 344 ? 11.623 -7.833 7.899 1.00 66.00 344 MET A O 1
ATOM 2729 N N . LEU A 1 345 ? 10.876 -8.602 9.863 1.00 62.09 345 LEU A N 1
ATOM 2730 C CA . LEU A 1 345 ? 12.188 -8.680 10.500 1.00 62.09 345 LEU A CA 1
ATOM 2731 C C . LEU A 1 345 ? 12.348 -10.073 11.148 1.00 62.09 345 LEU A C 1
ATOM 2733 O O . LEU A 1 345 ? 11.680 -10.302 12.148 1.00 62.09 345 LEU A O 1
ATOM 2737 N N . PRO A 1 346 ? 13.174 -11.035 10.673 1.00 66.75 346 PRO A N 1
ATOM 2738 C CA . PRO A 1 346 ? 13.360 -12.331 11.313 1.00 66.75 346 PRO A CA 1
ATOM 2739 C C . PRO A 1 346 ? 14.230 -12.246 12.562 1.00 66.75 346 PRO A C 1
ATOM 2741 O O . PRO A 1 346 ? 14.076 -13.083 13.451 1.00 66.75 346 PRO A O 1
ATOM 2744 N N . ASP A 1 347 ? 15.132 -11.264 12.649 1.00 68.12 347 ASP A N 1
ATOM 2745 C CA . ASP A 1 347 ? 15.989 -11.105 13.809 1.00 68.12 347 ASP A CA 1
ATOM 2746 C C . ASP A 1 347 ? 15.172 -10.542 14.964 1.00 68.12 347 ASP A C 1
ATOM 2748 O O . ASP A 1 347 ? 14.611 -9.442 14.921 1.00 68.12 347 ASP A O 1
ATOM 2752 N N . SER A 1 348 ? 15.130 -11.315 16.039 1.00 77.25 348 SER A N 1
ATOM 2753 C CA . SER A 1 348 ? 14.390 -10.957 17.236 1.00 77.25 348 SER A CA 1
ATOM 2754 C C . SER A 1 348 ? 14.922 -9.693 17.905 1.00 77.25 348 SER A C 1
ATOM 2756 O O . SER A 1 348 ? 14.130 -8.973 18.509 1.00 77.25 348 SER A O 1
ATOM 2758 N N . ALA A 1 349 ? 16.228 -9.411 17.808 1.00 68.12 349 ALA A N 1
ATOM 2759 C CA . ALA A 1 349 ? 16.814 -8.225 18.426 1.00 68.12 349 ALA A CA 1
ATOM 2760 C C . ALA A 1 349 ? 16.381 -6.946 17.693 1.00 68.12 349 ALA A C 1
ATOM 2762 O O . ALA A 1 349 ? 15.893 -6.019 18.336 1.00 68.12 349 ALA A O 1
ATOM 2763 N N . ALA A 1 350 ? 16.428 -6.919 16.358 1.00 66.06 350 ALA A N 1
ATOM 2764 C CA . ALA A 1 350 ? 15.862 -5.810 15.587 1.00 66.06 350 ALA A CA 1
ATOM 2765 C C . ALA A 1 350 ? 14.361 -5.620 15.799 1.00 66.06 350 ALA A C 1
ATOM 2767 O O . ALA A 1 350 ? 13.917 -4.481 15.938 1.00 66.06 350 ALA A O 1
ATOM 2768 N N . ARG A 1 351 ? 13.576 -6.707 15.865 1.00 77.50 351 ARG A N 1
ATOM 2769 C CA . ARG A 1 351 ? 12.147 -6.612 16.219 1.00 77.50 351 ARG A CA 1
ATOM 2770 C C . ARG A 1 351 ? 11.946 -5.922 17.557 1.00 77.50 351 ARG A C 1
ATOM 2772 O O . ARG A 1 351 ? 11.049 -5.088 17.686 1.00 77.50 351 ARG A O 1
ATOM 2779 N N . LEU A 1 352 ? 12.773 -6.269 18.541 1.00 75.19 352 LEU A N 1
ATOM 2780 C CA . LEU A 1 352 ? 12.713 -5.684 19.871 1.00 75.19 352 LEU A CA 1
ATOM 2781 C C . LEU A 1 352 ? 13.072 -4.194 19.844 1.00 75.19 352 LEU A C 1
ATOM 2783 O O . LEU A 1 352 ? 12.312 -3.397 20.385 1.00 75.19 352 LEU A O 1
ATOM 2787 N N . GLU A 1 353 ? 14.166 -3.807 19.188 1.00 69.25 353 GLU A N 1
ATOM 2788 C CA . GLU A 1 353 ? 14.574 -2.398 19.068 1.00 69.25 353 GLU A CA 1
ATOM 2789 C C . GLU A 1 353 ? 13.544 -1.557 18.307 1.00 69.25 353 GLU A C 1
ATOM 2791 O O . GLU A 1 353 ? 13.175 -0.469 18.744 1.00 69.25 353 GLU A O 1
ATOM 2796 N N . TYR A 1 354 ? 12.991 -2.087 17.217 1.00 73.06 354 TYR A N 1
ATOM 2797 C CA . TYR A 1 354 ? 11.909 -1.423 16.498 1.00 73.06 354 TYR A CA 1
ATOM 2798 C C . TYR A 1 354 ? 10.660 -1.245 17.372 1.00 73.06 354 TYR A C 1
ATOM 2800 O O . TYR A 1 354 ? 10.070 -0.166 17.412 1.00 73.06 354 TYR A O 1
ATOM 2808 N N . SER A 1 355 ? 10.282 -2.284 18.122 1.00 79.06 355 SER A N 1
ATOM 2809 C CA . SER A 1 355 ? 9.147 -2.218 19.047 1.00 79.06 355 SER A CA 1
ATOM 2810 C C . SER A 1 355 ? 9.381 -1.200 20.168 1.00 79.06 355 SER A C 1
ATOM 2812 O O . SER A 1 355 ? 8.444 -0.495 20.544 1.00 79.06 355 SER A O 1
ATOM 2814 N N . LYS A 1 356 ? 10.619 -1.077 20.674 1.00 78.06 356 LYS A N 1
ATOM 2815 C CA . LYS A 1 356 ? 11.007 -0.043 21.647 1.00 78.06 356 LYS A CA 1
ATOM 2816 C C . LYS A 1 356 ? 10.871 1.357 21.058 1.00 78.06 356 LYS A C 1
ATOM 2818 O O . LYS A 1 356 ? 10.210 2.182 21.674 1.00 78.06 356 LYS A O 1
ATOM 2823 N N . ALA A 1 357 ? 11.397 1.596 19.857 1.00 75.44 357 ALA A N 1
ATOM 2824 C CA . ALA A 1 357 ? 11.311 2.901 19.201 1.00 75.44 357 ALA A CA 1
ATOM 2825 C C . ALA A 1 357 ? 9.852 3.340 18.976 1.00 75.44 357 ALA A C 1
ATOM 2827 O O . ALA A 1 357 ? 9.489 4.489 19.223 1.00 75.44 357 ALA A O 1
ATOM 2828 N N . VAL A 1 358 ? 8.975 2.415 18.566 1.00 84.38 358 VAL A N 1
ATOM 2829 C CA . VAL A 1 358 ? 7.539 2.710 18.424 1.00 84.38 358 VAL A CA 1
ATOM 2830 C C . VAL A 1 358 ? 6.882 2.957 19.783 1.00 84.38 358 VAL A C 1
ATOM 2832 O O . VAL A 1 358 ? 6.054 3.863 19.905 1.00 84.38 358 VAL A O 1
ATOM 2835 N N . ALA A 1 359 ? 7.250 2.198 20.818 1.00 86.31 359 ALA A N 1
ATOM 2836 C CA . ALA A 1 359 ? 6.760 2.425 22.174 1.00 86.31 359 ALA A CA 1
ATOM 2837 C C . ALA A 1 359 ? 7.206 3.788 22.735 1.00 86.31 359 ALA A C 1
ATOM 2839 O O . ALA A 1 359 ? 6.394 4.467 23.362 1.00 86.31 359 ALA A O 1
ATOM 2840 N N . GLU A 1 360 ? 8.444 4.210 22.471 1.00 80.94 360 GLU A N 1
ATOM 2841 C CA . GLU A 1 360 ? 8.973 5.530 22.830 1.00 80.94 360 GLU A CA 1
ATOM 2842 C C . GLU A 1 360 ? 8.235 6.650 22.098 1.00 80.94 360 GLU A C 1
ATOM 2844 O O . GLU A 1 360 ? 7.773 7.580 22.751 1.00 80.94 360 GLU A O 1
ATOM 2849 N N . GLY A 1 361 ? 8.000 6.523 20.787 1.00 84.69 361 GLY A N 1
ATOM 2850 C CA . GLY A 1 361 ? 7.184 7.491 20.044 1.00 84.69 361 GLY A CA 1
ATOM 2851 C C . GLY A 1 361 ? 5.751 7.598 20.585 1.00 84.69 361 GLY A C 1
ATOM 2852 O O . GLY A 1 361 ? 5.208 8.692 20.719 1.00 84.69 361 GLY A O 1
ATOM 2853 N N . CYS A 1 362 ? 5.139 6.476 20.982 1.00 91.12 362 CYS A N 1
ATOM 2854 C CA . CYS A 1 362 ? 3.826 6.490 21.639 1.00 91.12 362 CYS A CA 1
ATOM 2855 C C . CYS A 1 362 ? 3.861 7.183 23.010 1.00 91.12 362 CYS A C 1
ATOM 2857 O O . CYS A 1 362 ? 2.918 7.891 23.378 1.00 91.12 362 CYS A O 1
ATOM 2859 N N . LYS A 1 363 ? 4.933 6.959 23.777 1.00 92.44 363 LYS A N 1
ATOM 2860 C CA . LYS A 1 363 ? 5.152 7.594 25.077 1.00 92.44 363 LYS A CA 1
ATOM 2861 C C . LYS A 1 363 ? 5.323 9.105 24.914 1.00 92.44 363 LYS A C 1
ATOM 2863 O O . LYS A 1 363 ? 4.651 9.843 25.621 1.00 92.44 363 LYS A O 1
ATOM 2868 N N . GLU A 1 364 ? 6.111 9.551 23.937 1.00 91.44 364 GLU A N 1
ATOM 2869 C CA . GLU A 1 364 ? 6.312 10.970 23.619 1.00 91.44 364 GLU A CA 1
ATOM 2870 C C . GLU A 1 364 ? 4.985 11.670 23.281 1.00 91.44 364 GLU A C 1
ATOM 2872 O O . GLU A 1 364 ? 4.688 12.727 23.835 1.00 91.44 364 GLU A O 1
ATOM 2877 N N . ILE A 1 365 ? 4.132 11.056 22.449 1.00 91.56 365 ILE A N 1
ATOM 2878 C CA . ILE A 1 365 ? 2.792 11.596 22.146 1.00 91.56 365 ILE A CA 1
ATOM 2879 C C . ILE A 1 365 ? 1.961 11.734 23.427 1.00 91.56 365 ILE A C 1
ATOM 2881 O O . ILE A 1 365 ? 1.334 12.768 23.654 1.00 91.56 365 ILE A O 1
ATOM 2885 N N . THR A 1 366 ? 1.972 10.704 24.276 1.00 95.44 366 THR A N 1
ATOM 2886 C CA . THR A 1 366 ? 1.229 10.705 25.544 1.00 95.44 366 THR A CA 1
ATOM 2887 C C . THR A 1 366 ? 1.736 11.800 26.484 1.00 95.44 366 THR A C 1
ATOM 2889 O O . THR A 1 366 ? 0.935 12.512 27.086 1.00 95.44 366 THR A O 1
ATOM 2892 N N . GLU A 1 367 ? 3.054 11.981 26.581 1.00 94.62 367 GLU A N 1
ATOM 2893 C CA . GLU A 1 367 ? 3.684 13.024 27.393 1.00 94.62 367 GLU A CA 1
ATOM 2894 C C . GLU A 1 367 ? 3.373 14.427 26.868 1.00 94.62 367 GLU A C 1
ATOM 2896 O O . GLU A 1 367 ? 3.077 15.318 27.662 1.00 94.62 367 GLU A O 1
ATOM 2901 N N . TYR A 1 368 ? 3.374 14.642 25.551 1.00 96.31 368 TYR A N 1
ATOM 2902 C CA . TYR A 1 368 ? 2.985 15.929 24.972 1.00 96.31 368 TYR A CA 1
ATOM 2903 C C . TYR A 1 368 ? 1.522 16.274 25.227 1.00 96.31 368 TYR A C 1
ATOM 2905 O O . TYR A 1 368 ? 1.229 17.433 25.524 1.00 96.31 368 TYR A O 1
ATOM 2913 N N . VAL A 1 369 ? 0.622 15.292 25.169 1.00 95.69 369 VAL A N 1
ATOM 2914 C CA . VAL A 1 369 ? -0.783 15.496 25.541 1.00 95.69 369 VAL A CA 1
ATOM 2915 C C . VAL A 1 369 ? -0.910 15.782 27.041 1.00 95.69 369 VAL A C 1
ATOM 2917 O O . VAL A 1 369 ? -1.571 16.743 27.424 1.00 95.69 369 VAL A O 1
ATOM 2920 N N . ALA A 1 370 ? -0.228 15.019 27.901 1.00 95.25 370 ALA A N 1
ATOM 2921 C CA . ALA A 1 370 ? -0.262 15.214 29.354 1.00 95.25 370 ALA A CA 1
ATOM 2922 C C . ALA A 1 370 ? 0.324 16.568 29.801 1.00 95.25 370 ALA A C 1
ATOM 2924 O O . ALA A 1 370 ? -0.124 17.144 30.788 1.00 95.25 370 ALA A O 1
ATOM 2925 N N . GLN A 1 371 ? 1.311 17.089 29.068 1.00 96.88 371 GLN A N 1
ATOM 2926 C CA . GLN A 1 371 ? 1.921 18.405 29.292 1.00 96.88 371 GLN A CA 1
ATOM 2927 C C . GLN A 1 371 ? 1.153 19.551 28.607 1.00 96.88 371 GLN A C 1
ATOM 2929 O O . GLN A 1 371 ? 1.654 20.675 28.578 1.00 96.88 371 GLN A O 1
ATOM 2934 N N . SER A 1 372 ? -0.014 19.283 28.009 1.00 96.50 372 SER A N 1
ATOM 2935 C CA . SER A 1 372 ? -0.807 20.251 27.232 1.00 96.50 372 SER A CA 1
ATOM 2936 C C . SER A 1 372 ? -0.037 20.917 26.080 1.00 96.50 372 SER A C 1
ATOM 2938 O O . SER A 1 372 ? -0.395 22.006 25.632 1.00 96.50 372 SER A O 1
ATOM 2940 N N . LYS A 1 373 ? 1.028 20.272 25.581 1.00 96.00 373 LYS A N 1
ATOM 2941 C CA . LYS A 1 373 ? 1.776 20.697 24.383 1.00 96.00 373 LYS A CA 1
ATOM 2942 C C . LYS A 1 373 ? 1.063 20.299 23.091 1.00 96.00 373 LYS A C 1
ATOM 2944 O O . LYS A 1 373 ? 1.340 20.884 22.048 1.00 96.00 373 LYS A O 1
ATOM 2949 N N . LEU A 1 374 ? 0.186 19.300 23.174 1.00 94.38 374 LEU A N 1
ATOM 2950 C CA . LEU A 1 374 ? -0.741 18.879 22.131 1.00 94.38 374 LEU A CA 1
ATOM 2951 C C . LEU A 1 374 ? -2.133 18.723 22.739 1.00 94.38 374 LEU A C 1
ATOM 2953 O O . LEU A 1 374 ? -2.274 18.232 23.862 1.00 94.38 374 LEU A O 1
ATOM 2957 N N . LYS A 1 375 ? -3.164 19.083 21.979 1.00 95.31 375 LYS A N 1
ATOM 2958 C CA . LYS A 1 375 ? -4.535 18.657 22.275 1.00 95.31 375 LYS A CA 1
ATOM 2959 C C . LYS A 1 375 ? -4.668 17.150 22.042 1.00 95.31 375 LYS A C 1
ATOM 2961 O O . LYS A 1 375 ? -3.891 16.555 21.292 1.00 95.31 375 LYS A O 1
ATOM 2966 N N . VAL A 1 376 ? -5.667 16.516 22.652 1.00 94.12 376 VAL A N 1
ATOM 2967 C CA . VAL A 1 376 ? -5.871 15.065 22.502 1.00 94.12 376 VAL A CA 1
ATOM 2968 C C . VAL A 1 376 ? -6.182 14.705 21.046 1.00 94.12 376 VAL A C 1
ATOM 2970 O O . VAL A 1 376 ? -5.627 13.744 20.518 1.00 94.12 376 VAL A O 1
ATOM 2973 N N . GLU A 1 377 ? -6.990 15.532 20.384 1.00 91.81 377 GLU A N 1
ATOM 2974 C CA . GLU A 1 377 ? -7.303 15.501 18.952 1.00 91.81 377 GLU A CA 1
ATOM 2975 C C . GLU A 1 377 ? -6.016 15.429 18.110 1.00 91.81 377 GLU A C 1
ATOM 2977 O O . GLU A 1 377 ? -5.880 14.605 17.205 1.00 91.81 377 GLU A O 1
ATOM 2982 N N . GLU A 1 378 ? -5.047 16.290 18.436 1.00 90.69 378 GLU A N 1
ATOM 2983 C CA . GLU A 1 378 ? -3.771 16.403 17.730 1.00 90.69 378 GLU A CA 1
ATOM 2984 C C . GLU A 1 378 ? -2.883 15.187 18.005 1.00 90.69 378 GLU A C 1
ATOM 2986 O O . GLU A 1 378 ? -2.241 14.681 17.085 1.00 90.69 378 GLU A O 1
ATOM 2991 N N . GLY A 1 379 ? -2.887 14.665 19.237 1.00 92.69 379 GLY A N 1
ATOM 2992 C CA . GLY A 1 379 ? -2.198 13.422 19.594 1.00 92.69 379 GLY A CA 1
ATOM 2993 C C . GLY A 1 379 ? -2.761 12.199 18.860 1.00 92.69 379 GLY A C 1
ATOM 2994 O O . GLY A 1 379 ? -1.996 11.390 18.329 1.00 92.69 379 GLY A O 1
ATOM 2995 N N . VAL A 1 380 ? -4.091 12.095 18.758 1.00 91.69 380 VAL A N 1
ATOM 2996 C CA . VAL A 1 380 ? -4.789 11.068 17.967 1.00 91.69 380 VAL A CA 1
ATOM 2997 C C . VAL A 1 380 ? -4.378 11.158 16.500 1.00 91.69 380 VAL A C 1
ATOM 2999 O O . VAL A 1 380 ? -3.926 10.162 15.929 1.00 91.69 380 VAL A O 1
ATOM 3002 N N . GLN A 1 381 ? -4.454 12.349 15.901 1.00 85.31 381 GLN A N 1
ATOM 3003 C CA . GLN A 1 381 ? -4.076 12.543 14.503 1.00 85.31 381 GLN A CA 1
ATOM 3004 C C . GLN A 1 381 ? -2.586 12.258 14.266 1.00 85.31 381 GLN A C 1
ATOM 3006 O O . GLN A 1 381 ? -2.228 11.648 13.258 1.00 85.31 381 GLN A O 1
ATOM 3011 N N . MET A 1 382 ? -1.710 12.644 15.197 1.00 88.75 382 MET A N 1
ATOM 3012 C CA . MET A 1 382 ? -0.275 12.370 15.121 1.00 88.75 382 MET A CA 1
ATOM 3013 C C . MET A 1 382 ? 0.014 10.864 15.119 1.00 88.75 382 MET A C 1
ATOM 3015 O O . MET A 1 382 ? 0.796 10.399 14.289 1.00 88.75 382 MET A O 1
ATOM 3019 N N . ALA A 1 383 ? -0.654 10.086 15.977 1.00 86.75 383 ALA A N 1
ATOM 3020 C CA . ALA A 1 383 ? -0.518 8.630 16.008 1.00 86.75 383 ALA A CA 1
ATOM 3021 C C . ALA A 1 383 ? -1.009 7.965 14.706 1.00 86.75 383 ALA A C 1
ATOM 3023 O O . ALA A 1 383 ? -0.323 7.098 14.157 1.00 86.75 383 ALA A O 1
ATOM 3024 N N . LEU A 1 384 ? -2.155 8.402 14.167 1.00 83.44 384 LEU A N 1
ATOM 3025 C CA . LEU A 1 384 ? -2.683 7.900 12.891 1.00 83.44 384 LEU A CA 1
ATOM 3026 C C . LEU A 1 384 ? -1.774 8.262 11.705 1.00 83.44 384 LEU A C 1
ATOM 3028 O O . LEU A 1 384 ? -1.517 7.416 10.846 1.00 83.44 384 LEU A O 1
ATOM 3032 N N . ASN A 1 385 ? -1.221 9.477 11.688 1.00 75.38 385 ASN A N 1
ATOM 3033 C CA . ASN A 1 385 ? -0.262 9.914 10.672 1.00 75.38 385 ASN A CA 1
ATOM 3034 C C . ASN A 1 385 ? 1.026 9.081 10.718 1.00 75.38 385 ASN A C 1
ATOM 3036 O O . ASN A 1 385 ? 1.503 8.635 9.673 1.00 75.38 385 ASN A O 1
ATOM 3040 N N . LEU A 1 386 ? 1.568 8.817 11.913 1.00 77.50 386 LEU A N 1
ATOM 3041 C CA . LEU A 1 386 ? 2.734 7.943 12.081 1.00 77.50 386 LEU A CA 1
ATOM 3042 C C . LEU A 1 386 ? 2.445 6.517 11.611 1.00 77.50 386 LEU A C 1
ATOM 3044 O O . LEU A 1 386 ? 3.277 5.927 10.924 1.00 77.50 386 LEU A O 1
ATOM 3048 N N . ARG A 1 387 ? 1.253 5.974 11.896 1.00 83.31 387 ARG A N 1
ATOM 3049 C CA . ARG A 1 387 ? 0.834 4.679 11.341 1.00 83.31 387 ARG A CA 1
ATOM 3050 C C . ARG A 1 387 ? 0.829 4.712 9.816 1.00 83.31 387 ARG A C 1
ATOM 3052 O O . ARG A 1 387 ? 1.338 3.785 9.193 1.00 83.31 387 ARG A O 1
ATOM 3059 N N . GLN A 1 388 ? 0.240 5.739 9.207 1.00 70.62 388 GLN A N 1
ATOM 3060 C CA . GLN A 1 388 ? 0.169 5.829 7.751 1.00 70.62 388 GLN A CA 1
ATOM 3061 C C . GLN A 1 388 ? 1.570 5.889 7.132 1.00 70.62 388 GLN A C 1
ATOM 3063 O O . GLN A 1 388 ? 1.837 5.197 6.152 1.00 70.62 388 GLN A O 1
ATOM 3068 N N . GLN A 1 389 ? 2.486 6.646 7.739 1.00 68.25 389 GLN A N 1
ATOM 3069 C CA . GLN A 1 389 ? 3.892 6.671 7.335 1.00 68.25 389 GLN A CA 1
ATOM 3070 C C . GLN A 1 389 ? 4.546 5.293 7.477 1.00 68.25 389 GLN A C 1
ATOM 3072 O O . GLN A 1 389 ? 5.177 4.829 6.528 1.00 68.25 389 GLN A O 1
ATOM 3077 N N . LEU A 1 390 ? 4.327 4.597 8.599 1.00 67.44 390 LEU A N 1
ATOM 3078 C CA . LEU A 1 390 ? 4.795 3.223 8.792 1.00 67.44 390 LEU A CA 1
ATOM 3079 C C . LEU A 1 390 ? 4.257 2.276 7.722 1.00 67.44 390 LEU A C 1
ATOM 3081 O O . LEU A 1 390 ? 5.021 1.461 7.227 1.00 67.44 390 LEU A O 1
ATOM 3085 N N . LEU A 1 391 ? 2.984 2.375 7.336 1.00 60.16 391 LEU A N 1
ATOM 3086 C CA . LEU A 1 391 ? 2.396 1.540 6.285 1.00 60.16 391 LEU A CA 1
ATOM 3087 C C . LEU A 1 391 ? 2.959 1.857 4.901 1.00 60.16 391 LEU A C 1
ATOM 3089 O O . LEU A 1 391 ? 3.213 0.947 4.113 1.00 60.16 391 LEU A O 1
ATOM 3093 N N . VAL A 1 392 ? 3.184 3.135 4.600 1.00 53.06 392 VAL A N 1
ATOM 3094 C CA . VAL A 1 392 ? 3.867 3.549 3.371 1.00 53.06 392 VAL A CA 1
ATOM 3095 C C . VAL A 1 392 ? 5.277 2.959 3.340 1.00 53.06 392 VAL A C 1
ATOM 3097 O O . VAL A 1 392 ? 5.650 2.337 2.346 1.00 53.06 392 VAL A O 1
ATOM 3100 N N . TRP A 1 393 ? 6.034 3.064 4.435 1.00 57.22 393 TRP A N 1
ATOM 3101 C CA . TRP A 1 393 ? 7.361 2.455 4.547 1.00 57.22 393 TRP A CA 1
ATOM 3102 C C . TRP A 1 393 ? 7.302 0.933 4.502 1.00 57.22 393 TRP A C 1
ATOM 3104 O O . TRP A 1 393 ? 8.140 0.311 3.864 1.00 57.22 393 TRP A O 1
ATOM 3114 N N . ALA A 1 394 ? 6.302 0.325 5.130 1.00 54.81 394 ALA A N 1
ATOM 3115 C CA . ALA A 1 394 ? 6.094 -1.109 5.135 1.00 54.81 394 ALA A CA 1
ATOM 3116 C C . ALA A 1 394 ? 5.916 -1.631 3.717 1.00 54.81 394 ALA A C 1
ATOM 3118 O O . ALA A 1 394 ? 6.658 -2.518 3.315 1.00 54.81 394 ALA A O 1
ATOM 3119 N N . ARG A 1 395 ? 5.011 -1.019 2.945 1.00 52.00 395 ARG A N 1
ATOM 3120 C CA . ARG A 1 395 ? 4.778 -1.338 1.529 1.00 52.00 395 ARG A CA 1
ATOM 3121 C C . ARG A 1 395 ? 6.029 -1.108 0.685 1.00 52.00 395 ARG A C 1
ATOM 3123 O O . ARG A 1 395 ? 6.321 -1.903 -0.203 1.00 52.00 395 ARG A O 1
ATOM 3130 N N . GLN A 1 396 ? 6.792 -0.051 0.973 1.00 46.75 396 GLN A N 1
ATOM 3131 C CA . GLN A 1 396 ? 8.082 0.200 0.321 1.00 46.75 396 GLN A CA 1
ATOM 3132 C C . GLN A 1 396 ? 9.124 -0.886 0.652 1.00 46.75 396 GLN A C 1
ATOM 3134 O O . GLN A 1 396 ? 9.907 -1.262 -0.212 1.00 46.75 396 GLN A O 1
ATOM 3139 N N . LYS A 1 397 ? 9.138 -1.415 1.880 1.00 48.78 397 LYS A N 1
ATOM 3140 C CA . LYS A 1 397 ? 10.182 -2.329 2.373 1.00 48.78 397 LYS A CA 1
ATOM 3141 C C . LYS A 1 397 ? 9.875 -3.809 2.175 1.00 48.78 397 LYS A C 1
ATOM 3143 O O . LYS A 1 397 ? 10.797 -4.559 1.875 1.00 48.78 397 LYS A O 1
ATOM 3148 N N . SER A 1 398 ? 8.610 -4.211 2.285 1.00 43.12 398 SER A N 1
ATOM 3149 C CA . SER A 1 398 ? 8.141 -5.573 2.006 1.00 43.12 398 SER A CA 1
ATOM 3150 C C . SER A 1 398 ? 8.186 -5.929 0.522 1.00 43.12 398 SER A C 1
ATOM 3152 O O . SER A 1 398 ? 8.093 -7.100 0.181 1.00 43.12 398 SER A O 1
ATOM 3154 N N . SER A 1 399 ? 8.321 -4.929 -0.354 1.00 39.09 399 SER A N 1
ATOM 3155 C CA . SER A 1 399 ? 8.469 -5.128 -1.797 1.00 39.09 399 SER A CA 1
ATOM 3156 C C . SER A 1 399 ? 9.907 -4.976 -2.313 1.00 39.09 399 SER A C 1
ATOM 3158 O O . SER A 1 399 ? 10.167 -5.460 -3.407 1.00 39.09 399 SER A O 1
ATOM 3160 N N . ALA A 1 400 ? 10.844 -4.353 -1.572 1.00 38.75 400 ALA A N 1
ATOM 3161 C CA . ALA A 1 400 ? 12.182 -4.052 -2.118 1.00 38.75 400 ALA A CA 1
ATOM 3162 C C . ALA A 1 400 ? 13.375 -4.052 -1.126 1.00 38.75 400 ALA A C 1
ATOM 3164 O O . ALA A 1 400 ? 14.469 -4.471 -1.493 1.00 38.75 400 ALA A O 1
ATOM 3165 N N . LEU A 1 401 ? 13.222 -3.634 0.138 1.00 37.50 401 LEU A N 1
ATOM 3166 C CA . LEU A 1 401 ? 14.384 -3.213 0.951 1.00 37.50 401 LEU A CA 1
ATOM 3167 C C . LEU A 1 401 ? 15.149 -4.354 1.666 1.00 37.50 401 LEU A C 1
ATOM 3169 O O . LEU A 1 401 ? 16.327 -4.209 1.988 1.00 37.50 401 LEU A O 1
ATOM 3173 N N . GLY A 1 402 ? 14.513 -5.510 1.902 1.00 39.28 402 GLY A N 1
ATOM 3174 C CA . GLY A 1 402 ? 15.230 -6.718 2.347 1.00 39.28 402 GLY A CA 1
ATOM 3175 C C . GLY A 1 402 ? 16.218 -7.192 1.276 1.00 39.28 402 GLY A C 1
ATOM 3176 O O . GLY A 1 402 ? 17.408 -7.376 1.547 1.00 39.28 402 GLY A O 1
ATOM 3177 N N . GLN A 1 403 ? 15.741 -7.265 0.028 1.00 39.66 403 GLN A N 1
ATOM 3178 C CA . GLN A 1 403 ? 16.566 -7.595 -1.136 1.00 39.66 403 GLN A CA 1
ATOM 3179 C C . GLN A 1 403 ? 17.654 -6.533 -1.393 1.00 39.66 403 GLN A C 1
ATOM 3181 O O . GLN A 1 403 ? 18.759 -6.857 -1.837 1.00 39.66 403 GLN A O 1
ATOM 3186 N N . GLU A 1 404 ? 17.375 -5.271 -1.062 1.00 38.38 404 GLU A N 1
ATOM 3187 C CA . GLU A 1 404 ? 18.243 -4.117 -1.305 1.00 38.38 404 GLU A CA 1
ATOM 3188 C C . GLU A 1 404 ? 19.588 -4.166 -0.565 1.00 38.38 404 GLU A C 1
ATOM 3190 O O . GLU A 1 404 ? 20.626 -3.981 -1.203 1.00 38.38 404 GLU A O 1
ATOM 3195 N N . LEU A 1 405 ? 19.622 -4.451 0.741 1.00 36.94 405 LEU A N 1
ATOM 3196 C CA . LEU A 1 405 ? 20.868 -4.345 1.519 1.00 36.94 405 LEU A CA 1
ATOM 3197 C C . LEU A 1 405 ? 21.728 -5.615 1.492 1.00 36.94 405 LEU A C 1
ATOM 3199 O O . LEU A 1 405 ? 22.952 -5.519 1.560 1.00 36.94 405 LEU A O 1
ATOM 3203 N N . PHE A 1 406 ? 21.119 -6.797 1.353 1.00 42.97 406 PHE A N 1
ATOM 3204 C CA . PHE A 1 406 ? 21.835 -8.065 1.551 1.00 42.97 406 PHE A CA 1
ATOM 3205 C C . PHE A 1 406 ? 21.436 -9.190 0.588 1.00 42.97 406 PHE A C 1
ATOM 3207 O O . PHE A 1 406 ? 21.860 -10.325 0.793 1.00 42.97 406 PHE A O 1
ATOM 3214 N N . GLN A 1 407 ? 20.657 -8.885 -0.461 1.00 45.12 407 GLN A N 1
ATOM 3215 C CA . GLN A 1 407 ? 20.194 -9.848 -1.477 1.00 45.12 407 GLN A CA 1
ATOM 3216 C C . GLN A 1 407 ? 19.412 -11.038 -0.911 1.00 45.12 407 GLN A C 1
ATOM 3218 O O . GLN A 1 407 ? 19.411 -12.135 -1.470 1.00 45.12 407 GLN A O 1
ATOM 3223 N N . LYS A 1 408 ? 18.744 -10.831 0.215 1.00 45.03 408 LYS A N 1
ATOM 3224 C CA . LYS A 1 408 ? 17.908 -11.835 0.858 1.00 45.03 408 LYS A CA 1
ATOM 3225 C C . LYS A 1 408 ? 16.588 -11.175 1.188 1.00 45.03 408 LYS A C 1
ATOM 3227 O O . LYS A 1 408 ? 16.541 -9.967 1.385 1.00 45.03 408 LYS A O 1
ATOM 3232 N N . ASP A 1 409 ? 15.502 -11.927 1.247 1.00 43.16 409 ASP A N 1
ATOM 3233 C CA . ASP A 1 409 ? 14.360 -11.419 1.999 1.00 43.16 409 ASP A CA 1
ATOM 3234 C C . ASP A 1 409 ? 14.829 -11.075 3.417 1.00 43.16 409 ASP A C 1
ATOM 3236 O O . ASP A 1 409 ? 15.880 -11.542 3.871 1.00 43.16 409 ASP A O 1
ATOM 3240 N N . TYR A 1 410 ? 14.098 -10.206 4.118 1.00 45.31 410 TYR A N 1
ATOM 3241 C CA . TYR A 1 410 ? 14.561 -9.840 5.448 1.00 45.31 410 TYR A CA 1
ATOM 3242 C C . TYR A 1 410 ? 14.714 -11.142 6.281 1.00 45.31 410 TYR A C 1
ATOM 3244 O O . TYR A 1 410 ? 15.717 -11.289 6.963 1.00 45.31 410 TYR A O 1
ATOM 3252 N N . ALA A 1 411 ? 13.860 -12.161 6.070 1.00 41.88 411 ALA A N 1
ATOM 3253 C CA . ALA A 1 411 ? 13.983 -13.518 6.624 1.00 41.88 411 ALA A CA 1
ATOM 3254 C C . ALA A 1 411 ? 15.369 -14.198 6.485 1.00 41.88 411 ALA A C 1
ATOM 3256 O O . ALA A 1 411 ? 15.785 -14.913 7.397 1.00 41.88 411 ALA A O 1
ATOM 3257 N N . GLY A 1 412 ? 16.108 -13.951 5.402 1.00 43.62 412 GLY A N 1
ATOM 3258 C CA . GLY A 1 412 ? 17.455 -14.478 5.182 1.00 43.62 412 GLY A CA 1
ATOM 3259 C C . GLY A 1 412 ? 18.602 -13.626 5.745 1.00 43.62 412 GLY A C 1
ATOM 3260 O O . GLY A 1 412 ? 19.767 -14.030 5.628 1.00 43.62 412 GLY A O 1
ATOM 3261 N N . LEU A 1 413 ? 18.331 -12.461 6.346 1.00 45.50 413 LEU A N 1
ATOM 3262 C CA . LEU A 1 413 ? 19.378 -11.600 6.909 1.00 45.50 413 LEU A CA 1
ATOM 3263 C C . LEU A 1 413 ? 20.107 -12.264 8.072 1.00 45.50 413 LEU A C 1
ATOM 3265 O O . LEU A 1 413 ? 19.511 -12.890 8.947 1.00 45.50 413 LEU A O 1
ATOM 3269 N N . THR A 1 414 ? 21.425 -12.075 8.118 1.00 47.03 414 THR A N 1
ATOM 3270 C CA . THR A 1 414 ? 22.214 -12.523 9.267 1.00 47.03 414 THR A CA 1
ATOM 3271 C C . THR A 1 414 ? 22.032 -11.578 10.463 1.00 47.03 414 THR A C 1
ATOM 3273 O O . THR A 1 414 ? 21.633 -10.414 10.327 1.00 47.03 414 THR A O 1
ATOM 3276 N N . ARG A 1 415 ? 22.386 -12.057 11.664 1.00 39.47 415 ARG A N 1
ATOM 3277 C CA . ARG A 1 415 ? 22.344 -11.278 12.919 1.00 39.47 415 ARG A CA 1
ATOM 3278 C C . ARG A 1 415 ? 23.126 -9.956 12.870 1.00 39.47 415 ARG A C 1
ATOM 3280 O O . ARG A 1 415 ? 22.791 -9.040 13.606 1.00 39.47 415 ARG A O 1
ATOM 3287 N N . LEU A 1 416 ? 24.146 -9.840 12.014 1.00 39.72 416 LEU A N 1
ATOM 3288 C CA . LEU A 1 416 ? 24.968 -8.625 11.873 1.00 39.72 416 LEU A CA 1
ATOM 3289 C C . LEU A 1 416 ? 24.410 -7.631 10.845 1.00 39.72 416 LEU A C 1
ATOM 3291 O O . LEU A 1 416 ? 24.641 -6.429 10.948 1.00 39.72 416 LEU A O 1
ATOM 3295 N N . GLN A 1 417 ? 23.660 -8.131 9.867 1.00 46.94 417 GLN A N 1
ATOM 3296 C CA . GLN A 1 417 ? 23.057 -7.351 8.783 1.00 46.94 417 GLN A CA 1
ATOM 3297 C C . GLN A 1 417 ? 21.776 -6.652 9.240 1.00 46.94 417 GLN A C 1
ATOM 3299 O O . GLN A 1 417 ? 21.445 -5.537 8.843 1.00 46.94 417 GLN A O 1
ATOM 3304 N N . THR A 1 418 ? 21.073 -7.300 10.154 1.00 42.53 418 THR A N 1
ATOM 3305 C CA . THR A 1 418 ? 19.781 -6.848 10.636 1.00 42.53 418 THR A CA 1
ATOM 3306 C C . THR A 1 418 ? 19.825 -5.497 11.392 1.00 42.53 418 THR A C 1
ATOM 3308 O O . THR A 1 418 ? 19.031 -4.608 11.059 1.00 42.53 418 THR A O 1
ATOM 3311 N N . PRO A 1 419 ? 20.772 -5.243 12.322 1.00 38.72 419 PRO A N 1
ATOM 3312 C CA . PRO A 1 419 ? 20.921 -3.929 12.955 1.00 38.72 419 PRO A CA 1
ATOM 3313 C C . PRO A 1 419 ? 21.228 -2.797 11.962 1.00 38.72 419 PRO A C 1
ATOM 3315 O O . PRO A 1 419 ? 20.848 -1.653 12.201 1.00 38.72 419 PRO A O 1
ATOM 3318 N N . GLN A 1 420 ? 21.868 -3.099 10.827 1.00 45.72 420 GLN A N 1
ATOM 3319 C CA . GLN A 1 420 ? 22.194 -2.116 9.786 1.00 45.72 420 GLN A CA 1
ATOM 3320 C C . GLN A 1 420 ? 20.947 -1.693 8.997 1.00 45.72 420 GLN A C 1
ATOM 3322 O O . GLN A 1 420 ? 20.759 -0.501 8.744 1.00 45.72 420 GLN A O 1
ATOM 3327 N N . VAL A 1 421 ? 20.035 -2.633 8.705 1.00 46.53 421 VAL A N 1
ATOM 3328 C CA . VAL A 1 421 ? 18.705 -2.285 8.168 1.00 46.53 421 VAL A CA 1
ATOM 3329 C C . VAL A 1 421 ? 17.945 -1.414 9.166 1.00 46.53 421 VAL A C 1
ATOM 3331 O O . VAL A 1 421 ? 17.329 -0.423 8.774 1.00 46.53 421 VAL A O 1
ATOM 3334 N N . MET A 1 422 ? 18.012 -1.743 10.460 1.00 44.41 422 MET A N 1
ATOM 3335 C CA . MET A 1 422 ? 17.324 -0.984 11.507 1.00 44.41 422 MET A CA 1
ATOM 3336 C C . MET A 1 422 ? 17.865 0.429 11.707 1.00 44.41 422 MET A C 1
ATOM 3338 O O . MET A 1 422 ? 17.077 1.366 11.835 1.00 44.41 422 MET A O 1
ATOM 3342 N N . LYS A 1 423 ? 19.185 0.613 11.655 1.00 45.50 423 LYS A N 1
ATOM 3343 C CA . LYS A 1 423 ? 19.823 1.935 11.677 1.00 45.50 423 LYS A CA 1
ATOM 3344 C C . LYS A 1 423 ? 19.333 2.804 10.517 1.00 45.50 423 LYS A C 1
ATOM 3346 O O . LYS A 1 423 ? 18.883 3.922 10.748 1.00 45.50 423 LYS A O 1
ATOM 3351 N N . ALA A 1 424 ? 19.301 2.264 9.298 1.00 45.81 424 ALA A N 1
ATOM 3352 C CA . ALA A 1 424 ? 18.779 2.981 8.135 1.00 45.81 424 ALA A CA 1
ATOM 3353 C C . ALA A 1 424 ? 17.284 3.336 8.285 1.00 45.81 424 ALA A C 1
ATOM 3355 O O . ALA A 1 424 ? 16.862 4.426 7.900 1.00 45.81 424 ALA A O 1
ATOM 3356 N N . VAL A 1 425 ? 16.469 2.456 8.891 1.00 44.88 425 VAL A N 1
ATOM 3357 C CA . VAL A 1 425 ? 15.059 2.753 9.223 1.00 44.88 425 VAL A CA 1
ATOM 3358 C C . VAL A 1 425 ? 14.957 3.986 10.129 1.00 44.88 425 VAL A C 1
ATOM 3360 O O . VAL A 1 425 ? 14.165 4.883 9.842 1.00 44.88 425 VAL A O 1
ATOM 3363 N N . LEU A 1 426 ? 15.764 4.038 11.191 1.00 40.34 426 LEU A N 1
ATOM 3364 C CA . LEU A 1 426 ? 15.754 5.119 12.180 1.00 40.34 426 LEU A CA 1
ATOM 3365 C C . LEU A 1 426 ? 16.305 6.438 11.610 1.00 40.34 426 LEU A C 1
ATOM 3367 O O . LEU A 1 426 ? 15.720 7.499 11.825 1.00 40.34 426 LEU A O 1
ATOM 3371 N N . GLU A 1 427 ? 17.374 6.382 10.815 1.00 43.44 427 GLU A N 1
ATOM 3372 C CA . GLU A 1 427 ? 17.955 7.557 10.153 1.00 43.44 427 GLU A CA 1
ATOM 3373 C C . GLU A 1 427 ? 16.999 8.184 9.129 1.00 43.44 427 GLU A C 1
ATOM 3375 O O . GLU A 1 427 ? 16.918 9.410 9.020 1.00 43.44 427 GLU A O 1
ATOM 3380 N N . HIS A 1 428 ? 16.234 7.366 8.400 1.00 42.66 428 HIS A N 1
ATOM 3381 C CA . HIS A 1 428 ? 15.214 7.860 7.475 1.00 42.66 428 HIS A CA 1
ATOM 3382 C C . HIS A 1 428 ? 13.995 8.447 8.196 1.00 42.66 428 HIS A C 1
ATOM 3384 O O . HIS A 1 428 ? 13.493 9.485 7.762 1.00 42.66 428 HIS A O 1
ATOM 3390 N N . ALA A 1 429 ? 13.568 7.856 9.318 1.00 37.34 429 ALA A N 1
ATOM 3391 C CA . ALA A 1 429 ? 12.514 8.417 10.167 1.00 37.34 429 ALA A CA 1
ATOM 3392 C C . ALA A 1 429 ? 12.911 9.792 10.742 1.00 37.34 429 ALA A C 1
ATOM 3394 O O . ALA A 1 429 ? 12.096 10.715 10.776 1.00 37.34 429 ALA A O 1
ATOM 3395 N N . GLY A 1 430 ? 14.188 9.971 11.099 1.00 32.62 430 GLY A N 1
ATOM 3396 C CA . GLY A 1 430 ? 14.727 11.244 11.580 1.00 32.62 430 GLY A CA 1
ATOM 3397 C C . GLY A 1 430 ? 14.642 12.390 10.564 1.00 32.62 430 GLY A C 1
ATOM 3398 O O . GLY A 1 430 ? 14.374 13.520 10.964 1.00 32.62 430 GLY A O 1
ATOM 3399 N N . ARG A 1 431 ? 14.801 12.117 9.257 1.00 38.91 431 ARG A N 1
ATOM 3400 C CA . ARG A 1 431 ? 14.816 13.138 8.181 1.00 38.91 431 ARG A CA 1
ATOM 3401 C C . ARG A 1 431 ? 13.445 13.756 7.869 1.00 38.91 431 ARG A C 1
ATOM 3403 O O . ARG A 1 431 ? 13.398 14.805 7.237 1.00 38.91 431 ARG A O 1
ATOM 3410 N N . ALA A 1 432 ? 12.346 13.127 8.288 1.00 33.06 432 ALA A N 1
ATOM 3411 C CA . ALA A 1 432 ? 10.981 13.540 7.938 1.00 33.06 432 ALA A CA 1
ATOM 3412 C C . ALA A 1 432 ? 10.289 14.420 9.000 1.00 33.06 432 ALA A C 1
ATOM 3414 O O . ALA A 1 432 ? 9.215 14.960 8.744 1.00 33.06 432 ALA A O 1
ATOM 3415 N N . SER A 1 433 ? 10.895 14.594 10.181 1.00 36.56 433 SER A N 1
ATOM 3416 C CA . SER A 1 433 ? 10.381 15.441 11.263 1.00 36.56 433 SER A CA 1
ATOM 3417 C C . SER A 1 433 ? 11.454 16.446 11.694 1.00 36.56 433 SER A C 1
ATOM 3419 O O . SER A 1 433 ? 12.447 16.046 12.308 1.00 36.56 433 SER A O 1
ATOM 3421 N N . PRO A 1 434 ? 11.276 17.757 11.433 1.00 39.53 434 PRO A N 1
ATOM 3422 C CA . PRO A 1 434 ? 12.248 18.783 11.809 1.00 39.53 434 PRO A CA 1
ATOM 3423 C C . PRO A 1 434 ? 12.556 18.817 13.311 1.00 39.53 434 PRO A C 1
ATOM 3425 O O . PRO A 1 434 ? 13.683 19.124 13.682 1.00 39.53 434 PRO A O 1
ATOM 3428 N N . LYS A 1 435 ? 11.594 18.455 14.175 1.00 39.47 435 LYS A N 1
ATOM 3429 C CA . LYS A 1 435 ? 11.766 18.400 15.640 1.00 39.47 435 LYS A CA 1
ATOM 3430 C C . LYS A 1 435 ? 12.605 17.197 16.087 1.00 39.47 435 LYS A C 1
ATOM 3432 O O . LYS A 1 435 ? 13.479 17.364 16.930 1.00 39.47 435 LYS A O 1
ATOM 3437 N N . ILE A 1 436 ? 12.422 16.027 15.466 1.00 40.62 436 ILE A N 1
ATOM 3438 C CA . ILE A 1 436 ? 13.266 14.840 15.704 1.00 40.62 436 ILE A CA 1
ATOM 3439 C C . ILE A 1 436 ? 14.653 15.044 15.085 1.00 40.62 436 ILE A C 1
ATOM 3441 O O . ILE A 1 436 ? 15.651 14.707 15.708 1.00 40.62 436 ILE A O 1
ATOM 3445 N N . THR A 1 437 ? 14.754 15.685 13.915 1.00 40.59 437 THR A N 1
ATOM 3446 C CA . THR A 1 437 ? 16.037 16.152 13.364 1.00 40.59 437 THR A CA 1
ATOM 3447 C C . THR A 1 437 ? 16.729 17.125 14.321 1.00 40.59 437 THR A C 1
ATOM 3449 O O . THR A 1 437 ? 17.940 17.032 14.479 1.00 40.59 437 THR A O 1
ATOM 3452 N N . LEU A 1 438 ? 16.001 18.045 14.970 1.00 40.97 438 LEU A N 1
ATOM 3453 C CA . LEU A 1 438 ? 16.569 18.976 15.953 1.00 40.97 438 LEU A CA 1
ATOM 3454 C C . LEU A 1 438 ? 17.026 18.249 17.223 1.00 40.97 438 LEU A C 1
ATOM 3456 O O . LEU A 1 438 ? 18.090 18.566 17.740 1.00 40.97 438 LEU A O 1
ATOM 3460 N N . ALA A 1 439 ? 16.268 17.254 17.689 1.00 40.41 439 ALA A N 1
ATOM 3461 C CA . ALA A 1 439 ? 16.621 16.420 18.835 1.00 40.41 439 ALA A CA 1
ATOM 3462 C C . ALA A 1 439 ? 17.814 15.496 18.537 1.00 40.41 439 ALA A C 1
ATOM 3464 O O . ALA A 1 439 ? 18.716 15.392 19.357 1.00 40.41 439 ALA A O 1
ATOM 3465 N N . LEU A 1 440 ? 17.887 14.900 17.341 1.00 39.69 440 LEU A N 1
ATOM 3466 C CA . LEU A 1 440 ? 19.019 14.090 16.875 1.00 39.69 440 LEU A CA 1
ATOM 3467 C C . LEU A 1 440 ? 20.247 14.945 16.530 1.00 39.69 440 LEU A C 1
ATOM 3469 O O . LEU A 1 440 ? 21.368 14.520 16.786 1.00 39.69 440 LEU A O 1
ATOM 3473 N N . LYS A 1 441 ? 20.072 16.168 16.006 1.00 42.91 441 LYS A N 1
ATOM 3474 C CA . LYS A 1 441 ? 21.157 17.160 15.879 1.00 42.91 441 LYS A CA 1
ATOM 3475 C C . LYS A 1 441 ? 21.617 17.648 17.246 1.00 42.91 441 LYS A C 1
ATOM 3477 O O . LYS A 1 441 ? 22.813 17.819 17.430 1.00 42.91 441 LYS A O 1
ATOM 3482 N N . GLY A 1 442 ? 20.699 17.848 18.188 1.00 39.84 442 GLY A N 1
ATOM 3483 C CA . GLY A 1 442 ? 20.983 18.184 19.581 1.00 39.84 442 GLY A CA 1
ATOM 3484 C C . GLY A 1 442 ? 21.766 17.072 20.266 1.00 39.84 442 GLY A C 1
ATOM 3485 O O . GLY A 1 442 ? 22.822 17.341 20.816 1.00 39.84 442 GLY A O 1
ATOM 3486 N N . ALA A 1 443 ? 21.334 15.818 20.127 1.00 40.41 443 ALA A N 1
ATOM 3487 C CA . ALA A 1 443 ? 22.047 14.638 20.602 1.00 40.41 443 ALA A CA 1
ATOM 3488 C C . ALA A 1 443 ? 23.397 14.464 19.891 1.00 40.41 443 ALA A C 1
ATOM 3490 O O . ALA A 1 443 ? 24.389 14.169 20.542 1.00 40.41 443 ALA A O 1
ATOM 3491 N N . GLY A 1 444 ? 23.477 14.723 18.584 1.00 39.59 444 GLY A N 1
ATOM 3492 C CA . GLY A 1 444 ? 24.725 14.705 17.820 1.00 39.59 444 GLY A CA 1
ATOM 3493 C C . GLY A 1 444 ? 25.704 15.811 18.230 1.00 39.59 444 GLY A C 1
ATOM 3494 O O . GLY A 1 444 ? 26.901 15.557 18.312 1.00 39.59 444 GLY A O 1
ATOM 3495 N N . MET A 1 445 ? 25.221 17.020 18.537 1.00 41.97 445 MET A N 1
ATOM 3496 C CA . MET A 1 445 ? 26.022 18.118 19.096 1.00 41.97 445 MET A CA 1
ATOM 3497 C C . MET A 1 445 ? 26.438 17.827 20.540 1.00 41.97 445 MET A C 1
ATOM 3499 O O . MET A 1 445 ? 27.590 18.059 20.891 1.00 41.97 445 MET A O 1
ATOM 3503 N N . LEU A 1 446 ? 25.549 17.238 21.344 1.00 41.53 446 LEU A N 1
ATOM 3504 C CA . LEU A 1 446 ? 25.847 16.763 22.692 1.00 41.53 446 LEU A CA 1
ATOM 3505 C C . LEU A 1 446 ? 26.923 15.669 22.650 1.00 41.53 446 LEU A C 1
ATOM 3507 O O . LEU A 1 446 ? 27.868 15.736 23.417 1.00 41.53 446 LEU A O 1
ATOM 3511 N N . CYS A 1 447 ? 26.854 14.722 21.707 1.00 44.28 447 CYS A N 1
ATOM 3512 C CA . CYS A 1 447 ? 27.875 13.689 21.502 1.00 44.28 447 CYS A CA 1
ATOM 3513 C C . CYS A 1 447 ? 29.217 14.296 21.066 1.00 44.28 447 CYS A C 1
ATOM 3515 O O . CYS A 1 447 ? 30.258 13.942 21.614 1.00 44.28 447 CYS A O 1
ATOM 3517 N N . LYS A 1 448 ? 29.197 15.257 20.132 1.00 45.66 448 LYS A N 1
ATOM 3518 C CA . LYS A 1 448 ? 30.395 15.991 19.691 1.00 45.66 448 LYS A CA 1
ATOM 3519 C C . LYS A 1 448 ? 31.019 16.852 20.791 1.00 45.66 448 LYS A C 1
ATOM 3521 O O . LYS A 1 448 ? 32.210 17.114 20.711 1.00 45.66 448 LYS A O 1
ATOM 3526 N N . ALA A 1 449 ? 30.251 17.272 21.796 1.00 42.81 449 ALA A N 1
ATOM 3527 C CA . ALA A 1 449 ? 30.749 18.001 22.962 1.00 42.81 449 ALA A CA 1
ATOM 3528 C C . ALA A 1 449 ? 31.191 17.053 24.097 1.00 42.81 449 ALA A C 1
ATOM 3530 O O . ALA A 1 449 ? 32.197 17.298 24.756 1.00 42.81 449 ALA A O 1
ATOM 3531 N N . LEU A 1 450 ? 30.478 15.942 24.303 1.00 48.97 450 LEU A N 1
ATOM 3532 C CA . LEU A 1 450 ? 30.760 14.953 25.344 1.00 48.97 450 LEU A CA 1
ATOM 3533 C C . LEU A 1 450 ? 32.066 14.208 25.097 1.00 48.97 450 LEU A C 1
ATOM 3535 O O . LEU A 1 450 ? 32.791 13.976 26.054 1.00 48.97 450 LEU A O 1
ATOM 3539 N N . VAL A 1 451 ? 32.407 13.871 23.851 1.00 51.41 451 VAL A N 1
ATOM 3540 C CA . VAL A 1 451 ? 33.681 13.201 23.536 1.00 51.41 451 VAL A CA 1
ATOM 3541 C C . VAL A 1 451 ? 34.897 14.052 23.954 1.00 51.41 451 VAL A C 1
ATOM 3543 O O . VAL A 1 451 ? 35.673 13.569 24.777 1.00 51.41 451 VAL A O 1
ATOM 3546 N N . PRO A 1 452 ? 35.066 15.312 23.503 1.00 46.31 452 PRO A N 1
ATOM 3547 C CA . PRO A 1 452 ? 36.187 16.146 23.936 1.00 46.31 452 PRO A CA 1
ATOM 3548 C C . PRO A 1 452 ? 36.136 16.490 25.427 1.00 46.31 452 PRO A C 1
ATOM 3550 O O . PRO A 1 452 ? 37.187 16.515 26.059 1.00 46.31 452 PRO A O 1
ATOM 3553 N N . MET A 1 453 ? 34.952 16.675 26.026 1.00 46.50 453 MET A N 1
ATOM 3554 C CA . MET A 1 453 ? 34.841 16.849 27.483 1.00 46.50 453 MET A CA 1
ATOM 3555 C C . MET A 1 453 ? 35.288 15.601 28.251 1.00 46.50 453 MET A C 1
ATOM 3557 O O . MET A 1 453 ? 35.954 15.723 29.271 1.00 46.50 453 MET A O 1
ATOM 3561 N N . SER A 1 454 ? 34.975 14.403 27.758 1.00 57.34 454 SER A N 1
ATOM 3562 C CA . SER A 1 454 ? 35.380 13.141 28.390 1.00 57.34 454 SER A CA 1
ATOM 3563 C C . SER A 1 454 ? 36.884 12.924 28.275 1.00 57.34 454 SER A C 1
ATOM 3565 O O . SER A 1 454 ? 37.513 12.510 29.247 1.00 57.34 454 SER A O 1
ATOM 3567 N N . VAL A 1 455 ? 37.472 13.246 27.117 1.00 55.34 455 VAL A N 1
ATOM 3568 C CA . VAL A 1 455 ? 38.928 13.204 26.905 1.00 55.34 455 VAL A CA 1
ATOM 3569 C C . VAL A 1 455 ? 39.621 14.216 27.816 1.00 55.34 455 VAL A C 1
ATOM 3571 O O . VAL A 1 455 ? 40.511 13.838 28.570 1.00 55.34 455 VAL A O 1
ATOM 3574 N N . ALA A 1 456 ? 39.169 15.473 27.827 1.00 50.19 456 ALA A N 1
ATOM 3575 C CA . ALA A 1 456 ? 39.734 16.513 28.682 1.00 50.19 456 ALA A CA 1
ATOM 3576 C C . ALA A 1 456 ? 39.638 16.144 30.169 1.00 50.19 456 ALA A C 1
ATOM 3578 O O . ALA A 1 456 ? 40.618 16.272 30.893 1.00 50.19 456 ALA A O 1
ATOM 3579 N N . ASN A 1 457 ? 38.498 15.617 30.623 1.00 54.94 457 ASN A N 1
ATOM 3580 C CA . ASN A 1 457 ? 38.311 15.258 32.028 1.00 54.94 457 ASN A CA 1
ATOM 3581 C C . ASN A 1 457 ? 39.103 13.997 32.426 1.00 54.94 457 ASN A C 1
ATOM 3583 O O . ASN A 1 457 ? 39.588 13.915 33.553 1.00 54.94 457 ASN A O 1
ATOM 3587 N N . SER A 1 458 ? 39.289 13.042 31.506 1.00 61.78 458 SER A N 1
ATOM 3588 C CA . SER A 1 458 ? 40.185 11.890 31.714 1.00 61.78 458 SER A CA 1
ATOM 3589 C C . SER A 1 458 ? 41.639 12.355 31.846 1.00 61.78 458 SER A C 1
ATOM 3591 O O . SER A 1 458 ? 42.336 11.943 32.765 1.00 61.78 458 SER A O 1
ATOM 3593 N N . LEU A 1 459 ? 42.078 13.279 30.986 1.00 52.28 459 LEU A N 1
ATOM 3594 C CA . LEU A 1 459 ? 43.443 13.814 31.003 1.00 52.28 459 LEU A CA 1
ATOM 3595 C C . LEU A 1 459 ? 43.714 14.704 32.219 1.00 52.28 459 LEU A C 1
ATOM 3597 O O . LEU A 1 459 ? 44.779 14.599 32.816 1.00 52.28 459 LEU A O 1
ATOM 3601 N N . VAL A 1 460 ? 42.744 15.521 32.636 1.00 51.53 460 VAL A N 1
ATOM 3602 C CA . VAL A 1 460 ? 42.824 16.274 33.896 1.00 51.53 460 VAL A CA 1
ATOM 3603 C C . VAL A 1 460 ? 42.894 15.315 35.083 1.00 51.53 460 VAL A C 1
ATOM 3605 O O . VAL A 1 460 ? 43.727 15.523 35.956 1.00 51.53 460 VAL A O 1
ATOM 3608 N N . SER A 1 461 ? 42.094 14.240 35.093 1.00 62.78 461 SER A N 1
ATOM 3609 C CA . SER A 1 461 ? 42.122 13.232 36.166 1.00 62.78 461 SER A CA 1
ATOM 3610 C C . SER A 1 461 ? 43.492 12.556 36.281 1.00 62.78 461 SER A C 1
ATOM 3612 O O . SER A 1 461 ? 44.000 12.427 37.390 1.00 62.78 461 SER A O 1
ATOM 3614 N N . VAL A 1 462 ? 44.124 12.214 35.151 1.00 60.78 462 VAL A N 1
ATOM 3615 C CA . VAL A 1 462 ? 45.499 11.678 35.104 1.00 60.78 462 VAL A CA 1
ATOM 3616 C C . VAL A 1 462 ? 46.524 12.719 35.560 1.00 60.78 462 VAL A C 1
ATOM 3618 O O . VAL A 1 462 ? 47.410 12.408 36.350 1.00 60.78 462 VAL A O 1
ATOM 3621 N N . ALA A 1 463 ? 46.397 13.970 35.111 1.00 52.00 463 ALA A N 1
ATOM 3622 C CA . ALA A 1 463 ? 47.355 15.031 35.420 1.00 52.00 463 ALA A CA 1
ATOM 3623 C C . ALA A 1 463 ? 47.397 15.394 36.915 1.00 52.00 463 ALA A C 1
ATOM 3625 O O . ALA A 1 463 ? 48.476 15.688 37.442 1.00 52.00 463 ALA A O 1
ATOM 3626 N N . ILE A 1 464 ? 46.238 15.360 37.587 1.00 62.66 464 ILE A N 1
ATOM 3627 C CA . ILE A 1 464 ? 46.096 15.686 39.016 1.00 62.66 464 ILE A CA 1
ATOM 3628 C C . ILE A 1 464 ? 46.196 14.462 39.935 1.00 62.66 464 ILE A C 1
ATOM 3630 O O . ILE A 1 464 ? 46.153 14.620 41.157 1.00 62.66 464 ILE A O 1
ATOM 3634 N N . ALA A 1 465 ? 46.289 13.247 39.386 1.00 68.44 465 ALA A N 1
ATOM 3635 C CA . ALA A 1 465 ? 46.415 12.045 40.194 1.00 68.44 465 ALA A CA 1
ATOM 3636 C C . ALA A 1 465 ? 47.761 12.036 40.947 1.00 68.44 465 ALA A C 1
ATOM 3638 O O . ALA A 1 465 ? 48.794 12.361 40.353 1.00 68.44 465 ALA A O 1
ATOM 3639 N N . PRO A 1 466 ? 47.776 11.643 42.238 1.00 70.19 466 PRO A N 1
ATOM 3640 C CA . PRO A 1 466 ? 49.016 11.473 42.998 1.00 70.19 466 PRO A CA 1
ATOM 3641 C C . PRO A 1 466 ? 49.963 10.457 42.353 1.00 70.19 466 PRO A C 1
ATOM 3643 O O . PRO A 1 466 ? 51.176 10.630 42.404 1.00 70.19 466 PRO A O 1
ATOM 3646 N N . ASP A 1 467 ? 49.387 9.430 41.726 1.00 72.50 467 ASP A N 1
ATOM 3647 C CA . ASP A 1 467 ? 50.079 8.436 40.918 1.00 72.50 467 ASP A CA 1
ATOM 3648 C C . ASP A 1 467 ? 49.357 8.327 39.570 1.00 72.50 467 ASP A C 1
ATOM 3650 O O . ASP A 1 467 ? 48.197 7.909 39.499 1.00 72.50 467 ASP A O 1
ATOM 3654 N N . TRP A 1 468 ? 49.997 8.826 38.514 1.00 61.47 468 TRP A N 1
ATOM 3655 C CA . TRP A 1 468 ? 49.356 9.035 37.215 1.00 61.47 468 TRP A CA 1
ATOM 3656 C C . TRP A 1 468 ? 49.289 7.755 36.379 1.00 61.47 468 TRP A C 1
ATOM 3658 O O . TRP A 1 468 ? 48.403 7.642 35.536 1.00 61.47 468 TRP A O 1
ATOM 3668 N N . ASP A 1 469 ? 50.188 6.798 36.613 1.00 53.38 469 ASP A N 1
ATOM 3669 C CA . ASP A 1 469 ? 50.302 5.576 35.811 1.00 53.38 469 ASP A CA 1
ATOM 3670 C C . ASP A 1 469 ? 49.114 4.613 36.063 1.00 53.38 469 ASP A C 1
ATOM 3672 O O . ASP A 1 469 ? 48.431 4.229 35.105 1.00 53.38 469 ASP A O 1
ATOM 3676 N N . PRO A 1 470 ? 48.710 4.333 37.325 1.00 64.44 470 PRO A N 1
ATOM 3677 C CA . PRO A 1 470 ? 47.491 3.568 37.603 1.00 64.44 470 PRO A CA 1
ATOM 3678 C C . PRO A 1 470 ? 46.220 4.285 37.136 1.00 64.44 470 PRO A C 1
ATOM 3680 O O . PRO A 1 470 ? 45.292 3.643 36.645 1.00 64.44 470 PRO A O 1
ATOM 3683 N N . GLU A 1 471 ? 46.177 5.616 37.260 1.00 68.31 471 GLU A N 1
ATOM 3684 C CA . GLU A 1 471 ? 45.032 6.415 36.817 1.00 68.31 471 GLU A CA 1
ATOM 3685 C C . GLU A 1 471 ? 44.892 6.370 35.293 1.00 68.31 471 GLU A C 1
ATOM 3687 O O . GLU A 1 471 ? 43.795 6.163 34.779 1.00 68.31 471 GLU A O 1
ATOM 3692 N N . LEU A 1 472 ? 45.991 6.513 34.549 1.00 61.41 472 LEU A N 1
ATOM 3693 C CA . LEU A 1 472 ? 45.976 6.423 33.093 1.00 61.41 472 LEU A CA 1
ATOM 3694 C C . LEU A 1 472 ? 45.507 5.039 32.638 1.00 61.41 472 LEU A C 1
ATOM 3696 O O . LEU A 1 472 ? 44.642 4.946 31.762 1.00 61.41 472 LEU A O 1
ATOM 3700 N N . ALA A 1 473 ? 46.011 3.975 33.267 1.00 63.41 473 ALA A N 1
ATOM 3701 C CA . ALA A 1 473 ? 45.574 2.610 32.997 1.00 63.41 473 ALA A CA 1
ATOM 3702 C C . ALA A 1 473 ? 44.074 2.412 33.292 1.00 63.41 473 ALA A C 1
ATOM 3704 O O . ALA A 1 473 ? 43.368 1.771 32.506 1.00 63.41 473 ALA A O 1
ATOM 3705 N N . GLU A 1 474 ? 43.556 2.996 34.377 1.00 70.19 474 GLU A N 1
ATOM 3706 C CA . GLU A 1 474 ? 42.133 2.952 34.729 1.00 70.19 474 GLU A CA 1
ATOM 3707 C C . GLU A 1 474 ? 41.267 3.679 33.690 1.00 70.19 474 GLU A C 1
ATOM 3709 O O . GLU A 1 474 ? 40.294 3.102 33.188 1.00 70.19 474 GLU A O 1
ATOM 3714 N N . GLN A 1 475 ? 41.655 4.899 33.298 1.00 71.38 475 GLN A N 1
ATOM 3715 C CA . GLN A 1 475 ? 40.968 5.669 32.260 1.00 71.38 475 GLN A CA 1
ATOM 3716 C C . GLN A 1 475 ? 40.975 4.900 30.929 1.00 71.38 475 GLN A C 1
ATOM 3718 O O . GLN A 1 475 ? 39.915 4.623 30.365 1.00 71.38 475 GLN A O 1
ATOM 3723 N N . MET A 1 476 ? 42.137 4.448 30.451 1.00 63.06 476 MET A N 1
ATOM 3724 C CA . MET A 1 476 ? 42.243 3.691 29.195 1.00 63.06 476 MET A CA 1
ATOM 3725 C C . MET A 1 476 ? 41.437 2.388 29.225 1.00 63.06 476 MET A C 1
ATOM 3727 O O . MET A 1 476 ? 40.787 2.037 28.236 1.00 63.06 476 MET A O 1
ATOM 3731 N N . SER A 1 477 ? 41.419 1.691 30.363 1.00 65.31 477 SER A N 1
ATOM 3732 C CA . SER A 1 477 ? 40.629 0.475 30.555 1.00 65.31 477 SER A CA 1
ATOM 3733 C C . SER A 1 477 ? 39.122 0.744 30.511 1.00 65.31 477 SER A C 1
ATOM 3735 O O . SER A 1 477 ? 38.376 -0.052 29.934 1.00 65.31 477 SER A O 1
ATOM 3737 N N . ALA A 1 478 ? 38.656 1.858 31.083 1.00 66.75 478 ALA A N 1
ATOM 3738 C CA . ALA A 1 478 ? 37.247 2.251 31.059 1.00 66.75 478 ALA A CA 1
ATOM 3739 C C . ALA A 1 478 ? 36.773 2.588 29.635 1.00 66.75 478 ALA A C 1
ATOM 3741 O O . ALA A 1 478 ? 35.737 2.080 29.193 1.00 66.75 478 ALA A O 1
ATOM 3742 N N . TRP A 1 479 ? 37.568 3.360 28.887 1.00 63.94 479 TRP A N 1
ATOM 3743 C CA . TRP A 1 479 ? 37.303 3.662 27.477 1.00 63.94 479 TRP A CA 1
ATOM 3744 C C . TRP A 1 479 ? 37.307 2.390 26.622 1.00 63.94 479 TRP A C 1
ATOM 3746 O O . TRP A 1 479 ? 36.351 2.129 25.894 1.00 63.94 479 TRP A O 1
ATOM 3756 N N . SER A 1 480 ? 38.329 1.545 26.773 1.00 58.75 480 SER A N 1
ATOM 3757 C CA . SER A 1 480 ? 38.471 0.302 26.005 1.00 58.75 480 SER A CA 1
ATOM 3758 C C . SER A 1 480 ? 37.324 -0.678 26.262 1.00 58.75 480 SER A C 1
ATOM 3760 O O . SER A 1 480 ? 36.784 -1.271 25.325 1.00 58.75 480 SER A O 1
ATOM 3762 N N . ARG A 1 481 ? 36.889 -0.832 27.521 1.00 59.38 481 ARG A N 1
ATOM 3763 C CA . ARG A 1 481 ? 35.751 -1.696 27.885 1.00 59.38 481 ARG A CA 1
ATOM 3764 C C . ARG A 1 481 ? 34.428 -1.171 27.340 1.00 59.38 481 ARG A C 1
ATOM 3766 O O . ARG A 1 481 ? 33.611 -1.952 26.858 1.00 59.38 481 ARG A O 1
ATOM 3773 N N . ALA A 1 482 ? 34.212 0.137 27.371 1.00 59.78 482 ALA A N 1
ATOM 3774 C CA . ALA A 1 482 ? 33.009 0.733 26.804 1.00 59.78 482 ALA A CA 1
ATOM 3775 C C . ALA A 1 482 ? 32.956 0.639 25.273 1.00 59.78 482 ALA A C 1
ATOM 3777 O O . ALA A 1 482 ? 31.911 0.317 24.706 1.00 59.78 482 ALA A O 1
ATOM 3778 N N . ILE A 1 483 ? 34.089 0.868 24.605 1.00 56.34 483 ILE A N 1
ATOM 3779 C CA . ILE A 1 483 ? 34.193 0.776 23.146 1.00 56.34 483 ILE A CA 1
ATOM 3780 C C . ILE A 1 483 ? 33.988 -0.673 22.684 1.00 56.34 483 ILE A C 1
ATOM 3782 O O . ILE A 1 483 ? 33.193 -0.933 21.781 1.00 56.34 483 ILE A O 1
ATOM 3786 N N . SER A 1 484 ? 34.659 -1.631 23.329 1.00 52.69 484 SER A N 1
ATOM 3787 C CA . SER A 1 484 ? 34.572 -3.051 22.960 1.00 52.69 484 SER A CA 1
ATOM 3788 C C . SER A 1 484 ? 33.203 -3.670 23.259 1.00 52.69 484 SER A C 1
ATOM 3790 O O . SER A 1 484 ? 32.714 -4.477 22.469 1.00 52.69 484 SER A O 1
ATOM 3792 N N . SER A 1 485 ? 32.548 -3.280 24.357 1.00 58.53 485 SER A N 1
ATOM 3793 C CA . SER A 1 485 ? 31.275 -3.888 24.774 1.00 58.53 485 SER A CA 1
ATOM 3794 C C . SER A 1 485 ? 30.030 -3.301 24.103 1.00 58.53 485 SER A C 1
ATOM 3796 O O . SER A 1 485 ? 28.963 -3.908 24.201 1.00 58.53 485 SER A O 1
ATOM 3798 N N . ARG A 1 486 ? 30.123 -2.137 23.436 1.00 50.53 486 ARG A N 1
ATOM 3799 C CA . ARG A 1 486 ? 28.979 -1.406 22.835 1.00 50.53 486 ARG A CA 1
ATOM 3800 C C . ARG A 1 486 ? 27.797 -1.202 23.794 1.00 50.53 486 ARG A C 1
ATOM 3802 O O . ARG A 1 486 ? 26.656 -1.028 23.369 1.00 50.53 486 ARG A O 1
ATOM 3809 N N . SER A 1 487 ? 28.051 -1.245 25.096 1.00 50.16 487 SER A N 1
ATOM 3810 C CA . SER A 1 487 ? 27.042 -1.097 26.134 1.00 50.16 487 SER A CA 1
ATOM 3811 C C . SER A 1 487 ? 27.641 -0.325 27.297 1.00 50.16 487 SER A C 1
ATOM 3813 O O . SER A 1 487 ? 28.834 -0.431 27.568 1.00 50.16 487 SER A O 1
ATOM 3815 N N . LEU A 1 488 ? 26.808 0.446 27.997 1.00 47.59 488 LEU A N 1
ATOM 3816 C CA . LEU A 1 488 ? 27.237 1.042 29.255 1.00 47.59 488 LEU A CA 1
ATOM 3817 C C . LEU A 1 488 ? 27.610 -0.103 30.209 1.00 47.59 488 LEU A C 1
ATOM 3819 O O . LEU A 1 488 ? 26.769 -0.987 30.409 1.00 47.59 488 LEU A O 1
ATOM 3823 N N . PRO A 1 489 ? 28.827 -0.124 30.778 1.00 47.78 489 PRO A N 1
ATOM 3824 C CA . PRO A 1 489 ? 29.259 -1.208 31.649 1.00 47.78 489 PRO A CA 1
ATOM 3825 C C . PRO A 1 489 ? 28.283 -1.343 32.826 1.00 47.78 489 PRO A C 1
ATOM 3827 O O . PRO A 1 489 ? 28.188 -0.466 33.681 1.00 47.78 489 PRO A O 1
ATOM 3830 N N . ARG A 1 490 ? 27.502 -2.433 32.826 1.00 43.38 490 ARG A N 1
ATOM 3831 C CA . ARG A 1 490 ? 26.475 -2.739 33.840 1.00 43.38 490 ARG A CA 1
ATOM 3832 C C . ARG A 1 490 ? 27.028 -3.461 35.069 1.00 43.38 490 ARG A C 1
ATOM 3834 O O . ARG A 1 490 ? 26.291 -3.655 36.031 1.00 43.38 490 ARG A O 1
ATOM 3841 N N . GLU A 1 491 ? 28.301 -3.840 35.056 1.00 41.06 491 GLU A N 1
ATOM 3842 C CA . GLU A 1 491 ? 28.973 -4.437 36.209 1.00 41.06 491 GLU A CA 1
ATOM 3843 C C . GLU A 1 491 ? 29.618 -3.339 37.064 1.00 41.06 491 GLU A C 1
ATOM 3845 O O . GLU A 1 491 ? 30.246 -2.418 36.540 1.00 41.06 491 GLU A O 1
ATOM 3850 N N . GLY A 1 492 ? 29.418 -3.419 38.384 1.00 37.78 492 GLY A N 1
ATOM 3851 C CA . GLY A 1 492 ? 29.550 -2.337 39.374 1.00 37.78 492 GLY A CA 1
ATOM 3852 C C . GLY A 1 492 ? 30.919 -1.670 39.574 1.00 37.78 492 GLY A C 1
ATOM 3853 O O . GLY A 1 492 ? 31.104 -1.007 40.587 1.00 37.78 492 GLY A O 1
ATOM 3854 N N . GLY A 1 493 ? 31.867 -1.801 38.644 1.00 45.91 493 GLY A N 1
ATOM 3855 C CA . GLY A 1 493 ? 33.167 -1.125 38.704 1.00 45.91 493 GLY A CA 1
ATOM 3856 C C . GLY A 1 493 ? 33.159 0.312 38.166 1.00 45.91 493 GLY A C 1
ATOM 3857 O O . GLY A 1 493 ? 33.798 1.181 38.745 1.00 45.91 493 GLY A O 1
ATOM 3858 N N . VAL A 1 494 ? 32.418 0.607 37.089 1.00 45.00 494 VAL A N 1
ATOM 3859 C CA . VAL A 1 494 ? 32.529 1.921 36.410 1.00 45.00 494 VAL A CA 1
ATOM 3860 C C . VAL A 1 494 ? 31.684 3.008 37.078 1.00 45.00 494 VAL A C 1
ATOM 3862 O O . VAL A 1 494 ? 32.118 4.151 37.153 1.00 45.00 494 VAL A O 1
ATOM 3865 N N . LEU A 1 495 ? 30.531 2.675 37.664 1.00 40.00 495 LEU A N 1
ATOM 3866 C CA . LEU A 1 495 ? 29.722 3.641 38.432 1.00 40.00 495 LEU A CA 1
ATOM 3867 C C . LEU A 1 495 ? 30.378 4.088 39.755 1.00 40.00 495 LEU A C 1
ATOM 3869 O O . LEU A 1 495 ? 29.915 5.052 40.355 1.00 40.00 495 LEU A O 1
ATOM 3873 N N . MET A 1 496 ? 31.447 3.408 40.181 1.00 42.75 496 MET A N 1
ATOM 3874 C CA . MET A 1 496 ? 32.263 3.741 41.358 1.00 42.75 496 MET A CA 1
ATOM 3875 C C . MET A 1 496 ? 33.605 4.402 40.977 1.00 42.75 496 MET A C 1
ATOM 3877 O O . MET A 1 496 ? 34.403 4.704 41.860 1.00 42.75 496 MET A O 1
ATOM 3881 N N . SER A 1 497 ? 33.863 4.611 39.680 1.00 55.16 497 SER A N 1
ATOM 3882 C CA . SER A 1 497 ? 35.109 5.201 39.168 1.00 55.16 497 SER A CA 1
ATOM 3883 C C . SER A 1 497 ? 35.053 6.733 39.124 1.00 55.16 497 SER A C 1
ATOM 3885 O O . SER A 1 497 ? 33.991 7.346 39.262 1.00 55.16 497 SER A O 1
ATOM 3887 N N . LYS A 1 498 ? 36.208 7.384 38.954 1.00 61.91 498 LYS A N 1
ATOM 3888 C CA . LYS A 1 498 ? 36.295 8.852 38.909 1.00 61.91 498 LYS A CA 1
ATOM 3889 C C . LYS A 1 498 ? 35.534 9.427 37.698 1.00 61.91 498 LYS A C 1
ATOM 3891 O O . LYS A 1 498 ? 35.392 8.748 36.678 1.00 61.91 498 LYS A O 1
ATOM 3896 N N . PRO A 1 499 ? 35.077 10.695 37.752 1.00 48.91 499 PRO A N 1
ATOM 3897 C CA . PRO A 1 499 ? 34.232 11.299 36.715 1.00 48.91 499 PRO A CA 1
ATOM 3898 C C . PRO A 1 499 ? 34.770 11.183 35.280 1.00 48.91 499 PRO A C 1
ATOM 3900 O O . PRO A 1 499 ? 33.977 11.033 34.350 1.00 48.91 499 PRO A O 1
ATOM 3903 N N . GLY A 1 500 ? 36.096 11.205 35.092 1.00 51.03 500 GLY A N 1
ATOM 3904 C CA . GLY A 1 500 ? 36.739 10.983 33.792 1.00 51.03 500 GLY A CA 1
ATOM 3905 C C . GLY A 1 500 ? 36.436 9.607 33.189 1.00 51.03 500 GLY A C 1
ATOM 3906 O O . GLY A 1 500 ? 36.068 9.528 32.019 1.00 51.03 500 GLY A O 1
ATOM 3907 N N . ALA A 1 501 ? 36.459 8.546 34.002 1.00 57.62 501 ALA A N 1
ATOM 3908 C CA . ALA A 1 501 ? 36.277 7.165 33.548 1.00 57.62 501 ALA A CA 1
ATOM 3909 C C . ALA A 1 501 ? 34.804 6.866 33.246 1.00 57.62 501 ALA A C 1
ATOM 3911 O O . ALA A 1 501 ? 34.485 6.160 32.289 1.00 57.62 501 ALA A O 1
ATOM 3912 N N . ILE A 1 502 ? 33.893 7.479 34.008 1.00 53.66 502 ILE A N 1
ATOM 3913 C CA . ILE A 1 502 ? 32.447 7.428 33.761 1.00 53.66 502 ILE A CA 1
ATOM 3914 C C . ILE A 1 502 ? 32.110 8.105 32.430 1.00 53.66 502 ILE A C 1
ATOM 3916 O O . ILE A 1 502 ? 31.436 7.520 31.580 1.00 53.66 502 ILE A O 1
ATOM 3920 N N . LEU A 1 503 ? 32.596 9.332 32.232 1.00 48.12 503 LEU A N 1
ATOM 3921 C CA . LEU A 1 503 ? 32.366 10.087 3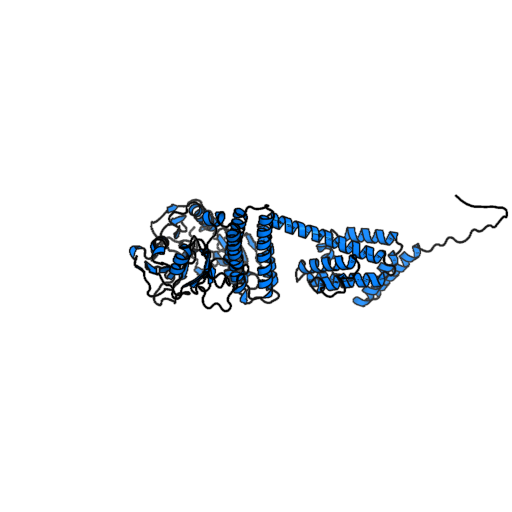1.002 1.00 48.12 503 LEU A CA 1
ATOM 3922 C C . LEU A 1 503 ? 33.039 9.408 29.804 1.00 48.12 503 LEU A C 1
ATOM 3924 O O . LEU A 1 503 ? 32.427 9.293 28.745 1.00 48.12 503 LEU A O 1
ATOM 3928 N N . GLY A 1 504 ? 34.234 8.856 30.002 1.00 58.25 504 GLY A N 1
ATOM 3929 C CA . GLY A 1 504 ? 34.944 8.043 29.025 1.00 58.25 504 GLY A CA 1
ATOM 3930 C C . GLY A 1 504 ? 34.218 6.764 28.632 1.00 58.25 504 GLY A C 1
ATOM 3931 O O . GLY A 1 504 ? 34.137 6.434 27.450 1.00 58.25 504 GLY A O 1
ATOM 3932 N N . GLY A 1 505 ? 33.598 6.082 29.595 1.00 60.09 505 GLY A N 1
ATOM 3933 C CA . GLY A 1 505 ? 32.760 4.917 29.333 1.00 60.09 505 GLY A CA 1
ATOM 3934 C C . GLY A 1 505 ? 31.492 5.265 28.542 1.00 60.09 505 GLY A C 1
ATOM 3935 O O . GLY A 1 505 ? 31.079 4.543 27.633 1.00 60.09 505 GLY A O 1
ATOM 3936 N N . ILE A 1 506 ? 30.885 6.416 28.827 1.00 50.06 506 ILE A N 1
ATOM 3937 C CA . ILE A 1 506 ? 29.723 6.911 28.079 1.00 50.06 506 ILE A CA 1
ATOM 3938 C C . ILE A 1 506 ? 30.139 7.302 26.652 1.00 50.06 506 ILE A C 1
ATOM 3940 O O . ILE A 1 506 ? 29.526 6.849 25.684 1.00 50.06 506 ILE A O 1
ATOM 3944 N N . ALA A 1 507 ? 31.212 8.081 26.506 1.00 53.66 507 ALA A N 1
ATOM 3945 C CA . ALA A 1 507 ? 31.741 8.515 25.218 1.00 53.66 507 ALA A CA 1
ATOM 3946 C C . ALA A 1 507 ? 32.205 7.332 24.354 1.00 53.66 507 ALA A C 1
ATOM 3948 O O . ALA A 1 507 ? 31.857 7.268 23.177 1.00 53.66 507 ALA A O 1
ATOM 3949 N N . GLY A 1 508 ? 32.908 6.360 24.937 1.00 57.44 508 GLY A N 1
ATOM 3950 C CA . GLY A 1 508 ? 33.363 5.149 24.257 1.00 57.44 508 GLY A CA 1
ATOM 3951 C C . GLY A 1 508 ? 32.213 4.288 23.728 1.00 57.44 508 GLY A C 1
ATOM 3952 O O . GLY A 1 508 ? 32.239 3.857 22.575 1.00 57.44 508 GLY A O 1
ATOM 3953 N N . THR A 1 509 ? 31.150 4.124 24.523 1.00 54.44 509 THR A N 1
ATOM 3954 C CA . THR A 1 509 ? 29.929 3.411 24.103 1.00 54.44 509 THR A CA 1
ATOM 3955 C C . THR A 1 509 ? 29.253 4.119 22.925 1.00 54.44 509 THR A C 1
ATOM 3957 O O . THR A 1 509 ? 28.820 3.485 21.960 1.00 54.44 509 THR A O 1
ATOM 3960 N N . ILE A 1 510 ? 29.188 5.452 22.978 1.00 51.84 510 ILE A N 1
ATOM 3961 C CA . ILE A 1 510 ? 28.592 6.289 21.932 1.00 51.84 510 ILE A CA 1
ATOM 3962 C C . ILE A 1 510 ? 29.415 6.213 20.637 1.00 51.84 510 ILE A C 1
ATOM 3964 O O . ILE A 1 510 ? 28.849 5.994 19.567 1.00 51.84 510 ILE A O 1
ATOM 3968 N N . VAL A 1 511 ? 30.745 6.313 20.721 1.00 52.59 511 VAL A N 1
ATOM 3969 C CA . VAL A 1 511 ? 31.656 6.193 19.568 1.00 52.59 511 VAL A CA 1
ATOM 3970 C C . VAL A 1 511 ? 31.530 4.814 18.915 1.00 52.59 511 VAL A C 1
ATOM 3972 O O . VAL A 1 511 ? 31.338 4.731 17.702 1.00 52.59 511 VAL A O 1
ATOM 3975 N N . ALA A 1 512 ? 31.516 3.738 19.705 1.00 54.22 512 ALA A N 1
ATOM 3976 C CA . ALA A 1 512 ? 31.355 2.372 19.201 1.00 54.22 512 ALA A CA 1
ATOM 3977 C C . ALA A 1 512 ? 29.985 2.098 18.554 1.00 54.22 512 ALA A C 1
ATOM 3979 O O . ALA A 1 512 ? 29.853 1.186 17.738 1.00 54.22 512 ALA A O 1
ATOM 3980 N N . THR A 1 513 ? 28.967 2.888 18.902 1.00 47.41 513 THR A N 1
ATOM 3981 C CA . THR A 1 513 ? 27.618 2.791 18.321 1.00 47.41 513 THR A CA 1
ATOM 3982 C C . THR A 1 513 ? 27.498 3.568 17.003 1.00 47.41 513 THR A C 1
ATOM 3984 O O . THR A 1 513 ? 26.683 3.224 16.143 1.00 47.41 513 THR A O 1
ATOM 3987 N N . ILE A 1 514 ? 28.305 4.619 16.820 1.00 44.78 514 ILE A N 1
ATOM 3988 C CA . ILE A 1 514 ? 28.200 5.541 15.679 1.00 44.78 514 ILE A CA 1
ATOM 3989 C C . ILE A 1 514 ? 29.151 5.157 14.533 1.00 44.78 514 ILE A C 1
ATOM 3991 O O . ILE A 1 514 ? 28.756 5.285 13.370 1.00 44.78 514 ILE A O 1
ATOM 3995 N N . VAL A 1 515 ? 30.357 4.665 14.837 1.00 48.34 515 VAL A N 1
ATOM 3996 C CA . VAL A 1 515 ? 31.381 4.306 13.837 1.00 48.34 515 VAL A CA 1
ATOM 3997 C C . VAL A 1 515 ? 30.989 3.027 13.080 1.00 48.34 515 VAL A C 1
ATOM 3999 O O . VAL A 1 515 ? 30.534 2.050 13.673 1.00 48.34 515 VAL A O 1
ATOM 4002 N N . ASP A 1 516 ? 31.126 3.046 11.750 1.00 48.09 516 ASP A N 1
ATOM 4003 C CA . ASP A 1 516 ? 30.797 1.919 10.865 1.00 48.09 516 ASP A CA 1
ATOM 4004 C C . ASP A 1 516 ? 31.626 0.662 11.207 1.00 48.09 516 ASP A C 1
ATOM 4006 O O . ASP A 1 516 ? 32.792 0.765 11.581 1.00 48.09 516 ASP A O 1
ATOM 4010 N N . ASN A 1 517 ? 31.065 -0.540 11.031 1.00 51.09 517 ASN A N 1
ATOM 4011 C CA . ASN A 1 517 ? 31.729 -1.811 11.361 1.00 51.09 517 ASN A CA 1
ATOM 4012 C C . ASN A 1 517 ? 33.039 -2.026 10.577 1.00 51.09 517 ASN A C 1
ATOM 4014 O O . ASN A 1 517 ? 33.890 -2.772 11.045 1.00 51.09 517 ASN A O 1
ATOM 4018 N N . ASN A 1 518 ? 33.217 -1.371 9.425 1.00 43.16 518 ASN A N 1
ATOM 4019 C CA . ASN A 1 518 ? 34.455 -1.426 8.634 1.00 43.16 518 ASN A CA 1
ATOM 4020 C C . ASN A 1 518 ? 35.509 -0.394 9.079 1.00 43.16 518 ASN A C 1
ATOM 4022 O O . ASN A 1 518 ? 36.685 -0.549 8.774 1.00 43.16 518 ASN A O 1
ATOM 4026 N N . GLN A 1 519 ? 35.098 0.650 9.804 1.00 45.72 519 GLN A N 1
ATOM 4027 C CA . GLN A 1 519 ? 35.993 1.637 10.420 1.00 45.72 519 GLN A CA 1
ATOM 4028 C C . GLN A 1 519 ? 36.267 1.316 11.892 1.00 45.72 519 GLN A C 1
ATOM 4030 O O . GLN A 1 519 ? 37.201 1.854 12.473 1.00 45.72 519 GLN A O 1
ATOM 4035 N N . PHE A 1 520 ? 35.482 0.413 12.485 1.00 47.53 520 PHE A N 1
ATOM 4036 C CA . PHE A 1 520 ? 35.638 -0.049 13.856 1.00 47.53 520 PHE A CA 1
ATOM 4037 C C . PHE A 1 520 ? 36.995 -0.735 14.087 1.00 47.53 520 PHE A C 1
ATOM 4039 O O . PHE A 1 520 ? 37.680 -0.288 14.999 1.00 47.53 520 PHE A O 1
ATOM 4046 N N . PRO A 1 521 ? 37.470 -1.697 13.262 1.00 44.91 521 PRO A N 1
ATOM 4047 C CA . PRO A 1 521 ? 38.825 -2.234 13.390 1.00 44.91 521 PRO A CA 1
ATOM 4048 C C . PRO A 1 521 ? 39.892 -1.150 13.268 1.00 44.91 521 PRO A C 1
ATOM 4050 O O . PRO A 1 521 ? 40.796 -1.136 14.071 1.00 44.91 521 PRO A O 1
ATOM 4053 N N . VAL A 1 522 ? 39.730 -0.165 12.378 1.00 45.06 522 VAL A N 1
ATOM 4054 C CA . VAL A 1 522 ? 40.694 0.939 12.196 1.00 45.06 522 VAL A CA 1
ATOM 4055 C C . VAL A 1 522 ? 40.741 1.881 13.404 1.00 45.06 522 VAL A C 1
ATOM 4057 O O . VAL A 1 522 ? 41.809 2.345 13.790 1.00 45.06 522 VAL A O 1
ATOM 4060 N N . LEU A 1 523 ? 39.592 2.167 14.021 1.00 42.25 523 LEU A N 1
ATOM 4061 C CA . LEU A 1 523 ? 39.502 2.999 15.222 1.00 42.25 523 LEU A CA 1
ATOM 4062 C C . LEU A 1 523 ? 40.009 2.254 16.464 1.00 42.25 523 LEU A C 1
ATOM 4064 O O . LEU A 1 523 ? 40.588 2.867 17.351 1.00 42.25 523 LEU A O 1
ATOM 4068 N N . THR A 1 524 ? 39.777 0.941 16.505 1.00 42.56 524 THR A N 1
ATOM 4069 C CA . THR A 1 524 ? 40.227 0.027 17.560 1.00 42.56 524 THR A CA 1
ATOM 4070 C C . THR A 1 524 ? 41.736 -0.185 17.444 1.00 42.56 524 THR A C 1
ATOM 4072 O O . THR A 1 524 ? 42.440 0.017 18.422 1.00 42.56 524 THR A O 1
ATOM 4075 N N . ASP A 1 525 ? 42.249 -0.438 16.239 1.00 42.72 525 ASP A N 1
ATOM 4076 C CA . ASP A 1 525 ? 43.673 -0.497 15.908 1.00 42.72 525 ASP A CA 1
ATOM 4077 C C . ASP A 1 525 ? 44.345 0.835 16.236 1.00 42.72 525 ASP A C 1
ATOM 4079 O O . ASP A 1 525 ? 45.347 0.828 16.926 1.00 42.72 525 ASP A O 1
ATOM 4083 N N . TRP A 1 526 ? 43.778 1.992 15.872 1.00 43.12 526 TRP A N 1
ATOM 4084 C CA . TRP A 1 526 ? 44.303 3.300 16.294 1.00 43.12 526 TRP A CA 1
ATOM 4085 C C . TRP A 1 526 ? 44.353 3.465 17.825 1.00 43.12 526 TRP A C 1
ATOM 4087 O O . TRP A 1 526 ? 45.340 3.979 18.349 1.00 43.12 526 TRP A O 1
ATOM 4097 N N . PHE A 1 527 ? 43.330 2.999 18.552 1.00 40.84 527 PHE A N 1
ATOM 4098 C CA . PHE A 1 527 ? 43.289 3.032 20.023 1.00 40.84 527 PHE A CA 1
ATOM 4099 C C . PHE A 1 527 ? 44.278 2.041 20.672 1.00 40.84 527 PHE A C 1
ATOM 4101 O O . PHE A 1 527 ? 44.701 2.259 21.805 1.00 40.84 527 PHE A O 1
ATOM 4108 N N . TYR A 1 528 ? 44.666 0.983 19.949 1.00 40.50 528 TYR A N 1
ATOM 4109 C CA . TYR A 1 528 ? 45.646 -0.038 20.342 1.00 40.50 528 TYR A CA 1
ATOM 4110 C C . TYR A 1 528 ? 47.007 0.093 19.613 1.00 40.50 528 TYR A C 1
ATOM 4112 O O . TYR A 1 528 ? 47.807 -0.837 19.662 1.00 40.50 528 TYR A O 1
ATOM 4120 N N . GLY A 1 529 ? 47.293 1.233 18.962 1.00 43.12 529 GLY A N 1
ATOM 4121 C CA . GLY A 1 529 ? 48.622 1.570 18.419 1.00 43.12 529 GLY A CA 1
ATOM 4122 C C . GLY A 1 529 ? 48.926 1.215 16.948 1.00 43.12 529 GLY A C 1
ATOM 4123 O O . GLY A 1 529 ? 50.083 1.263 16.546 1.00 43.12 529 GLY A O 1
ATOM 4124 N N . GLY A 1 530 ? 47.936 0.886 16.119 1.00 39.75 530 GLY A N 1
ATOM 4125 C CA . GLY A 1 530 ? 48.080 0.540 14.699 1.00 39.75 530 GLY A CA 1
ATOM 4126 C C . GLY A 1 530 ? 48.281 1.720 13.727 1.00 39.75 530 GLY A C 1
ATOM 4127 O O . GLY A 1 530 ? 47.938 2.879 13.984 1.00 39.75 530 GLY A O 1
ATOM 4128 N N . THR A 1 531 ? 48.828 1.410 12.549 1.00 43.06 531 THR A N 1
ATOM 4129 C CA . THR A 1 531 ? 49.295 2.348 11.516 1.00 43.06 531 THR A CA 1
ATOM 4130 C C . THR A 1 531 ? 48.166 2.954 10.666 1.00 43.06 531 THR A C 1
ATOM 4132 O O . THR A 1 531 ? 47.872 2.486 9.575 1.00 43.06 531 THR A O 1
ATOM 4135 N N . SER A 1 532 ? 47.554 4.066 11.089 1.00 46.53 532 SER A N 1
ATOM 4136 C CA . SER A 1 532 ? 47.189 5.141 10.133 1.00 46.53 532 SER A CA 1
ATOM 4137 C C . SER A 1 532 ? 46.821 6.460 10.823 1.00 46.53 532 SER A C 1
ATOM 4139 O O . SER A 1 532 ? 45.660 6.825 11.016 1.00 46.53 532 SER A O 1
ATOM 4141 N N . ARG A 1 533 ? 47.858 7.246 11.121 1.00 41.47 533 ARG A N 1
ATOM 4142 C CA . ARG A 1 533 ? 47.784 8.657 11.543 1.00 41.47 533 ARG A CA 1
ATOM 4143 C C . ARG A 1 533 ? 46.876 9.514 10.643 1.00 41.47 533 ARG A C 1
ATOM 4145 O O . ARG A 1 533 ? 46.209 10.427 11.125 1.00 41.47 533 ARG A O 1
ATOM 4152 N N . GLU A 1 534 ? 46.824 9.210 9.350 1.00 44.41 534 GLU A N 1
ATOM 4153 C CA . GLU A 1 534 ? 46.027 9.936 8.353 1.00 44.41 534 GLU A CA 1
ATOM 4154 C C . GLU A 1 534 ? 44.522 9.646 8.467 1.00 44.41 534 GLU A C 1
ATOM 4156 O O . GLU A 1 534 ? 43.709 10.562 8.338 1.00 44.41 534 GLU A O 1
ATOM 4161 N N . SER A 1 535 ? 44.137 8.416 8.818 1.00 44.16 535 SER A N 1
ATOM 4162 C CA . SER A 1 535 ? 42.731 8.011 8.953 1.00 44.16 535 SER A CA 1
ATOM 4163 C C . SER A 1 535 ? 42.085 8.567 10.224 1.00 44.16 535 SER A C 1
ATOM 4165 O O . SER A 1 535 ? 40.948 9.036 10.188 1.00 44.16 535 SER A O 1
ATOM 4167 N N . ALA A 1 536 ? 42.815 8.588 11.345 1.00 41.81 536 ALA A N 1
ATOM 4168 C CA . ALA A 1 536 ? 42.336 9.194 12.590 1.00 41.81 536 ALA A CA 1
ATOM 4169 C C . ALA A 1 536 ? 42.228 10.726 12.484 1.00 41.81 536 ALA A C 1
ATOM 4171 O O . ALA A 1 536 ? 41.256 11.316 12.959 1.00 41.81 536 ALA A O 1
ATOM 4172 N N . SER A 1 537 ? 43.173 11.367 11.786 1.00 42.72 537 SER A N 1
ATOM 4173 C CA . SER A 1 537 ? 43.111 12.799 11.469 1.00 42.72 537 SER A CA 1
ATOM 4174 C C . SER A 1 537 ? 41.924 13.136 10.553 1.00 42.72 537 SER A C 1
ATOM 4176 O O . SER A 1 537 ? 41.245 14.139 10.765 1.00 42.72 537 SER A O 1
ATOM 4178 N N . ALA A 1 538 ? 41.573 12.263 9.602 1.00 45.78 538 ALA A N 1
ATOM 4179 C CA . ALA A 1 538 ? 40.385 12.447 8.764 1.00 45.78 538 ALA A CA 1
ATOM 4180 C C . ALA A 1 538 ? 39.061 12.387 9.558 1.00 45.78 538 ALA A C 1
ATOM 4182 O O . ALA A 1 538 ? 38.097 13.065 9.200 1.00 45.78 538 ALA A O 1
ATOM 4183 N N . VAL A 1 539 ? 39.006 11.611 10.649 1.00 41.84 539 VAL A N 1
ATOM 4184 C CA . VAL A 1 539 ? 37.798 11.440 11.481 1.00 41.84 539 VAL A CA 1
ATOM 4185 C C . VAL A 1 539 ? 37.712 12.478 12.610 1.00 41.84 539 VAL A C 1
ATOM 4187 O O . VAL A 1 539 ? 36.626 12.979 12.906 1.00 41.84 539 VAL A O 1
ATOM 4190 N N . LEU A 1 540 ? 38.842 12.834 13.230 1.00 43.47 540 LEU A N 1
ATOM 4191 C CA . LEU A 1 540 ? 38.897 13.640 14.459 1.00 43.47 540 LEU A CA 1
ATOM 4192 C C . LEU A 1 540 ? 39.726 14.928 14.337 1.00 43.47 540 LEU A C 1
ATOM 4194 O O . LEU A 1 540 ? 39.797 15.683 15.303 1.00 43.47 540 LEU A O 1
ATOM 4198 N N . GLY A 1 541 ? 40.335 15.221 13.184 1.00 44.00 541 GLY A N 1
ATOM 4199 C CA . GLY A 1 541 ? 41.386 16.243 13.037 1.00 44.00 541 GLY A CA 1
ATOM 4200 C C . GLY A 1 541 ? 41.014 17.660 13.483 1.00 44.00 541 GLY A C 1
ATOM 4201 O O . GLY A 1 541 ? 41.866 18.382 13.988 1.00 44.00 541 GLY A O 1
ATOM 4202 N N . HIS A 1 542 ? 39.737 18.040 13.395 1.00 44.66 542 HIS A N 1
ATOM 4203 C CA . HIS A 1 542 ? 39.247 19.347 13.858 1.00 44.66 542 HIS A CA 1
ATOM 4204 C C . HIS A 1 542 ? 39.152 19.477 15.393 1.00 44.66 542 HIS A C 1
ATOM 4206 O O . HIS A 1 542 ? 38.986 20.583 15.900 1.00 44.66 542 HIS A O 1
ATOM 4212 N N . VAL A 1 543 ? 39.252 18.366 16.128 1.00 42.06 543 VAL A N 1
ATOM 4213 C CA . VAL A 1 543 ? 39.217 18.300 17.602 1.00 42.06 543 VAL A CA 1
ATOM 4214 C C . VAL A 1 543 ? 40.559 17.817 18.158 1.00 42.06 543 VAL A C 1
ATOM 4216 O O . VAL A 1 543 ? 41.011 18.305 19.188 1.00 42.06 543 VAL A O 1
ATOM 4219 N N . TYR A 1 544 ? 41.223 16.901 17.449 1.00 45.62 544 TYR A N 1
ATOM 4220 C CA . TYR A 1 544 ? 42.470 16.274 17.876 1.00 45.62 544 TYR A CA 1
ATOM 4221 C C . TYR A 1 544 ? 43.605 17.283 18.062 1.00 45.62 544 TYR A C 1
ATOM 4223 O O . TYR A 1 544 ? 44.246 17.271 19.106 1.00 45.62 544 TYR A O 1
ATOM 4231 N N . GLU A 1 545 ? 43.832 18.184 17.100 1.00 47.47 545 GLU A N 1
ATOM 4232 C CA . GLU A 1 545 ? 44.963 19.114 17.186 1.00 47.47 545 GLU A CA 1
ATOM 4233 C C . GLU A 1 545 ? 44.774 20.181 18.284 1.00 47.47 545 GLU A C 1
ATOM 4235 O O . GLU A 1 545 ? 45.685 20.342 19.092 1.00 47.47 545 GLU A O 1
ATOM 4240 N N . PRO A 1 546 ? 43.603 20.836 18.442 1.00 46.72 546 PRO A N 1
ATOM 4241 C CA . PRO A 1 546 ? 43.375 21.751 19.564 1.00 46.72 546 PRO A CA 1
ATOM 4242 C C . PRO A 1 546 ? 43.474 21.075 20.938 1.00 46.72 546 PRO A C 1
ATOM 4244 O O . PRO A 1 546 ? 44.043 21.647 21.865 1.00 46.72 546 PRO A O 1
ATOM 4247 N N . THR A 1 547 ? 42.953 19.850 21.084 1.00 44.84 547 THR A N 1
ATOM 4248 C CA . THR A 1 547 ? 43.046 19.096 22.343 1.00 44.84 547 THR A CA 1
ATOM 4249 C C . THR A 1 547 ? 44.477 18.639 22.617 1.00 44.84 547 THR A C 1
ATOM 4251 O O . THR A 1 547 ? 44.940 18.776 23.742 1.00 44.84 547 THR A O 1
ATOM 4254 N N . ARG A 1 548 ? 45.211 18.172 21.601 1.00 46.69 548 ARG A N 1
ATOM 4255 C CA . ARG A 1 548 ? 46.635 17.825 21.707 1.00 46.69 548 ARG A CA 1
ATOM 4256 C C . ARG A 1 548 ? 47.468 19.028 22.139 1.00 46.69 548 ARG A C 1
ATOM 4258 O O . ARG A 1 548 ? 48.251 18.896 23.069 1.00 46.69 548 ARG A O 1
ATOM 4265 N N . GLN A 1 549 ? 47.272 20.188 21.515 1.00 52.19 549 GLN A N 1
ATOM 4266 C CA . GLN A 1 549 ? 47.985 21.416 21.878 1.00 52.19 549 GLN A CA 1
ATOM 4267 C C . GLN A 1 549 ? 47.635 21.870 23.300 1.00 52.19 549 GLN A C 1
ATOM 4269 O O . GLN A 1 549 ? 48.531 22.184 24.072 1.00 52.19 549 GLN A O 1
ATOM 4274 N N . ALA A 1 550 ? 46.359 21.819 23.697 1.00 48.50 550 ALA A N 1
ATOM 4275 C CA . ALA A 1 550 ? 45.951 22.141 25.066 1.00 48.50 550 ALA A CA 1
ATOM 4276 C C . ALA A 1 550 ? 46.567 21.189 26.108 1.00 48.50 550 ALA A C 1
ATOM 4278 O O . ALA A 1 550 ? 46.926 21.618 27.199 1.00 48.50 550 ALA A O 1
ATOM 4279 N N . VAL A 1 551 ? 46.713 19.907 25.769 1.00 46.06 551 VAL A N 1
ATOM 4280 C CA . VAL A 1 551 ? 47.312 18.886 26.639 1.00 46.06 551 VAL A CA 1
ATOM 4281 C C . VAL A 1 551 ? 48.823 19.051 26.726 1.00 46.06 551 VAL A C 1
ATOM 4283 O O . VAL A 1 551 ? 49.353 19.001 27.827 1.00 46.06 551 VAL A O 1
ATOM 4286 N N . ILE A 1 552 ? 49.499 19.315 25.605 1.00 50.03 552 ILE A N 1
ATOM 4287 C CA . ILE A 1 552 ? 50.928 19.650 25.579 1.00 50.03 552 ILE A CA 1
ATOM 4288 C C . ILE A 1 552 ? 51.181 20.885 26.451 1.00 50.03 552 ILE A C 1
ATOM 4290 O O . ILE A 1 552 ? 51.928 20.784 27.415 1.00 50.03 552 ILE A O 1
ATOM 4294 N N . HIS A 1 553 ? 50.448 21.982 26.239 1.00 51.59 553 HIS A N 1
ATOM 4295 C CA . HIS A 1 553 ? 50.564 23.200 27.050 1.00 51.59 553 HIS A CA 1
ATOM 4296 C C . HIS A 1 553 ? 50.299 22.971 28.548 1.00 51.59 553 HIS A C 1
ATOM 4298 O O . HIS A 1 553 ? 50.967 23.547 29.405 1.00 51.59 553 HIS A O 1
ATOM 4304 N N . MET A 1 554 ? 49.312 22.140 28.887 1.00 46.66 554 MET A N 1
ATOM 4305 C CA . MET A 1 554 ? 48.972 21.830 30.277 1.00 46.66 554 MET A CA 1
ATOM 4306 C C . MET A 1 554 ? 50.021 20.919 30.936 1.00 46.66 554 MET A C 1
ATOM 4308 O O . MET A 1 554 ? 50.266 21.040 32.132 1.00 46.66 554 MET A O 1
ATOM 4312 N N . LEU A 1 555 ? 50.668 20.034 30.172 1.00 47.09 555 LEU A N 1
ATOM 4313 C CA . LEU A 1 555 ? 51.726 19.144 30.656 1.00 47.09 555 LEU A CA 1
ATOM 4314 C C . LEU A 1 555 ? 53.082 19.853 30.757 1.00 47.09 555 LEU A C 1
ATOM 4316 O O . LEU A 1 555 ? 53.778 19.662 31.758 1.00 47.09 555 LEU A O 1
ATOM 4320 N N . GLU A 1 556 ? 53.407 20.727 29.801 1.00 52.34 556 GLU A N 1
ATOM 4321 C CA . GLU A 1 556 ? 54.523 21.683 29.865 1.00 52.34 556 GLU A CA 1
ATOM 4322 C C . GLU A 1 556 ? 54.420 22.536 31.137 1.00 52.34 556 GLU A C 1
ATOM 4324 O O . GLU A 1 556 ? 55.383 22.647 31.895 1.00 52.34 556 GLU A O 1
ATOM 4329 N N . ALA A 1 557 ? 53.217 23.030 31.457 1.00 51.09 557 ALA A N 1
ATOM 4330 C CA . ALA A 1 557 ? 52.956 23.790 32.681 1.00 51.09 557 ALA A CA 1
ATOM 4331 C C . ALA A 1 557 ? 53.148 22.980 33.982 1.00 51.09 557 ALA A C 1
ATOM 4333 O O . ALA A 1 557 ? 53.263 23.569 35.055 1.00 51.09 557 ALA A O 1
ATOM 4334 N N . THR A 1 558 ? 53.196 21.645 33.908 1.00 49.34 558 THR A N 1
ATOM 4335 C CA . THR A 1 558 ? 53.404 20.756 35.069 1.00 49.34 558 THR A CA 1
ATOM 4336 C C . THR A 1 558 ? 54.823 20.184 35.159 1.00 49.34 558 THR A C 1
ATOM 4338 O O . THR A 1 558 ? 55.123 19.478 36.120 1.00 49.34 558 THR A O 1
ATOM 4341 N N . GLY A 1 559 ? 55.696 20.463 34.179 1.00 51.19 559 GLY A N 1
ATOM 4342 C CA . GLY A 1 559 ? 57.072 19.950 34.127 1.00 51.19 559 GLY A CA 1
ATOM 4343 C C . GLY A 1 559 ? 57.194 18.449 33.819 1.00 51.19 559 GLY A C 1
ATOM 4344 O O . GLY A 1 559 ? 58.237 17.853 34.081 1.00 51.19 559 GLY A O 1
ATOM 4345 N N . LYS A 1 560 ? 56.141 17.811 33.286 1.00 48.09 560 LYS A N 1
ATOM 4346 C CA . LYS A 1 560 ? 56.050 16.341 33.115 1.00 48.09 560 LYS A CA 1
ATOM 4347 C C . LYS A 1 560 ? 56.265 15.848 31.673 1.00 48.09 560 LYS A C 1
ATOM 4349 O O . LYS A 1 560 ? 55.999 14.685 31.375 1.00 48.09 560 LYS A O 1
ATOM 4354 N N . GLU A 1 561 ? 56.765 16.703 30.782 1.00 49.62 561 GLU A N 1
ATOM 4355 C CA . GLU A 1 561 ? 56.858 16.464 29.329 1.00 49.62 561 GLU A CA 1
ATOM 4356 C C . GLU A 1 561 ? 57.695 15.220 28.950 1.00 49.62 561 GLU A C 1
ATOM 4358 O O . GLU A 1 561 ? 57.344 14.479 28.031 1.00 49.62 561 GLU A O 1
ATOM 4363 N N . HIS A 1 562 ? 58.747 14.909 29.719 1.00 48.25 562 HIS A N 1
ATOM 4364 C CA . HIS A 1 562 ? 59.660 13.797 29.411 1.00 48.25 562 HIS A CA 1
ATOM 4365 C C . HIS A 1 562 ? 59.028 12.394 29.527 1.00 48.25 562 HIS A C 1
ATOM 4367 O O . HIS A 1 562 ? 59.500 11.444 28.902 1.00 48.25 562 HIS A O 1
ATOM 4373 N N 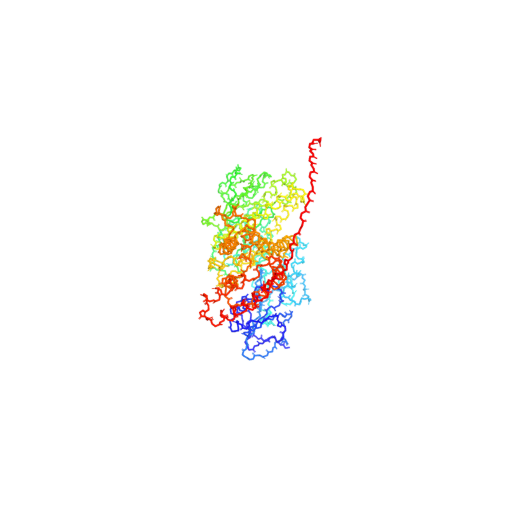. HIS A 1 563 ? 57.940 12.244 30.287 1.00 51.38 563 HIS A N 1
ATOM 4374 C CA . HIS A 1 563 ? 57.333 10.936 30.551 1.00 51.38 563 HIS A CA 1
ATOM 4375 C C . HIS A 1 563 ? 56.422 10.448 29.416 1.00 51.38 563 HIS A C 1
ATOM 4377 O O . HIS A 1 563 ? 56.312 9.243 29.199 1.00 51.38 563 HIS A O 1
ATOM 4383 N N . VAL A 1 564 ? 55.842 11.359 28.625 1.00 45.88 564 VAL A N 1
ATOM 4384 C CA . VAL A 1 564 ? 55.023 11.005 27.450 1.00 45.88 564 VAL A CA 1
ATOM 4385 C C . VAL A 1 564 ? 55.891 10.379 26.357 1.00 45.88 564 VAL A C 1
ATOM 4387 O O . VAL A 1 564 ? 55.495 9.390 25.741 1.00 45.88 564 VAL A O 1
ATOM 4390 N N . HIS A 1 565 ? 57.108 10.894 26.170 1.00 46.66 565 HIS A N 1
ATOM 4391 C CA . HIS A 1 565 ? 58.076 10.315 25.241 1.00 46.66 565 HIS A CA 1
ATOM 4392 C C . HIS A 1 565 ? 58.574 8.935 25.701 1.00 46.66 565 HIS A C 1
ATOM 4394 O O . HIS A 1 565 ? 58.758 8.060 24.860 1.00 46.66 565 HIS A O 1
ATOM 4400 N N . GLY A 1 566 ? 58.705 8.700 27.013 1.00 45.62 566 GLY A N 1
ATOM 4401 C CA . GLY A 1 566 ? 59.063 7.389 27.575 1.00 45.62 566 GLY A CA 1
ATOM 4402 C C . GLY A 1 566 ? 57.976 6.320 27.404 1.00 45.62 566 GLY A C 1
ATOM 4403 O O . GLY A 1 566 ? 58.278 5.183 27.031 1.00 45.62 566 GLY A O 1
ATOM 4404 N N . VAL A 1 567 ? 56.704 6.688 27.603 1.00 44.81 567 VAL A N 1
ATOM 4405 C CA . VAL A 1 567 ? 55.551 5.807 27.335 1.00 44.81 567 VAL A CA 1
ATOM 4406 C C . VAL A 1 567 ? 55.448 5.502 25.842 1.00 44.81 567 VAL A C 1
ATOM 4408 O O . VAL A 1 567 ? 55.253 4.352 25.465 1.00 44.81 567 VAL A O 1
ATOM 4411 N N . TYR A 1 568 ? 55.658 6.504 24.985 1.00 44.59 568 TYR A N 1
ATOM 4412 C CA . TYR A 1 568 ? 55.639 6.332 23.533 1.00 44.59 568 TYR A CA 1
ATOM 4413 C C . TYR A 1 568 ? 56.794 5.444 23.031 1.00 44.59 568 TYR A C 1
ATOM 4415 O O . TYR A 1 568 ? 56.561 4.535 22.239 1.00 44.59 568 TYR A O 1
ATOM 4423 N N . ALA A 1 569 ? 58.017 5.628 23.543 1.00 44.34 569 ALA A N 1
ATOM 4424 C CA . ALA A 1 569 ? 59.189 4.819 23.190 1.00 44.34 569 ALA A CA 1
ATOM 4425 C C . ALA A 1 569 ? 59.049 3.348 23.621 1.00 44.34 569 ALA A C 1
ATOM 4427 O O . ALA A 1 569 ? 59.329 2.443 22.835 1.00 44.34 569 ALA A O 1
ATOM 4428 N N . SER A 1 570 ? 58.553 3.107 24.841 1.00 44.66 570 SER A N 1
ATOM 4429 C CA . SER A 1 570 ? 58.319 1.750 25.362 1.00 44.66 570 SER A CA 1
ATOM 4430 C C . SER A 1 570 ? 57.229 1.012 24.575 1.00 44.66 570 SER A C 1
ATOM 4432 O O . SER A 1 570 ? 57.265 -0.210 24.451 1.00 44.66 570 SER A O 1
ATOM 4434 N N . HIS A 1 571 ? 56.275 1.754 24.006 1.00 41.47 571 HIS A N 1
ATOM 4435 C CA . HIS A 1 571 ? 55.199 1.210 23.182 1.00 41.47 571 HIS A CA 1
ATOM 4436 C C . HIS A 1 571 ? 55.654 0.888 21.746 1.00 41.47 571 HIS A C 1
ATOM 4438 O O . HIS A 1 571 ? 55.277 -0.151 21.211 1.00 41.47 571 HIS A O 1
ATOM 4444 N N . VAL A 1 572 ? 56.512 1.725 21.144 1.00 41.47 572 VAL A N 1
ATOM 4445 C CA . VAL A 1 572 ? 57.099 1.488 19.806 1.00 41.47 572 VAL A CA 1
ATOM 4446 C C . VAL A 1 572 ? 58.009 0.252 19.808 1.00 41.47 572 VAL A C 1
ATOM 4448 O O . VAL A 1 572 ? 57.879 -0.604 18.933 1.00 41.47 572 VAL A O 1
ATOM 4451 N N . ALA A 1 573 ? 58.854 0.098 20.834 1.00 40.72 573 ALA A N 1
ATOM 4452 C CA . ALA A 1 573 ? 59.747 -1.057 20.978 1.00 40.72 573 ALA A CA 1
ATOM 4453 C C . ALA A 1 573 ? 58.990 -2.392 21.143 1.00 40.72 573 ALA A C 1
ATOM 4455 O O . ALA A 1 573 ? 59.418 -3.424 20.630 1.00 40.72 573 ALA A O 1
ATOM 4456 N N . ALA A 1 574 ? 57.839 -2.381 21.822 1.00 38.50 574 ALA A N 1
ATOM 4457 C CA . ALA A 1 574 ? 57.052 -3.587 22.082 1.00 38.50 574 ALA A CA 1
ATOM 4458 C C . ALA A 1 574 ? 56.239 -4.089 20.870 1.00 38.50 574 ALA A C 1
ATOM 4460 O O . ALA A 1 574 ? 55.827 -5.249 20.863 1.00 38.50 574 ALA A O 1
ATOM 4461 N N . ILE A 1 575 ? 55.981 -3.236 19.869 1.00 39.06 575 ILE A N 1
ATOM 4462 C CA . ILE A 1 575 ? 55.032 -3.521 18.777 1.00 39.06 575 ILE A CA 1
ATOM 4463 C C . ILE A 1 575 ? 55.731 -3.698 17.424 1.00 39.06 575 ILE A C 1
ATOM 4465 O O . ILE A 1 575 ? 55.345 -4.584 16.662 1.00 39.06 575 ILE A O 1
ATOM 4469 N N . GLU A 1 576 ? 56.749 -2.892 17.107 1.00 40.91 576 GLU A N 1
ATOM 4470 C CA . GLU A 1 576 ? 57.361 -2.900 15.766 1.00 40.91 576 GLU A CA 1
ATOM 4471 C C . GLU A 1 576 ? 58.574 -3.842 15.652 1.00 40.91 576 GLU A C 1
ATOM 4473 O O . GLU A 1 576 ? 58.959 -4.205 14.543 1.00 40.91 576 GLU A O 1
ATOM 4478 N N . GLY A 1 577 ? 59.171 -4.263 16.777 1.00 42.06 577 GLY A N 1
ATOM 4479 C CA . GLY A 1 577 ? 60.418 -5.043 16.785 1.00 42.06 577 GLY A CA 1
ATOM 4480 C C . GLY A 1 577 ? 61.613 -4.306 16.161 1.00 42.06 577 GLY A C 1
ATOM 4481 O O . GLY A 1 577 ? 62.598 -4.944 15.793 1.00 42.06 577 GLY A O 1
ATOM 4482 N N . ASP A 1 578 ? 61.509 -2.983 16.005 1.00 50.09 578 ASP A N 1
ATOM 4483 C CA . ASP A 1 578 ? 62.507 -2.120 15.377 1.00 50.09 578 ASP A CA 1
ATOM 4484 C C . ASP A 1 578 ? 63.155 -1.203 16.424 1.00 50.09 578 ASP A C 1
ATOM 4486 O O . ASP A 1 578 ? 62.714 -0.080 16.695 1.00 50.09 578 ASP A O 1
ATOM 4490 N N . ASP A 1 579 ? 64.234 -1.713 17.020 1.00 50.22 579 ASP A N 1
ATOM 4491 C CA . ASP A 1 579 ? 65.014 -1.038 18.062 1.00 50.22 579 ASP A CA 1
ATOM 4492 C C . ASP A 1 579 ? 65.655 0.276 17.577 1.00 50.22 579 ASP A C 1
ATOM 4494 O O . ASP A 1 579 ? 65.985 1.141 18.390 1.00 50.22 579 ASP A O 1
ATOM 4498 N N . SER A 1 580 ? 65.806 0.472 16.260 1.00 46.47 580 SER A N 1
ATOM 4499 C CA . SER A 1 580 ? 66.465 1.660 15.701 1.00 46.47 580 SER A CA 1
ATOM 4500 C C . SER A 1 580 ? 65.614 2.924 15.857 1.00 46.47 580 SER A C 1
ATOM 4502 O O . SER A 1 580 ? 66.119 3.996 16.193 1.00 46.47 580 SER A O 1
ATOM 4504 N N . ARG A 1 581 ? 64.295 2.785 15.722 1.00 49.34 581 ARG A N 1
ATOM 4505 C CA . ARG A 1 581 ? 63.341 3.890 15.842 1.00 49.34 581 ARG A CA 1
ATOM 4506 C C . ARG A 1 581 ? 63.004 4.213 17.295 1.00 49.34 581 ARG A C 1
ATOM 4508 O O . ARG A 1 581 ? 62.808 5.376 17.646 1.00 49.34 581 ARG A O 1
ATOM 4515 N N . ALA A 1 582 ? 63.000 3.199 18.160 1.00 45.47 582 ALA A N 1
ATOM 4516 C CA . ALA A 1 582 ? 62.966 3.395 19.606 1.00 45.47 582 ALA A CA 1
ATOM 4517 C C . ALA A 1 582 ? 64.229 4.128 20.103 1.00 45.47 582 ALA A C 1
ATOM 4519 O O . ALA A 1 582 ? 64.125 4.988 20.980 1.00 45.47 582 ALA A O 1
ATOM 4520 N N . ALA A 1 583 ? 65.394 3.856 19.500 1.00 50.38 583 ALA A N 1
ATOM 4521 C CA . ALA A 1 583 ? 66.644 4.548 19.802 1.00 50.38 583 ALA A CA 1
ATOM 4522 C C . ALA A 1 583 ? 66.634 6.025 19.366 1.00 50.38 583 ALA A C 1
ATOM 4524 O O . ALA A 1 583 ? 67.026 6.869 20.164 1.00 50.38 583 ALA A O 1
ATOM 4525 N N . GLU A 1 584 ? 66.107 6.371 18.184 1.00 54.09 584 GLU A N 1
ATOM 4526 C CA . GLU A 1 584 ? 65.944 7.779 17.761 1.00 54.09 584 GLU A CA 1
ATOM 4527 C C . GLU A 1 584 ? 65.028 8.575 18.713 1.00 54.09 584 GLU A C 1
ATOM 4529 O O . GLU A 1 584 ? 65.296 9.733 19.041 1.00 54.09 584 GLU A O 1
ATOM 4534 N N . ILE A 1 585 ? 63.954 7.948 19.207 1.00 50.59 585 ILE A N 1
ATOM 4535 C CA . ILE A 1 585 ? 63.045 8.561 20.188 1.00 50.59 585 ILE A CA 1
ATOM 4536 C C . ILE A 1 585 ? 63.735 8.690 21.555 1.00 50.59 585 ILE A C 1
ATOM 4538 O O . ILE A 1 585 ? 63.585 9.717 22.218 1.00 50.59 585 ILE A O 1
ATOM 4542 N N . ALA A 1 586 ? 64.527 7.699 21.970 1.00 49.94 586 ALA A N 1
ATOM 4543 C CA . ALA A 1 586 ? 65.341 7.775 23.182 1.00 49.94 586 ALA A CA 1
ATOM 4544 C C . ALA A 1 586 ? 66.423 8.868 23.093 1.00 49.94 586 ALA A C 1
ATOM 4546 O O . ALA A 1 586 ? 66.681 9.565 24.073 1.00 49.94 586 ALA A O 1
ATOM 4547 N N . GLU A 1 587 ? 67.006 9.093 21.918 1.00 50.34 587 GLU A N 1
ATOM 4548 C CA . GLU A 1 587 ? 67.971 10.170 21.679 1.00 50.34 587 GLU A CA 1
ATOM 4549 C C . GLU A 1 587 ? 67.297 11.554 21.729 1.00 50.34 587 GLU A C 1
ATOM 4551 O O . GLU A 1 587 ? 67.827 12.498 22.326 1.00 50.34 587 GLU A O 1
ATOM 4556 N N . ALA A 1 588 ? 66.063 11.662 21.219 1.00 50.97 588 ALA A N 1
ATOM 4557 C CA . ALA A 1 588 ? 65.231 12.853 21.381 1.00 50.97 588 ALA A CA 1
ATOM 4558 C C . ALA A 1 588 ? 64.889 13.133 22.861 1.00 50.97 588 ALA A C 1
ATOM 4560 O O . ALA A 1 588 ? 64.918 14.299 23.270 1.00 50.97 588 ALA A O 1
ATOM 4561 N N . ILE A 1 589 ? 64.657 12.088 23.673 1.00 46.31 589 ILE A N 1
ATOM 4562 C CA . ILE A 1 589 ? 64.477 12.177 25.138 1.00 46.31 589 ILE A CA 1
ATOM 4563 C C . ILE A 1 589 ? 65.742 12.728 25.806 1.00 46.31 589 ILE A C 1
ATOM 4565 O O . ILE A 1 589 ? 65.656 13.679 26.581 1.00 46.31 589 ILE A O 1
ATOM 4569 N N . VAL A 1 590 ? 66.924 12.206 25.458 1.00 46.47 590 VAL A N 1
ATOM 4570 C CA . VAL A 1 590 ? 68.207 12.692 25.999 1.00 46.47 590 VAL A CA 1
ATOM 4571 C C . VAL A 1 590 ? 68.423 14.173 25.651 1.00 46.47 590 VAL A C 1
ATOM 4573 O O . VAL A 1 590 ? 68.793 14.967 26.522 1.00 46.47 590 VAL A O 1
ATOM 4576 N N . SER A 1 591 ? 68.094 14.580 24.419 1.00 47.00 591 SER A N 1
ATOM 4577 C CA . SER A 1 591 ? 68.229 15.970 23.955 1.00 47.00 591 SER A CA 1
ATOM 4578 C C . SER A 1 591 ? 67.295 16.966 24.665 1.00 47.00 591 SER A C 1
ATOM 4580 O O . SER A 1 591 ? 67.652 18.134 24.837 1.00 47.00 591 SER A O 1
ATOM 4582 N N . THR A 1 592 ? 66.120 16.513 25.119 1.00 45.56 592 THR A N 1
ATOM 4583 C CA . THR A 1 592 ? 65.147 17.331 25.864 1.00 45.56 592 THR A CA 1
ATOM 4584 C C . THR A 1 592 ? 65.464 17.377 27.359 1.00 45.56 592 THR A C 1
ATOM 4586 O O . THR A 1 592 ? 65.358 18.444 27.964 1.00 45.56 592 THR A O 1
ATOM 4589 N N . SER A 1 593 ? 65.979 16.292 27.949 1.00 40.44 593 SER A N 1
ATOM 4590 C CA . SER A 1 593 ? 66.472 16.290 29.338 1.00 40.44 593 SER A CA 1
ATOM 4591 C C . SER A 1 593 ? 67.732 17.145 29.560 1.00 40.44 593 SER A C 1
ATOM 4593 O O . SER A 1 593 ? 67.930 17.671 30.654 1.00 40.44 593 SER A O 1
ATOM 4595 N N . GLY A 1 594 ? 68.543 17.378 28.519 1.00 40.91 594 GLY A N 1
ATOM 4596 C CA . GLY A 1 594 ? 69.742 18.226 28.586 1.00 40.91 594 GLY A CA 1
ATOM 4597 C C . GLY A 1 594 ? 69.484 19.730 28.763 1.00 40.91 594 GLY A C 1
ATOM 4598 O O . GLY A 1 594 ? 70.422 20.476 29.031 1.00 40.91 594 GLY A O 1
ATOM 4599 N N . LYS A 1 595 ? 68.232 20.200 28.644 1.00 42.53 595 LYS A N 1
ATOM 4600 C CA . LYS A 1 595 ? 67.871 21.617 28.854 1.00 42.53 595 LYS A CA 1
ATOM 4601 C C . LYS A 1 595 ? 67.344 21.933 30.260 1.00 42.53 595 LYS A C 1
ATOM 4603 O O . LYS A 1 595 ? 67.166 23.104 30.575 1.00 42.53 595 LYS A O 1
ATOM 4608 N N . GLY A 1 596 ? 67.124 20.922 31.105 1.00 40.84 596 GLY A N 1
ATOM 4609 C CA . GLY A 1 596 ? 66.584 21.079 32.464 1.00 40.84 596 GLY A CA 1
ATOM 4610 C C . GLY A 1 596 ? 67.617 21.039 33.596 1.00 40.84 596 GLY A C 1
ATOM 4611 O O . GLY A 1 596 ? 67.229 21.066 34.759 1.00 40.84 596 GLY A O 1
ATOM 4612 N N . GLY A 1 597 ? 68.914 20.954 33.283 1.00 36.56 597 GLY A N 1
ATOM 4613 C CA . GLY A 1 597 ? 69.981 20.746 34.266 1.00 36.56 597 GLY A CA 1
ATOM 4614 C C . GLY A 1 597 ? 71.161 21.700 34.098 1.00 36.56 597 GLY A C 1
ATOM 4615 O O . GLY A 1 597 ? 72.251 21.268 33.743 1.00 36.56 597 GLY A O 1
ATOM 4616 N N . GLN A 1 598 ? 70.958 22.989 34.369 1.00 33.62 598 GLN A N 1
ATOM 4617 C CA . GLN A 1 598 ? 72.032 23.866 34.846 1.00 33.62 598 GLN A CA 1
ATOM 4618 C C . GLN A 1 598 ? 71.621 24.385 36.223 1.00 33.62 598 GLN A C 1
ATOM 4620 O O . GLN A 1 598 ? 70.786 25.279 36.349 1.00 33.62 598 GLN A O 1
ATOM 4625 N N . SER A 1 599 ? 72.172 23.738 37.249 1.00 34.44 599 SER A N 1
ATOM 4626 C CA . SER A 1 599 ? 72.153 24.199 38.630 1.00 34.44 599 SER A CA 1
ATOM 4627 C C . SER A 1 599 ? 72.957 25.492 38.747 1.00 34.44 599 SER A C 1
ATOM 4629 O O . SER A 1 599 ? 74.051 25.612 38.197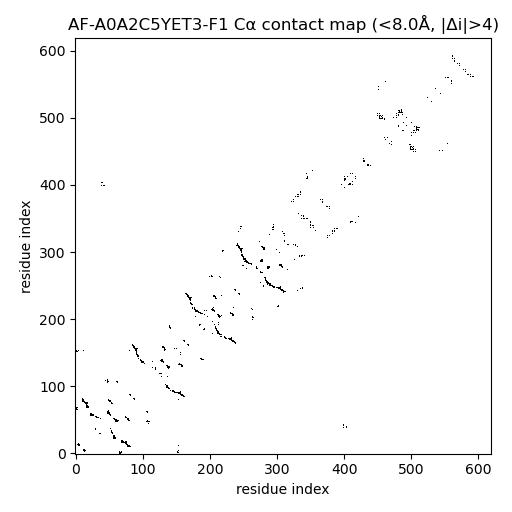 1.00 34.44 599 SER A O 1
ATOM 4631 N N . ALA A 1 600 ? 72.398 26.458 39.470 1.00 34.00 600 ALA A N 1
ATOM 4632 C CA . ALA A 1 600 ? 73.157 27.563 40.024 1.00 34.00 600 ALA A CA 1
ATOM 4633 C C . ALA A 1 600 ? 73.921 27.033 41.244 1.00 34.00 600 ALA A C 1
ATOM 4635 O O . ALA A 1 600 ? 73.307 26.763 42.277 1.00 34.00 600 ALA A O 1
ATOM 4636 N N . ASP A 1 601 ? 75.231 26.851 41.092 1.00 33.41 601 ASP A N 1
ATOM 4637 C CA . ASP A 1 601 ? 76.148 26.698 42.217 1.00 33.41 601 ASP A CA 1
ATOM 4638 C C . ASP A 1 601 ? 76.513 28.078 42.788 1.00 33.41 601 ASP A C 1
ATOM 4640 O O . ASP A 1 601 ? 76.745 29.037 42.052 1.00 33.41 601 ASP A O 1
ATOM 4644 N N . ASP A 1 602 ? 76.566 28.102 44.119 1.00 33.91 602 ASP A N 1
ATOM 4645 C CA . ASP A 1 602 ? 77.481 28.849 44.980 1.00 33.91 602 ASP A CA 1
ATOM 4646 C C . ASP A 1 602 ? 77.619 30.370 44.823 1.00 33.91 602 ASP A C 1
ATOM 4648 O O . ASP A 1 602 ? 78.482 30.873 44.114 1.00 33.91 602 ASP A O 1
ATOM 4652 N N . GLU A 1 603 ? 76.927 31.100 45.704 1.00 29.09 603 GLU A N 1
ATOM 4653 C CA . GLU A 1 603 ? 77.561 32.203 46.436 1.00 29.09 603 GLU A CA 1
ATOM 4654 C C . GLU A 1 603 ? 76.994 32.296 47.864 1.00 29.09 603 GLU A C 1
ATOM 4656 O O . GLU A 1 603 ? 75.871 32.739 48.106 1.00 29.09 603 GLU A O 1
ATOM 4661 N N . VAL A 1 604 ? 77.803 31.867 48.836 1.00 36.94 604 VAL A N 1
ATOM 4662 C CA . VAL A 1 604 ? 77.673 32.255 50.246 1.00 36.94 604 VAL A CA 1
ATOM 4663 C C . VAL A 1 604 ? 78.595 33.453 50.472 1.00 36.94 604 VAL A C 1
ATOM 4665 O O . VAL A 1 604 ? 79.775 33.387 50.123 1.00 36.94 604 VAL A O 1
ATOM 4668 N N . PRO A 1 605 ? 78.126 34.487 51.185 1.00 30.88 605 PRO A N 1
ATOM 4669 C CA . PRO A 1 605 ? 78.929 34.956 52.304 1.00 30.88 605 PRO A CA 1
ATOM 4670 C C . PRO A 1 605 ? 78.135 34.986 53.625 1.00 30.88 605 PRO A C 1
ATOM 4672 O O . PRO A 1 605 ? 76.933 35.258 53.632 1.00 30.88 605 PRO A O 1
ATOM 4675 N N . PRO A 1 606 ? 78.801 34.703 54.760 1.00 32.91 606 PRO A N 1
ATOM 4676 C CA . PRO A 1 606 ? 78.198 34.619 56.087 1.00 32.91 606 PRO A CA 1
ATOM 4677 C C . PRO A 1 606 ? 78.355 35.960 56.852 1.00 32.91 606 PRO A C 1
ATOM 4679 O O . PRO A 1 606 ? 78.711 36.977 56.261 1.00 32.91 606 PRO A O 1
ATOM 4682 N N . PRO A 1 607 ? 78.184 35.974 58.185 1.00 54.44 607 PRO A N 1
ATOM 4683 C CA . PRO A 1 607 ? 76.950 36.215 58.934 1.00 54.44 607 PRO A CA 1
ATOM 4684 C C . PRO A 1 607 ? 77.020 37.571 59.675 1.00 54.44 607 PRO A C 1
ATOM 4686 O O . PRO A 1 607 ? 78.036 38.242 59.580 1.00 54.44 607 PRO A O 1
ATOM 4689 N N . LEU A 1 608 ? 76.005 37.954 60.469 1.00 26.92 608 LEU A N 1
ATOM 4690 C CA . LEU A 1 608 ? 76.189 38.709 61.731 1.00 26.92 608 LEU A CA 1
ATOM 4691 C C . LEU A 1 608 ? 74.863 38.881 62.511 1.00 26.92 608 LEU A C 1
ATOM 4693 O O . LEU A 1 608 ? 73.954 39.587 62.095 1.00 26.92 608 LEU A O 1
ATOM 4697 N N . ILE A 1 609 ? 74.794 38.179 63.647 1.00 29.66 609 ILE A N 1
ATOM 4698 C CA . ILE A 1 609 ? 74.415 38.621 65.006 1.00 29.66 609 ILE A CA 1
ATOM 4699 C C . ILE A 1 609 ? 73.388 39.768 65.155 1.00 29.66 609 ILE A C 1
ATOM 4701 O O . ILE A 1 609 ? 73.691 40.919 64.860 1.00 29.66 609 ILE A O 1
ATOM 4705 N N . GLY A 1 610 ? 72.307 39.478 65.897 1.00 28.69 610 GLY A N 1
ATOM 4706 C CA . GLY A 1 610 ? 71.941 40.304 67.058 1.00 28.69 610 GLY A CA 1
ATOM 4707 C C . GLY A 1 610 ? 70.470 40.693 67.232 1.00 28.69 610 GLY A C 1
ATOM 4708 O O . GLY A 1 610 ? 70.025 41.616 66.570 1.00 28.69 610 GLY A O 1
ATOM 4709 N N . ASN A 1 611 ? 69.845 40.092 68.263 1.00 28.77 611 ASN A N 1
ATOM 4710 C CA . ASN A 1 611 ? 68.921 40.699 69.250 1.00 28.77 611 ASN A CA 1
ATOM 4711 C C . ASN A 1 611 ? 67.577 41.272 68.736 1.00 28.77 611 ASN A C 1
ATOM 4713 O O . ASN A 1 611 ? 67.508 41.915 67.706 1.00 28.77 611 ASN A O 1
ATOM 4717 N N . THR A 1 612 ? 66.424 41.162 69.397 1.00 30.09 612 THR A N 1
ATOM 4718 C CA . THR A 1 612 ? 65.992 40.729 70.741 1.00 30.09 612 THR A CA 1
ATOM 4719 C C . THR A 1 612 ? 64.452 40.773 70.729 1.00 30.09 612 THR A C 1
ATOM 4721 O O . THR A 1 612 ? 63.920 41.635 70.042 1.00 30.09 612 THR A O 1
ATOM 4724 N N . ALA A 1 613 ? 63.805 39.893 71.514 1.00 31.31 613 ALA A N 1
ATOM 4725 C CA . ALA A 1 613 ? 62.636 40.109 72.402 1.00 31.31 613 ALA A CA 1
ATOM 4726 C C . ALA A 1 613 ? 61.414 40.927 71.880 1.00 31.31 613 ALA A C 1
ATOM 4728 O O . ALA A 1 613 ? 61.564 41.979 71.284 1.00 31.31 613 ALA A O 1
ATOM 4729 N N . THR A 1 614 ? 60.138 40.620 72.135 1.00 30.52 614 THR A N 1
ATOM 4730 C CA . THR A 1 614 ? 59.443 39.819 73.165 1.00 30.52 614 THR A CA 1
ATOM 4731 C C . THR A 1 614 ? 57.930 39.890 72.877 1.00 30.52 614 THR A C 1
ATOM 4733 O O . THR A 1 614 ? 57.509 40.918 72.359 1.00 30.52 614 THR A O 1
ATOM 4736 N N . SER A 1 615 ? 57.168 38.868 73.316 1.00 31.86 615 SER A N 1
ATOM 4737 C CA . SER A 1 615 ? 55.842 38.928 73.999 1.00 31.86 615 SER A CA 1
ATOM 4738 C C . SER A 1 615 ? 54.666 39.657 73.312 1.00 31.86 615 SER A C 1
ATOM 4740 O O . SER A 1 615 ? 54.842 40.698 72.704 1.00 31.86 615 SER A O 1
ATOM 4742 N N . ASP A 1 616 ? 53.390 39.344 73.488 1.00 30.77 616 ASP A N 1
ATOM 4743 C CA . ASP A 1 616 ? 52.620 38.305 74.170 1.00 30.77 616 ASP A CA 1
ATOM 4744 C C . ASP A 1 616 ? 51.137 38.630 73.883 1.00 30.77 616 ASP A C 1
ATOM 4746 O O . ASP A 1 616 ? 50.790 39.770 73.582 1.00 30.77 616 ASP A O 1
ATOM 4750 N N . CYS A 1 617 ? 50.290 37.619 74.073 1.00 29.48 617 CYS A N 1
ATOM 4751 C CA . CYS A 1 617 ? 48.931 37.678 74.628 1.00 29.48 617 CYS A CA 1
ATOM 4752 C C . CYS A 1 617 ? 47.827 38.584 74.034 1.00 29.48 617 CYS A C 1
ATOM 4754 O O . CYS A 1 617 ? 47.839 39.803 74.145 1.00 29.48 617 CYS A O 1
ATOM 4756 N N . LEU A 1 618 ? 46.748 37.878 73.659 1.00 36.16 618 LEU A N 1
ATOM 4757 C CA . LEU A 1 618 ? 45.333 38.135 73.984 1.00 36.16 618 LEU A CA 1
ATOM 4758 C C . LEU A 1 618 ? 44.725 39.498 73.604 1.00 36.16 618 LEU A C 1
ATOM 4760 O O . LEU A 1 618 ? 44.788 40.459 74.366 1.00 36.16 618 LEU A O 1
ATOM 4764 N N . CYS A 1 619 ? 43.978 39.491 72.497 1.00 38.34 619 CYS A N 1
ATOM 4765 C CA . CYS A 1 619 ? 42.514 39.636 72.454 1.00 38.34 619 CYS A CA 1
ATOM 4766 C C . CYS A 1 619 ? 41.998 39.130 71.102 1.00 38.34 619 CYS A C 1
ATOM 4768 O O . CYS A 1 619 ? 42.704 39.356 70.093 1.00 38.34 619 CYS A O 1
#

Foldseek 3Di:
DAADAWDDDPQKTKDAQKDQPDQFPDADQVCQQVPVLLVLVQLQDPVAFWWKDKSNRTTGGFLDDGNVRMDGHPPIMMITGDDHPQKDWDFQFDADDQFPDFDQDGSGPSSLVVVLCVVPVVDPPDLRFFKAWPRRGTHSWDDPPTDGNPPGHRNTTMIGGQDDVQKHWDFQFDAPDQFPDADQVCQQGQSVLVVVLVVCLVVQFFWAWSNRGTHNDADPVGDGHPDHDRSTTIIGGQDDPFKHWQFQWDFPDQFPDADAPDAPSRLVVVLVVDPQQFKAWRRRGGGSAGHLAIDGDPPRPGRRGTMIGTQLPPPVNCVVPLPRNLSSLLRSLLSLQLVLLVVQAQDPVLSVVSSVVSNVVSVVLVVCCVVVVDPSSRSSVVSNVSSVVVVVVSSSCQVRVCCVQPNDRNNPDDPVSRVVSSVVVVVVVCVPDVVSVVVVVVVVVVLVVLLLVLVVVLLVQLLPDPHNPVSVVLQLVLLLCLLVVLDQPPPPPQVPDDPSSNSSSVSSSVCSVPDDPVCSVVVNCVSVPHDDPPVCCVVQVVPVVVSVVVSCVVCVVVVNNLVVLVVVLVSCCVPVVDVPVSVVSVVVSVVVVVVVDDDDDDDDDDDDDDDDDDDDDDD

Organism: NCBI:txid1399860